Protein AF-0000000084749749 (afdb_homodimer)

Foldseek 3Di:
DPPCVVVVVVVVVVVVVVVVVVLVCCCVVVQCVQVPPPLAHPLNLQQLLLQLLVLLVCCVVPVPAQAAEDDACPSCDDPNNPVNLVSSLCVSQVVDDPVSRDDSVSSNVSSHSNHFQFAQAAKHKYWYSWFFSVCVSSVHWIWTKMFIDHRFATFKIKIWIQQQDPDPVCNVDDGIKMWIFGAPPAIWIDHPVDPDIDGAAADDDQFLQPFAEEEEPDCQQAPPVLVVQLCVVRNHDDYHHYGGALVSLVCRLRHVGFKYWRADPDPPDWAFCRRPSNSQRSLVRRQKHKAALVRHRQGRRRTGTSVVGGIMIIGHHNCRVVSSVSSCVSVVVD/DPPCVVVVVVVVVVVVVVVVVVLVCCCVVVQCVQVPPVQAHPLVLQQLLLQLVVLLVCCVVPVPAQAAEDDACVSCDDPNNPVNLVSSLCVSQVVDDPVSRDDSVSSNVSSHSNHFQFAQAAKHKYWYSWFFSVCVSSVHWIKTKMFIDHRFATFKIKIWIQQQDPDPVCNVDDGIKMWIFGAPPAIWIDHPVDPDIDGAAADDDQFLQPFAEEEEPDCVQAPPVLVVQLCVVRNHDDYHHYGGALVSLVCRLRHVGFKYWRADPDPPDWAFCRRPSNSQRSLVRRQKHKAALVRHRQGRRRTGTSVVGGIMIIGHHNCRVVSSVSSCVSVVVD

Organism: Rhizopus delemar (strain RA 99-880 / ATCC MYA-4621 / FGSC 9543 / NRRL 43880) (NCBI:txid246409)

Sequence (668 aa):
MSAYLQERATAIRAVLTASKVCQSVFQHLVANETLTKNDKSPVTVADFSAQAIINTYLHKDFPNDPIIGEEDSKDLQGESGKVLREKVVSLTNGVLSENEKLSEQQILDAIDRGNYAGGPKGRHWALDPIDGTKGFLRGGQYAVCLALIEDGVVQLGVIGCPNLPLNHNEPEGEKGSLFIAVRNQGAYQRSFSNDNETRIQFADISSTEQSTFCESVEAGHSSHGDAEEIAKLLGITRTPVRMDSQAKYCSISRGDADIYLRLPTSKTYVEKIWDHASGNVLVTEAGGKVTDIYGQPLDFSIGRTLEKNKGVIASKASIHDRVLQAVQKVLNIQMSAYLQERATAIRAVLTASKVCQSVFQHLVANETLTKNDKSPVTVADFSAQAIINTYLHKDFPNDPIIGEEDSKDLQGESGKVLREKVVSLTNGVLSENEKLSEQQILDAIDRGNYAGGPKGRHWALDPIDGTKGFLRGGQYAVCLALIEDGVVQLGVIGCPNLPLNHNEPEGEKGSLFIAVRNQGAYQRSFSNDNETRIQFADISSTEQSTFCESVEAGHSSHGDAEEIAKLLGITRTPVRMDSQAKYCSISRGDADIYLRLPTSKTYVEKIWDHASGNVLVTEAGGKVTDIYGQPLDFSIGRTLEKNKGVIASKASIHDRVLQAVQKVLNIQ

Radius of gyration: 26.71 Å; Cα contacts (8 Å, |Δi|>4): 1599; chains: 2; bounding box: 54×75×66 Å

Structure (mmCIF, N/CA/C/O backbone):
data_AF-0000000084749749-model_v1
#
loop_
_entity.id
_entity.type
_entity.pdbx_description
1 polymer "3(2),5'-bisphosphate nucleotidase"
#
loop_
_atom_site.group_PDB
_atom_site.id
_atom_site.type_symbol
_atom_site.label_atom_id
_atom_site.label_alt_id
_atom_site.label_comp_id
_atom_site.label_asym_id
_atom_site.label_entity_id
_atom_site.label_seq_id
_atom_site.pdbx_PDB_ins_code
_atom_site.Cartn_x
_atom_site.Cartn_y
_atom_site.Cartn_z
_atom_site.occupancy
_atom_site.B_iso_or_equiv
_atom_site.auth_seq_id
_atom_site.auth_comp_id
_atom_site.auth_asym_id
_atom_site.auth_atom_id
_atom_site.pdbx_PDB_model_num
ATOM 1 N N . MET A 1 1 ? -17.656 24.297 29.422 1 45.59 1 MET A N 1
ATOM 2 C CA . MET A 1 1 ? -18 23.906 28.062 1 45.59 1 MET A CA 1
ATOM 3 C C . MET A 1 1 ? -16.734 23.672 27.234 1 45.59 1 MET A C 1
ATOM 5 O O . MET A 1 1 ? -15.773 24.438 27.328 1 45.59 1 MET A O 1
ATOM 9 N N . SER A 1 2 ? -16.391 22.406 26.688 1 66.88 2 SER A N 1
ATOM 10 C CA . SER A 1 2 ? -15.078 22.047 26.156 1 66.88 2 SER A CA 1
ATOM 11 C C . SER A 1 2 ? -14.68 22.969 25.016 1 66.88 2 SER A C 1
ATOM 13 O O . SER A 1 2 ? -15.516 23.344 24.188 1 66.88 2 SER A O 1
ATOM 15 N N . ALA A 1 3 ? -13.586 23.797 25.188 1 85.25 3 ALA A N 1
ATOM 16 C CA . ALA A 1 3 ? -13.07 24.781 24.25 1 85.25 3 ALA A CA 1
ATOM 17 C C . ALA A 1 3 ? -12.93 24.188 22.859 1 85.25 3 ALA A C 1
ATOM 19 O O . ALA A 1 3 ? -12.617 23 22.703 1 85.25 3 ALA A O 1
ATOM 20 N N . TYR A 1 4 ? -13.406 24.891 21.781 1 92.75 4 TYR A N 1
ATOM 21 C CA . TYR A 1 4 ? -13.172 24.656 20.375 1 92.75 4 TYR A CA 1
ATOM 22 C C . TYR A 1 4 ? -14.008 23.484 19.859 1 92.75 4 TYR A C 1
ATOM 24 O O . TYR A 1 4 ? -13.555 22.703 19.016 1 92.75 4 TYR A O 1
ATOM 32 N N . LEU A 1 5 ? -15.25 23.281 20.391 1 89.38 5 LEU A N 1
ATOM 33 C CA . LEU A 1 5 ? -16.109 22.172 20.031 1 89.38 5 LEU A CA 1
ATOM 34 C C . LEU A 1 5 ? -16.531 22.266 18.562 1 89.38 5 LEU A C 1
ATOM 36 O O . LEU A 1 5 ? -16.5 21.281 17.828 1 89.38 5 LEU A O 1
ATOM 40 N N . GLN A 1 6 ? -17 23.469 18.172 1 91.69 6 GLN A N 1
ATOM 41 C CA . GLN A 1 6 ? -17.422 23.656 16.781 1 91.69 6 GLN A CA 1
ATOM 42 C C . GLN A 1 6 ? -16.25 23.531 15.82 1 91.69 6 GLN A C 1
ATOM 44 O O . GLN A 1 6 ? -16.375 22.922 14.758 1 91.69 6 GLN A O 1
ATOM 49 N N . GLU A 1 7 ? -15.125 24.156 16.219 1 95.5 7 GLU A N 1
ATOM 50 C CA . GLU A 1 7 ? -13.914 24.047 15.398 1 95.5 7 GLU A CA 1
ATOM 51 C C . GLU A 1 7 ? -13.5 22.594 15.211 1 95.5 7 GLU A C 1
ATOM 53 O O . GLU A 1 7 ? -13.164 22.188 14.094 1 95.5 7 GLU A O 1
ATOM 58 N N . ARG A 1 8 ? -13.578 21.875 16.297 1 94.38 8 ARG A N 1
ATOM 59 C CA . ARG A 1 8 ? -13.211 20.469 16.281 1 94.38 8 ARG A CA 1
ATOM 60 C C . ARG A 1 8 ? -14.117 19.672 15.344 1 94.38 8 ARG A C 1
ATOM 62 O O . ARG A 1 8 ? -13.633 18.891 14.523 1 94.38 8 ARG A O 1
ATOM 69 N N . ALA A 1 9 ? -15.359 19.844 15.398 1 90.88 9 ALA A N 1
ATOM 70 C CA . ALA A 1 9 ? -16.328 19.125 14.578 1 90.88 9 ALA A CA 1
ATOM 71 C C . ALA A 1 9 ? -16.125 19.453 13.094 1 90.88 9 ALA A C 1
ATOM 73 O O . ALA A 1 9 ? -16.141 18.547 12.25 1 90.88 9 ALA A O 1
ATOM 74 N N . THR A 1 10 ? -15.953 20.734 12.805 1 94.69 10 THR A N 1
ATOM 75 C CA . THR A 1 10 ? -15.75 21.156 11.43 1 94.69 10 THR A CA 1
ATOM 76 C C . THR A 1 10 ? -14.453 20.578 10.867 1 94.69 10 THR A C 1
ATOM 78 O O . THR A 1 10 ? -14.414 20.109 9.734 1 94.69 10 THR A O 1
ATOM 81 N N . ALA A 1 11 ? -13.383 20.625 11.656 1 97.5 11 ALA A N 1
ATOM 82 C CA . ALA A 1 11 ? -12.078 20.125 11.227 1 97.5 11 ALA A CA 1
ATOM 83 C C . ALA A 1 11 ? -12.141 18.625 10.938 1 97.5 11 ALA A C 1
ATOM 85 O O . ALA A 1 11 ? -11.586 18.156 9.945 1 97.5 11 ALA A O 1
ATOM 86 N N . ILE A 1 12 ? -12.828 17.891 11.781 1 94.81 12 ILE A N 1
ATOM 87 C CA . ILE A 1 12 ? -12.961 16.453 11.609 1 94.81 12 ILE A CA 1
ATOM 88 C C . ILE A 1 12 ? -13.703 16.156 10.305 1 94.81 12 ILE A C 1
ATOM 90 O O . ILE A 1 12 ? -13.25 15.359 9.484 1 94.81 12 ILE A O 1
ATOM 94 N N . ARG A 1 13 ? -14.867 16.859 10.125 1 87.88 13 ARG A N 1
ATOM 95 C CA . ARG A 1 13 ? -15.656 16.656 8.906 1 87.88 13 ARG A CA 1
ATOM 96 C C . ARG A 1 13 ? -14.844 17 7.668 1 87.88 13 ARG A C 1
ATOM 98 O O . ARG A 1 13 ? -14.875 16.266 6.676 1 87.88 13 ARG A O 1
ATOM 105 N N . ALA A 1 14 ? -14.117 18.094 7.738 1 95.31 14 ALA A N 1
ATOM 106 C CA . ALA A 1 14 ? -13.32 18.578 6.609 1 95.31 14 ALA A CA 1
ATOM 107 C C . ALA A 1 14 ? -12.211 17.578 6.27 1 95.31 14 ALA A C 1
ATOM 109 O O . ALA A 1 14 ? -12.039 17.203 5.109 1 95.31 14 ALA A O 1
ATOM 110 N N . VAL A 1 15 ? -11.445 17.094 7.234 1 96.75 15 VAL A N 1
ATOM 111 C CA . VAL A 1 15 ? -10.312 16.188 7.027 1 96.75 15 VAL A CA 1
ATOM 112 C C . VAL A 1 15 ? -10.812 14.836 6.543 1 96.75 15 VAL A C 1
ATOM 114 O O . VAL A 1 15 ? -10.203 14.219 5.66 1 96.75 15 VAL A O 1
ATOM 117 N N . LEU A 1 16 ? -11.945 14.352 7.055 1 90.81 16 LEU A N 1
ATOM 118 C CA . LEU A 1 16 ? -12.508 13.086 6.609 1 90.81 16 LEU A CA 1
ATOM 119 C C . LEU A 1 16 ? -12.922 13.156 5.145 1 90.81 16 LEU A C 1
ATOM 121 O O . LEU A 1 16 ? -12.617 12.258 4.359 1 90.81 16 LEU A O 1
ATOM 125 N N . THR A 1 17 ? -13.625 14.258 4.805 1 89.5 17 THR A N 1
ATOM 126 C CA . THR A 1 17 ? -14.086 14.414 3.432 1 89.5 17 THR A CA 1
ATOM 127 C C . THR A 1 17 ? -12.906 14.586 2.48 1 89.5 17 THR A C 1
ATOM 129 O O . THR A 1 17 ? -12.898 14.016 1.389 1 89.5 17 THR A O 1
ATOM 132 N N . ALA A 1 18 ? -11.906 15.367 2.912 1 93.44 18 ALA A N 1
ATOM 133 C CA . ALA A 1 18 ? -10.695 15.539 2.109 1 93.44 18 ALA A CA 1
ATOM 134 C C . ALA A 1 18 ? -9.945 14.227 1.952 1 93.44 18 ALA A C 1
ATOM 136 O O . ALA A 1 18 ? -9.391 13.945 0.886 1 93.44 18 ALA A O 1
ATOM 137 N N . SER A 1 19 ? -9.867 13.43 3.014 1 91.81 19 SER A N 1
ATOM 138 C CA . SER A 1 19 ? -9.219 12.117 2.934 1 91.81 19 SER A CA 1
ATOM 139 C C . SER A 1 19 ? -9.93 11.211 1.931 1 91.81 19 SER A C 1
ATOM 141 O O . SER A 1 19 ? -9.281 10.469 1.197 1 91.81 19 SER A O 1
ATOM 143 N N . LYS A 1 20 ? -11.25 11.289 1.9 1 81.75 20 LYS A N 1
ATOM 144 C CA . LYS A 1 20 ? -12.047 10.508 0.965 1 81.75 20 LYS A CA 1
ATOM 145 C C . LYS A 1 20 ? -11.711 10.859 -0.48 1 81.75 20 LYS A C 1
ATOM 147 O O . LYS A 1 20 ? -11.617 9.984 -1.338 1 81.75 20 LYS A O 1
ATOM 152 N N . VAL A 1 21 ? -11.586 12.156 -0.754 1 84.12 21 VAL A N 1
ATOM 153 C CA . VAL A 1 21 ? -11.289 12.539 -2.129 1 84.12 21 VAL A CA 1
ATOM 154 C C . VAL A 1 21 ? -9.883 12.07 -2.506 1 84.12 21 VAL A C 1
ATOM 156 O O . VAL A 1 21 ? -9.633 11.695 -3.654 1 84.12 21 VAL A O 1
ATOM 159 N N . CYS A 1 22 ? -8.898 12.125 -1.563 1 80.94 22 CYS A N 1
ATOM 160 C CA . CYS A 1 22 ? -7.559 11.625 -1.83 1 80.94 22 CYS A CA 1
ATOM 161 C C . CYS A 1 22 ? -7.594 10.141 -2.17 1 80.94 22 CYS A C 1
ATOM 163 O O . CYS A 1 22 ? -6.941 9.695 -3.119 1 80.94 22 CYS A O 1
ATOM 165 N N . GLN A 1 23 ? -8.367 9.398 -1.428 1 77.75 23 GLN A N 1
ATOM 166 C CA . GLN A 1 23 ? -8.523 7.977 -1.698 1 77.75 23 GLN A CA 1
ATOM 167 C C . GLN A 1 23 ? -9.156 7.746 -3.07 1 77.75 23 GLN A C 1
ATOM 169 O O . GLN A 1 23 ? -8.719 6.863 -3.816 1 77.75 23 GLN A O 1
ATOM 174 N N . SER A 1 24 ? -10.219 8.562 -3.377 1 72.94 24 SER A N 1
ATOM 175 C CA . SER A 1 24 ? -10.906 8.461 -4.664 1 72.94 24 SER A CA 1
ATOM 176 C C . SER A 1 24 ? -9.961 8.766 -5.82 1 72.94 24 SER A C 1
ATOM 178 O O . SER A 1 24 ? -9.969 8.07 -6.836 1 72.94 24 SER A O 1
ATOM 180 N N . VAL A 1 25 ? -9.18 9.875 -5.645 1 72.88 25 VAL A N 1
ATOM 181 C CA . VAL A 1 25 ? -8.219 10.25 -6.676 1 72.88 25 VAL A CA 1
ATOM 182 C C . VAL A 1 25 ? -7.223 9.117 -6.898 1 72.88 25 VAL A C 1
ATOM 184 O O . VAL A 1 25 ? -6.902 8.773 -8.039 1 72.88 25 VAL A O 1
ATOM 187 N N . PHE A 1 26 ? -6.727 8.57 -5.773 1 73 26 PHE A N 1
ATOM 188 C CA . PHE A 1 26 ? -5.785 7.469 -5.898 1 73 26 PHE A CA 1
ATOM 189 C C . PHE A 1 26 ? -6.41 6.309 -6.668 1 73 26 PHE A C 1
ATOM 191 O O . PHE A 1 26 ? -5.793 5.754 -7.578 1 73 26 PHE A O 1
ATOM 198 N N . GLN A 1 27 ? -7.617 5.988 -6.328 1 65 27 GLN A N 1
ATOM 199 C CA . GLN A 1 27 ? -8.32 4.871 -6.953 1 65 27 GLN A CA 1
ATOM 200 C C . GLN A 1 27 ? -8.57 5.137 -8.438 1 65 27 GLN A C 1
ATOM 202 O O . GLN A 1 27 ? -8.391 4.246 -9.266 1 65 27 GLN A O 1
ATOM 207 N N . HIS A 1 28 ? -9.047 6.348 -8.758 1 61.75 28 HIS A N 1
ATOM 208 C CA . HIS A 1 28 ? -9.492 6.652 -10.109 1 61.75 28 HIS A CA 1
ATOM 209 C C . HIS A 1 28 ? -8.312 6.996 -11.016 1 61.75 28 HIS A C 1
ATOM 211 O O . HIS A 1 28 ? -8.344 6.711 -12.219 1 61.75 28 HIS A O 1
ATOM 217 N N . LEU A 1 29 ? -7.453 7.711 -10.422 1 62.22 29 LEU A N 1
ATOM 218 C CA . LEU A 1 29 ? -6.426 8.273 -11.289 1 62.22 29 LEU A CA 1
ATOM 219 C C . LEU A 1 29 ? -5.113 7.508 -11.156 1 62.22 29 LEU A C 1
ATOM 221 O O . LEU A 1 29 ? -4.266 7.555 -12.047 1 62.22 29 LEU A O 1
ATOM 225 N N . VAL A 1 30 ? -5.004 6.98 -10.031 1 59.19 30 VAL A N 1
ATOM 226 C CA . VAL A 1 30 ? -3.791 6.184 -9.859 1 59.19 30 VAL A CA 1
ATOM 227 C C . VAL A 1 30 ? -4.09 4.719 -10.18 1 59.19 30 VAL A C 1
ATOM 229 O O . VAL A 1 30 ? -3.484 4.137 -11.086 1 59.19 30 VAL A O 1
ATOM 232 N N . ALA A 1 31 ? -5.262 4.25 -9.492 1 52.22 31 ALA A N 1
ATOM 233 C CA . ALA A 1 31 ? -5.574 2.826 -9.609 1 52.22 31 ALA A CA 1
ATOM 234 C C . ALA A 1 31 ? -6.363 2.543 -10.883 1 52.22 31 ALA A C 1
ATOM 236 O O . ALA A 1 31 ? -6.082 1.574 -11.594 1 52.22 31 ALA A O 1
ATOM 237 N N . ASN A 1 32 ? -7.734 3.174 -11.07 1 49.94 32 ASN A N 1
ATOM 238 C CA . ASN A 1 32 ? -8.656 2.891 -12.164 1 49.94 32 ASN A CA 1
ATOM 239 C C . ASN A 1 32 ? -8.086 3.318 -13.508 1 49.94 32 ASN A C 1
ATOM 241 O O . ASN A 1 32 ? -8.328 2.67 -14.531 1 49.94 32 ASN A O 1
ATOM 245 N N . GLU A 1 33 ? -7.887 4.691 -13.531 1 46.12 33 GLU A N 1
ATOM 246 C CA . GLU A 1 33 ? -7.41 5 -14.875 1 46.12 33 GLU A CA 1
ATOM 247 C C . GLU A 1 33 ? -6.566 3.859 -15.438 1 46.12 33 GLU A C 1
ATOM 249 O O . GLU A 1 33 ? -6.555 3.623 -16.641 1 46.12 33 GLU A O 1
ATOM 254 N N . THR A 1 34 ? -6.25 3.115 -14.484 1 41.84 34 THR A N 1
ATOM 255 C CA . THR A 1 34 ? -5.531 1.91 -14.883 1 41.84 34 THR A CA 1
ATOM 256 C C . THR A 1 34 ? -6.508 0.789 -15.227 1 41.84 34 THR A C 1
ATOM 258 O O . THR A 1 34 ? -6.262 0.008 -16.156 1 41.84 34 THR A O 1
ATOM 261 N N . LEU A 1 35 ? -7.785 0.667 -14.344 1 38.41 35 LEU A N 1
ATOM 262 C CA . LEU A 1 35 ? -8.688 -0.46 -14.531 1 38.41 35 LEU A CA 1
ATOM 263 C C . LEU A 1 35 ? -9.539 -0.269 -15.781 1 38.41 35 LEU A C 1
ATOM 265 O O . LEU A 1 35 ? -9.914 -1.243 -16.438 1 38.41 35 LEU A O 1
ATOM 269 N N . THR A 1 36 ? -10.445 0.821 -15.727 1 35.94 36 THR A N 1
ATOM 270 C CA . THR A 1 36 ? -11.523 0.906 -16.703 1 35.94 36 THR A CA 1
ATOM 271 C C . THR A 1 36 ? -10.977 0.838 -18.125 1 35.94 36 THR A C 1
ATOM 273 O O . THR A 1 36 ? -11.734 0.869 -19.094 1 35.94 36 THR A O 1
ATOM 276 N N . LYS A 1 37 ? -10.211 1.665 -18.375 1 35.19 37 LYS A N 1
ATOM 277 C CA . LYS A 1 37 ? -10.133 1.577 -19.828 1 35.19 37 LYS A CA 1
ATOM 278 C C . LYS A 1 37 ? -9.898 0.139 -20.281 1 35.19 37 LYS A C 1
ATOM 280 O O . LYS A 1 37 ? -9.016 -0.544 -19.75 1 35.19 37 LYS A O 1
ATOM 285 N N . ASN A 1 38 ? -10.969 -0.453 -20.641 1 39.91 38 ASN A N 1
ATOM 286 C CA . ASN A 1 38 ? -11.188 -1.792 -21.172 1 39.91 38 ASN A CA 1
ATOM 287 C C . ASN A 1 38 ? -9.875 -2.521 -21.422 1 39.91 38 ASN A C 1
ATOM 289 O O . ASN A 1 38 ? -9.758 -3.717 -21.156 1 39.91 38 ASN A O 1
ATOM 293 N N . ASP A 1 39 ? -9.102 -2.23 -22.484 1 42.59 39 ASP A N 1
ATOM 294 C CA . ASP A 1 39 ? -8.039 -2.846 -23.266 1 42.59 39 ASP A CA 1
ATOM 295 C C . ASP A 1 39 ? -6.691 -2.729 -22.562 1 42.59 39 ASP A C 1
ATOM 297 O O . ASP A 1 39 ? -5.723 -3.395 -22.922 1 42.59 39 ASP A O 1
ATOM 301 N N . LYS A 1 40 ? -6.469 -1.421 -21.781 1 53.78 40 LYS A N 1
ATOM 302 C CA . LYS A 1 40 ? -5.102 -0.96 -21.562 1 53.78 40 LYS A CA 1
ATOM 303 C C . LYS A 1 40 ? -4.816 -0.741 -20.078 1 53.78 40 LYS A C 1
ATOM 305 O O . LYS A 1 40 ? -4.223 0.271 -19.703 1 53.78 40 LYS A O 1
ATOM 310 N N . SER A 1 41 ? -5.477 -1.71 -19.188 1 69.25 41 SER A N 1
ATOM 311 C CA . SER A 1 41 ? -5.219 -1.424 -17.766 1 69.25 41 SER A CA 1
ATOM 312 C C . SER A 1 41 ? -3.771 -1.726 -17.406 1 69.25 41 SER A C 1
ATOM 314 O O . SER A 1 41 ? -3.08 -2.449 -18.125 1 69.25 41 SER A O 1
ATOM 316 N N . PRO A 1 42 ? -3.293 -0.985 -16.422 1 77.25 42 PRO A N 1
ATOM 317 C CA . PRO A 1 42 ? -1.941 -1.279 -15.938 1 77.25 42 PRO A CA 1
ATOM 318 C C . PRO A 1 42 ? -1.737 -2.758 -15.617 1 77.25 42 PRO A C 1
ATOM 320 O O . PRO A 1 42 ? -0.673 -3.314 -15.898 1 77.25 42 PRO A O 1
ATOM 323 N N . VAL A 1 43 ? -2.818 -3.342 -15.125 1 81.94 43 VAL A N 1
ATOM 324 C CA . VAL A 1 43 ? -2.684 -4.754 -14.773 1 81.94 43 VAL A CA 1
ATOM 325 C C . VAL A 1 43 ? -2.568 -5.59 -16.047 1 81.94 43 VAL A C 1
ATOM 327 O O . VAL A 1 43 ? -1.854 -6.594 -16.078 1 81.94 43 VAL A O 1
ATOM 330 N N . THR A 1 44 ? -3.256 -5.191 -17.109 1 84.38 44 THR A N 1
ATOM 331 C CA . THR A 1 44 ? -3.16 -5.879 -18.391 1 84.38 44 THR A CA 1
ATOM 332 C C . THR A 1 44 ? -1.74 -5.793 -18.938 1 84.38 44 THR A C 1
ATOM 334 O O . THR A 1 44 ? -1.177 -6.801 -19.375 1 84.38 44 THR A O 1
ATOM 337 N N . VAL A 1 45 ? -1.212 -4.637 -18.875 1 85.88 45 VAL A N 1
ATOM 338 C CA . VAL A 1 45 ? 0.159 -4.434 -19.344 1 85.88 45 VAL A CA 1
ATOM 339 C C . VAL A 1 45 ? 1.113 -5.289 -18.516 1 85.88 45 VAL A C 1
ATOM 341 O O . VAL A 1 45 ? 2.01 -5.938 -19.062 1 85.88 45 VAL A O 1
ATOM 344 N N . ALA A 1 46 ? 0.914 -5.273 -17.219 1 88.44 46 ALA A N 1
ATOM 345 C CA . ALA A 1 46 ? 1.766 -6.035 -16.312 1 88.44 46 ALA A CA 1
ATOM 346 C C . ALA A 1 46 ? 1.659 -7.531 -16.594 1 88.44 46 ALA A C 1
ATOM 348 O O . ALA A 1 46 ? 2.668 -8.242 -16.594 1 88.44 46 ALA A O 1
ATOM 349 N N . ASP A 1 47 ? 0.448 -8 -16.844 1 92.44 47 ASP A N 1
ATOM 350 C CA . ASP A 1 47 ? 0.209 -9.414 -17.125 1 92.44 47 ASP A CA 1
ATOM 351 C C . ASP A 1 47 ? 0.964 -9.852 -18.391 1 92.44 47 ASP A C 1
ATOM 353 O O . ASP A 1 47 ? 1.665 -10.867 -18.375 1 92.44 47 ASP A O 1
ATOM 357 N N . PHE A 1 48 ? 0.802 -9.109 -19.406 1 92.69 48 PHE A N 1
ATOM 358 C CA . PHE A 1 48 ? 1.45 -9.438 -20.672 1 92.69 48 PHE A CA 1
ATOM 359 C C . PHE A 1 48 ? 2.967 -9.383 -20.531 1 92.69 48 PHE A C 1
ATOM 361 O O . PHE A 1 48 ? 3.672 -10.289 -20.969 1 92.69 48 PHE A O 1
ATOM 368 N N . SER A 1 49 ? 3.463 -8.344 -19.938 1 91.69 49 SER A N 1
ATOM 369 C CA . SER A 1 49 ? 4.902 -8.148 -19.797 1 91.69 49 SER A CA 1
ATOM 370 C C . SER A 1 49 ? 5.531 -9.25 -18.953 1 91.69 49 SER A C 1
ATOM 372 O O . SER A 1 49 ? 6.566 -9.812 -19.312 1 91.69 49 SER A O 1
ATOM 374 N N . ALA A 1 50 ? 4.891 -9.547 -17.828 1 93.56 50 ALA A N 1
ATOM 375 C CA . ALA A 1 50 ? 5.391 -10.586 -16.938 1 93.56 50 ALA A CA 1
ATOM 376 C C . ALA A 1 50 ? 5.406 -11.945 -17.625 1 93.56 50 ALA A C 1
ATOM 378 O O . ALA A 1 50 ? 6.387 -12.688 -17.531 1 93.56 50 ALA A O 1
ATOM 379 N N . GLN A 1 51 ? 4.316 -12.266 -18.328 1 95.44 51 GLN A N 1
ATOM 380 C CA . GLN A 1 51 ? 4.262 -13.539 -19.031 1 95.44 51 GLN A CA 1
ATOM 381 C C . GLN A 1 51 ? 5.316 -13.609 -20.125 1 95.44 51 GLN A C 1
ATOM 383 O O . GLN A 1 51 ? 5.957 -14.641 -20.312 1 95.44 51 GLN A O 1
ATOM 388 N N . ALA A 1 52 ? 5.508 -12.547 -20.859 1 95.12 52 ALA A N 1
ATOM 389 C CA . ALA A 1 52 ? 6.527 -12.516 -21.906 1 95.12 52 ALA A CA 1
ATOM 390 C C . ALA A 1 52 ? 7.914 -12.797 -21.328 1 95.12 52 ALA A C 1
ATOM 392 O O . ALA A 1 52 ? 8.68 -13.578 -21.891 1 95.12 52 ALA A O 1
ATOM 393 N N . ILE A 1 53 ? 8.188 -12.211 -20.234 1 93.69 53 ILE A N 1
ATOM 394 C CA . ILE A 1 53 ? 9.492 -12.328 -19.594 1 93.69 53 ILE A CA 1
ATOM 395 C C . ILE A 1 53 ? 9.703 -13.766 -19.125 1 93.69 53 ILE A C 1
ATOM 397 O O . ILE A 1 53 ? 10.703 -14.398 -19.469 1 93.69 53 ILE A O 1
ATOM 401 N N . ILE A 1 54 ? 8.766 -14.297 -18.406 1 96.38 54 ILE A N 1
ATOM 402 C CA . ILE A 1 54 ? 8.914 -15.633 -17.844 1 96.38 54 ILE A CA 1
ATOM 403 C C . ILE A 1 54 ? 9.023 -16.656 -18.969 1 96.38 54 ILE A C 1
ATOM 405 O O . ILE A 1 54 ? 9.922 -17.5 -18.969 1 96.38 54 ILE A O 1
ATOM 409 N N . ASN A 1 55 ? 8.156 -16.5 -19.953 1 97.38 55 ASN A N 1
ATOM 410 C CA . ASN A 1 55 ? 8.156 -17.453 -21.047 1 97.38 55 ASN A CA 1
ATOM 411 C C . ASN A 1 55 ? 9.453 -17.391 -21.859 1 97.38 55 ASN A C 1
ATOM 413 O O . ASN A 1 55 ? 9.906 -18.391 -22.406 1 97.38 55 ASN A O 1
ATOM 417 N N . THR A 1 56 ? 10.016 -16.219 -21.953 1 94.81 56 THR A N 1
ATOM 418 C CA . THR A 1 56 ? 11.289 -16.078 -22.641 1 94.81 56 THR A CA 1
ATOM 419 C C . THR A 1 56 ? 12.398 -16.828 -21.922 1 94.81 56 THR A C 1
ATOM 421 O O . THR A 1 56 ? 13.148 -17.578 -22.547 1 94.81 56 THR A O 1
ATOM 424 N N . TYR A 1 57 ? 12.484 -16.703 -20.594 1 93.25 57 TYR A N 1
ATOM 425 C CA . TYR A 1 57 ? 13.5 -17.422 -19.812 1 93.25 57 TYR A CA 1
ATOM 426 C C . TYR A 1 57 ? 13.281 -18.922 -19.891 1 93.25 57 TYR A C 1
ATOM 428 O O . TYR A 1 57 ? 14.234 -19.688 -20.062 1 93.25 57 TYR A O 1
ATOM 436 N N . LEU A 1 58 ? 12.031 -19.375 -19.75 1 96.56 58 LEU A N 1
ATOM 437 C CA . LEU A 1 58 ? 11.734 -20.812 -19.781 1 96.56 58 LEU A CA 1
ATOM 438 C C . LEU A 1 58 ? 12.07 -21.406 -21.141 1 96.56 58 LEU A C 1
ATOM 440 O O . LEU A 1 58 ? 12.656 -22.5 -21.203 1 96.56 58 LEU A O 1
ATOM 444 N N . HIS A 1 59 ? 11.695 -20.703 -22.203 1 96.38 59 HIS A N 1
ATOM 445 C CA . HIS A 1 59 ? 11.953 -21.219 -23.547 1 96.38 59 HIS A CA 1
ATOM 446 C C . HIS A 1 59 ? 13.453 -21.281 -23.828 1 96.38 59 HIS A C 1
ATOM 448 O O . HIS A 1 59 ? 13.922 -22.219 -24.484 1 96.38 59 HIS A O 1
ATOM 454 N N . LYS A 1 60 ? 14.156 -20.312 -23.391 1 93 60 LYS A N 1
ATOM 455 C CA . LYS A 1 60 ? 15.602 -20.297 -23.594 1 93 60 LYS A CA 1
ATOM 456 C C . LYS A 1 60 ? 16.266 -21.484 -22.906 1 93 60 LYS A C 1
ATOM 458 O O . LYS A 1 60 ? 17.109 -22.172 -23.5 1 93 60 LYS A O 1
ATOM 463 N N . ASP A 1 61 ? 15.93 -21.812 -21.688 1 93.69 61 ASP A N 1
ATOM 464 C CA . ASP A 1 61 ? 16.609 -22.812 -20.891 1 93.69 61 ASP A CA 1
ATOM 465 C C . ASP A 1 61 ? 15.992 -24.188 -21.094 1 93.69 61 ASP A C 1
ATOM 467 O O . ASP A 1 61 ? 16.656 -25.219 -20.938 1 93.69 61 ASP A O 1
ATOM 471 N N . PHE A 1 62 ? 14.703 -24.234 -21.406 1 96.44 62 PHE A N 1
ATOM 472 C CA . PHE A 1 62 ? 13.961 -25.484 -21.594 1 96.44 62 PHE A CA 1
ATOM 473 C C . PHE A 1 62 ? 13.07 -25.391 -22.828 1 96.44 62 PHE A C 1
ATOM 475 O O . PHE A 1 62 ? 11.844 -25.469 -22.719 1 96.44 62 PHE A O 1
ATOM 482 N N . PRO A 1 63 ? 13.602 -25.438 -24 1 96.06 63 PRO A N 1
ATOM 483 C CA . PRO A 1 63 ? 12.852 -25.188 -25.234 1 96.06 63 PRO A CA 1
ATOM 484 C C . PRO A 1 63 ? 11.773 -26.234 -25.5 1 96.06 63 PRO A C 1
ATOM 486 O O . PRO A 1 63 ? 10.812 -25.969 -26.234 1 96.06 63 PRO A O 1
ATOM 489 N N . ASN A 1 64 ? 11.875 -27.359 -24.891 1 95.94 64 ASN A N 1
ATOM 490 C CA . ASN A 1 64 ? 10.93 -28.422 -25.172 1 95.94 64 ASN A CA 1
ATOM 491 C C . ASN A 1 64 ? 9.828 -28.5 -24.125 1 95.94 64 ASN A C 1
ATOM 493 O O . ASN A 1 64 ? 8.906 -29.312 -24.234 1 95.94 64 ASN A O 1
ATOM 497 N N . ASP A 1 65 ? 9.867 -27.719 -23.078 1 97.12 65 ASP A N 1
ATOM 498 C CA . ASP A 1 65 ? 8.828 -27.688 -22.047 1 97.12 65 ASP A CA 1
ATOM 499 C C . ASP A 1 65 ? 7.66 -26.797 -22.484 1 97.12 65 ASP A C 1
ATOM 501 O O . ASP A 1 65 ? 7.836 -25.594 -22.688 1 97.12 65 ASP A O 1
ATOM 505 N N . PRO A 1 66 ? 6.508 -27.391 -22.609 1 97.75 66 PRO A N 1
ATOM 506 C CA . PRO A 1 66 ? 5.355 -26.516 -22.859 1 97.75 66 PRO A CA 1
ATOM 507 C C . PRO A 1 66 ? 4.988 -25.656 -21.656 1 97.75 66 PRO A C 1
ATOM 509 O O . PRO A 1 66 ? 5.414 -25.938 -20.531 1 97.75 66 PRO A O 1
ATOM 512 N N . ILE A 1 67 ? 4.281 -24.594 -21.938 1 97.69 67 ILE A N 1
ATOM 513 C CA . ILE A 1 67 ? 3.926 -23.641 -20.875 1 97.69 67 ILE A CA 1
ATOM 514 C C . ILE A 1 67 ? 2.42 -23.391 -20.906 1 97.69 67 ILE A C 1
ATOM 516 O O . ILE A 1 67 ? 1.834 -23.188 -21.969 1 97.69 67 ILE A O 1
ATOM 520 N N . ILE A 1 68 ? 1.808 -23.516 -19.766 1 96.94 68 ILE A N 1
ATOM 521 C CA . ILE A 1 68 ? 0.436 -23.062 -19.547 1 96.94 68 ILE A CA 1
ATOM 522 C C . ILE A 1 68 ? 0.439 -21.688 -18.891 1 96.94 68 ILE A C 1
ATOM 524 O O . ILE A 1 68 ? 0.861 -21.547 -17.734 1 96.94 68 ILE A O 1
ATOM 528 N N . GLY A 1 69 ? 0.017 -20.672 -19.625 1 94.56 69 GLY A N 1
ATOM 529 C CA . GLY A 1 69 ? -0.131 -19.328 -19.109 1 94.56 69 GLY A CA 1
ATOM 530 C C . GLY A 1 69 ? -1.542 -18.781 -19.25 1 94.56 69 GLY A C 1
ATOM 531 O O . GLY A 1 69 ? -2.365 -19.359 -19.953 1 94.56 69 GLY A O 1
ATOM 532 N N . GLU A 1 70 ? -1.78 -17.641 -18.578 1 90.62 70 GLU A N 1
ATOM 533 C CA . GLU A 1 70 ? -3.121 -17.078 -18.5 1 90.62 70 GLU A CA 1
ATOM 534 C C . GLU A 1 70 ? -3.428 -16.25 -19.75 1 90.62 70 GLU A C 1
ATOM 536 O O . GLU A 1 70 ? -4.562 -16.234 -20.234 1 90.62 70 GLU A O 1
ATOM 541 N N . GLU A 1 71 ? -2.408 -15.617 -20.312 1 88.31 71 GLU A N 1
ATOM 542 C CA . GLU A 1 71 ? -2.631 -14.586 -21.328 1 88.31 71 GLU A CA 1
ATOM 543 C C . GLU A 1 71 ? -2.354 -15.125 -22.719 1 88.31 71 GLU A C 1
ATOM 545 O O . GLU A 1 71 ? -1.541 -16.031 -22.891 1 88.31 71 GLU A O 1
ATOM 550 N N . ASP A 1 72 ? -3.064 -14.617 -23.703 1 90.44 72 ASP A N 1
ATOM 551 C CA . ASP A 1 72 ? -2.709 -14.734 -25.109 1 90.44 72 ASP A CA 1
ATOM 552 C C . ASP A 1 72 ? -2.598 -13.359 -25.766 1 90.44 72 ASP A C 1
ATOM 554 O O . ASP A 1 72 ? -3.102 -12.367 -25.234 1 90.44 72 ASP A O 1
ATOM 558 N N . SER A 1 73 ? -1.906 -13.281 -26.875 1 90.5 73 SER A N 1
ATOM 559 C CA . SER A 1 73 ? -1.531 -11.977 -27.406 1 90.5 73 SER A CA 1
ATOM 560 C C . SER A 1 73 ? -2.604 -11.422 -28.328 1 90.5 73 SER A C 1
ATOM 562 O O . SER A 1 73 ? -2.354 -10.477 -29.078 1 90.5 73 SER A O 1
ATOM 564 N N . LYS A 1 74 ? -3.74 -12.008 -28.422 1 89.69 74 LYS A N 1
ATOM 565 C CA . LYS A 1 74 ? -4.781 -11.594 -29.359 1 89.69 74 LYS A CA 1
ATOM 566 C C . LYS A 1 74 ? -5.078 -10.102 -29.219 1 89.69 74 LYS A C 1
ATOM 568 O O . LYS A 1 74 ? -5.18 -9.391 -30.219 1 89.69 74 LYS A O 1
ATOM 573 N N . ASP A 1 75 ? -5.199 -9.633 -28.047 1 85.38 75 ASP A N 1
ATOM 574 C CA . ASP A 1 75 ? -5.566 -8.25 -27.75 1 85.38 75 ASP A CA 1
ATOM 575 C C . ASP A 1 75 ? -4.438 -7.289 -28.125 1 85.38 75 ASP A C 1
ATOM 577 O O . ASP A 1 75 ? -4.645 -6.078 -28.203 1 85.38 75 ASP A O 1
ATOM 581 N N . LEU A 1 76 ? -3.297 -7.785 -28.359 1 90.69 76 LEU A N 1
ATOM 582 C CA . LEU A 1 76 ? -2.137 -6.965 -28.688 1 90.69 76 LEU A CA 1
ATOM 583 C C . LEU A 1 76 ? -1.953 -6.875 -30.203 1 90.69 76 LEU A C 1
ATOM 585 O O . LEU A 1 76 ? -1.118 -6.105 -30.672 1 90.69 76 LEU A O 1
ATOM 589 N N . GLN A 1 77 ? -2.707 -7.586 -30.891 1 91.06 77 GLN A N 1
ATOM 590 C CA . GLN A 1 77 ? -2.512 -7.691 -32.312 1 91.06 77 GLN A CA 1
ATOM 591 C C . GLN A 1 77 ? -3.289 -6.605 -33.062 1 91.06 77 GLN A C 1
ATOM 593 O O . GLN A 1 77 ? -4.258 -6.055 -32.531 1 91.06 77 GLN A O 1
ATOM 598 N N . GLY A 1 78 ? -2.812 -6.258 -34.344 1 89.25 78 GLY A N 1
ATOM 599 C CA . GLY A 1 78 ? -3.51 -5.309 -35.219 1 89.25 78 GLY A CA 1
ATOM 600 C C . GLY A 1 78 ? -3.381 -3.873 -34.719 1 89.25 78 GLY A C 1
ATOM 601 O O . GLY A 1 78 ? -2.602 -3.584 -33.812 1 89.25 78 GLY A O 1
ATOM 602 N N . GLU A 1 79 ? -4.152 -2.967 -35.344 1 86.94 79 GLU A N 1
ATOM 603 C CA . GLU A 1 79 ? -4.109 -1.538 -35.031 1 86.94 79 GLU A CA 1
ATOM 604 C C . GLU A 1 79 ? -4.773 -1.234 -33.719 1 86.94 79 GLU A C 1
ATOM 606 O O . GLU A 1 79 ? -4.348 -0.329 -33 1 86.94 79 GLU A O 1
ATOM 611 N N . SER A 1 80 ? -5.73 -2.037 -33.469 1 82 80 SER A N 1
ATOM 612 C CA . SER A 1 80 ? -6.477 -1.808 -32.219 1 82 80 SER A CA 1
ATOM 613 C C . SER A 1 80 ? -5.621 -2.104 -31 1 82 80 SER A C 1
ATOM 615 O O . SER A 1 80 ? -5.844 -1.537 -29.938 1 82 80 SER A O 1
ATOM 617 N N . GLY A 1 81 ? -4.672 -3.01 -31.188 1 85.88 81 GLY A N 1
ATOM 618 C CA . GLY A 1 81 ? -3.818 -3.389 -30.078 1 85.88 81 GLY A CA 1
ATOM 619 C C . GLY A 1 81 ? -2.518 -2.609 -30.031 1 85.88 81 GLY A C 1
ATOM 620 O O . GLY A 1 81 ? -1.688 -2.832 -29.141 1 85.88 81 GLY A O 1
ATOM 621 N N . LYS A 1 82 ? -2.363 -1.667 -30.875 1 85.75 82 LYS A N 1
ATOM 622 C CA . LYS A 1 82 ? -1.069 -1.023 -31.094 1 85.75 82 LYS A CA 1
ATOM 623 C C . LYS A 1 82 ? -0.62 -0.282 -29.828 1 85.75 82 LYS A C 1
ATOM 625 O O . LYS A 1 82 ? 0.519 -0.437 -29.391 1 85.75 82 LYS A O 1
ATOM 630 N N . VAL A 1 83 ? -1.411 0.515 -29.281 1 79.75 83 VAL A N 1
ATOM 631 C CA . VAL A 1 83 ? -1.059 1.329 -28.125 1 79.75 83 VAL A CA 1
ATOM 632 C C . VAL A 1 83 ? -0.686 0.426 -26.953 1 79.75 83 VAL A C 1
ATOM 634 O O . VAL A 1 83 ? 0.332 0.646 -26.281 1 79.75 83 VAL A O 1
ATOM 637 N N . LEU A 1 84 ? -1.529 -0.528 -26.719 1 84.31 84 LEU A N 1
ATOM 638 C CA . LEU A 1 84 ? -1.265 -1.483 -25.641 1 84.31 84 LEU A CA 1
ATOM 639 C C . LEU A 1 84 ? 0.026 -2.252 -25.906 1 84.31 84 LEU A C 1
ATOM 641 O O . LEU A 1 84 ? 0.833 -2.449 -25 1 84.31 84 LEU A O 1
ATOM 645 N N . ARG A 1 85 ? 0.213 -2.689 -27.109 1 90.81 85 ARG A N 1
ATOM 646 C CA . ARG A 1 85 ? 1.401 -3.432 -27.516 1 90.81 85 ARG A CA 1
ATOM 647 C C . ARG A 1 85 ? 2.664 -2.607 -27.297 1 90.81 85 ARG A C 1
ATOM 649 O O . ARG A 1 85 ? 3.672 -3.121 -26.812 1 90.81 85 ARG A O 1
ATOM 656 N N . GLU A 1 86 ? 2.633 -1.334 -27.594 1 85.94 86 GLU A N 1
ATOM 657 C CA . GLU A 1 86 ? 3.789 -0.458 -27.422 1 85.94 86 GLU A CA 1
ATOM 658 C C . GLU A 1 86 ? 4.156 -0.314 -25.938 1 85.94 86 GLU A C 1
ATOM 660 O O . GLU A 1 86 ? 5.336 -0.294 -25.594 1 85.94 86 GLU A O 1
ATOM 665 N N . LYS A 1 87 ? 3.168 -0.216 -25.141 1 82.75 87 LYS A N 1
ATOM 666 C CA . LYS A 1 87 ? 3.414 -0.134 -23.703 1 82.75 87 LYS A CA 1
ATOM 667 C C . LYS A 1 87 ? 4.047 -1.42 -23.188 1 82.75 87 LYS A C 1
ATOM 669 O O . LYS A 1 87 ? 4.988 -1.377 -22.391 1 82.75 87 LYS A O 1
ATOM 674 N N . VAL A 1 88 ? 3.5 -2.529 -23.641 1 89.88 88 VAL A N 1
ATOM 675 C CA . VAL A 1 88 ? 4.012 -3.832 -23.219 1 89.88 88 VAL A CA 1
ATOM 676 C C . VAL A 1 88 ? 5.469 -3.977 -23.641 1 89.88 88 VAL A C 1
ATOM 678 O O . VAL A 1 88 ? 6.316 -4.402 -22.859 1 89.88 88 VAL A O 1
ATOM 681 N N . VAL A 1 89 ? 5.73 -3.578 -24.859 1 90.62 89 VAL A N 1
ATOM 682 C CA . VAL A 1 89 ? 7.09 -3.686 -25.391 1 90.62 89 VAL A CA 1
ATOM 683 C C . VAL A 1 89 ? 8.031 -2.795 -24.578 1 90.62 89 VAL A C 1
ATOM 685 O O . VAL A 1 89 ? 9.109 -3.23 -24.172 1 90.62 89 VAL A O 1
ATOM 688 N N . SER A 1 90 ? 7.613 -1.58 -24.328 1 85.94 90 SER A N 1
ATOM 689 C CA . SER A 1 90 ? 8.445 -0.618 -23.609 1 85.94 90 SER A CA 1
ATOM 690 C C . SER A 1 90 ? 8.719 -1.076 -22.172 1 85.94 90 SER A C 1
ATOM 692 O O . SER A 1 90 ? 9.867 -1.07 -21.719 1 85.94 90 SER A O 1
ATOM 694 N N . LEU A 1 91 ? 7.75 -1.539 -21.484 1 81.38 91 LEU A N 1
ATOM 695 C CA . LEU A 1 91 ? 7.887 -1.874 -20.062 1 81.38 91 LEU A CA 1
ATOM 696 C C . LEU A 1 91 ? 8.578 -3.221 -19.891 1 81.38 91 LEU A C 1
ATOM 698 O O . LEU A 1 91 ? 9.336 -3.414 -18.938 1 81.38 91 LEU A O 1
ATOM 702 N N . THR A 1 92 ? 8.289 -4.16 -20.812 1 89.88 92 THR A N 1
ATOM 703 C CA . THR A 1 92 ? 9.023 -5.422 -20.812 1 89.88 92 THR A CA 1
ATOM 704 C C . THR A 1 92 ? 10.523 -5.18 -20.969 1 89.88 92 THR A C 1
ATOM 706 O O . THR A 1 92 ? 11.32 -5.645 -20.156 1 89.88 92 THR A O 1
ATOM 709 N N . ASN A 1 93 ? 10.844 -4.41 -21.922 1 88.19 93 ASN A N 1
ATOM 710 C CA . ASN A 1 93 ? 12.25 -4.176 -22.234 1 88.19 93 ASN A CA 1
ATOM 711 C C . ASN A 1 93 ? 12.891 -3.223 -21.219 1 88.19 93 ASN A C 1
ATOM 713 O O . ASN A 1 93 ? 14.117 -3.186 -21.094 1 88.19 93 ASN A O 1
ATOM 717 N N . GLY A 1 94 ? 12.055 -2.465 -20.547 1 81.31 94 GLY A N 1
ATOM 718 C CA . GLY A 1 94 ? 12.547 -1.524 -19.547 1 81.31 94 GLY A CA 1
ATOM 719 C C . GLY A 1 94 ? 13.258 -2.201 -18.391 1 81.31 94 GLY A C 1
ATOM 720 O O . GLY A 1 94 ? 14.078 -1.581 -17.703 1 81.31 94 GLY A O 1
ATOM 721 N N . VAL A 1 95 ? 12.953 -3.508 -18.094 1 83.31 95 VAL A N 1
ATOM 722 C CA . VAL A 1 95 ? 13.531 -4.168 -16.938 1 83.31 95 VAL A CA 1
ATOM 723 C C . VAL A 1 95 ? 14.562 -5.195 -17.391 1 83.31 95 VAL A C 1
ATOM 725 O O . VAL A 1 95 ? 15.195 -5.859 -16.562 1 83.31 95 VAL A O 1
ATOM 728 N N . LEU A 1 96 ? 14.703 -5.414 -18.703 1 84.56 96 LEU A N 1
ATOM 729 C CA . LEU A 1 96 ? 15.656 -6.371 -19.25 1 84.56 96 LEU A CA 1
ATOM 730 C C . LEU A 1 96 ? 16.984 -5.695 -19.562 1 84.56 96 LEU A C 1
ATOM 732 O O . LEU A 1 96 ? 17.016 -4.52 -19.938 1 84.56 96 LEU A O 1
ATOM 736 N N . SER A 1 97 ? 18.047 -6.43 -19.391 1 83.12 97 SER A N 1
ATOM 737 C CA . SER A 1 97 ? 19.344 -5.922 -19.797 1 83.12 97 SER A CA 1
ATOM 738 C C . SER A 1 97 ? 19.422 -5.73 -21.312 1 83.12 97 SER A C 1
ATOM 740 O O . SER A 1 97 ? 18.609 -6.312 -22.047 1 83.12 97 SER A O 1
ATOM 742 N N . GLU A 1 98 ? 20.344 -4.961 -21.812 1 83.06 98 GLU A N 1
ATOM 743 C CA . GLU A 1 98 ? 20.453 -4.59 -23.219 1 83.06 98 GLU A CA 1
ATOM 744 C C . GLU A 1 98 ? 20.531 -5.828 -24.109 1 83.06 98 GLU A C 1
ATOM 746 O O . GLU A 1 98 ? 19.922 -5.867 -25.172 1 83.06 98 GLU A O 1
ATOM 751 N N . ASN A 1 99 ? 21.266 -6.816 -23.688 1 88.31 99 ASN A N 1
ATOM 752 C CA . ASN A 1 99 ? 21.453 -8.008 -24.5 1 88.31 99 ASN A CA 1
ATOM 753 C C . ASN A 1 99 ? 20.266 -8.953 -24.406 1 88.31 99 ASN A C 1
ATOM 755 O O . ASN A 1 99 ? 20.203 -9.953 -25.125 1 88.31 99 ASN A O 1
ATOM 759 N N . GLU A 1 100 ? 19.297 -8.602 -23.531 1 89.19 100 GLU A N 1
ATOM 760 C CA . GLU A 1 100 ? 18.141 -9.477 -23.328 1 89.19 100 GLU A CA 1
ATOM 761 C C . GLU A 1 100 ? 16.875 -8.844 -23.906 1 89.19 100 GLU A C 1
ATOM 763 O O . GLU A 1 100 ? 15.797 -9.453 -23.875 1 89.19 100 GLU A O 1
ATOM 768 N N . LYS A 1 101 ? 16.969 -7.664 -24.469 1 90 101 LYS A N 1
ATOM 769 C CA . LYS A 1 101 ? 15.797 -6.961 -24.984 1 90 101 LYS A CA 1
ATOM 770 C C . LYS A 1 101 ? 15.141 -7.738 -26.125 1 90 101 LYS A C 1
ATOM 772 O O . LYS A 1 101 ? 15.82 -8.43 -26.875 1 90 101 LYS A O 1
ATOM 777 N N . LEU A 1 102 ? 13.906 -7.633 -26.266 1 94.19 102 LEU A N 1
ATOM 778 C CA . LEU A 1 102 ? 13.102 -8.406 -27.188 1 94.19 102 LEU A CA 1
ATOM 779 C C . LEU A 1 102 ? 12.438 -7.496 -28.219 1 94.19 102 LEU A C 1
ATOM 781 O O . LEU A 1 102 ? 12.039 -6.375 -27.906 1 94.19 102 LEU A O 1
ATOM 785 N N . SER A 1 103 ? 12.352 -7.992 -29.453 1 95.31 103 SER A N 1
ATOM 786 C CA . SER A 1 103 ? 11.539 -7.312 -30.469 1 95.31 103 SER A CA 1
ATOM 787 C C . SER A 1 103 ? 10.055 -7.465 -30.172 1 95.31 103 SER A C 1
ATOM 789 O O . SER A 1 103 ? 9.656 -8.297 -29.359 1 95.31 103 SER A O 1
ATOM 791 N N . GLU A 1 104 ? 9.281 -6.633 -30.828 1 94.31 104 GLU A N 1
ATOM 792 C CA . GLU A 1 104 ? 7.832 -6.715 -30.703 1 94.31 104 GLU A CA 1
ATOM 793 C C . GLU A 1 104 ? 7.324 -8.117 -31 1 94.31 104 GLU A C 1
ATOM 795 O O . GLU A 1 104 ? 6.543 -8.688 -30.234 1 94.31 104 GLU A O 1
ATOM 800 N N . GLN A 1 105 ? 7.789 -8.711 -32.062 1 95.88 105 GLN A N 1
ATOM 801 C CA . GLN A 1 105 ? 7.348 -10.039 -32.5 1 95.88 105 GLN A CA 1
ATOM 802 C C . GLN A 1 105 ? 7.785 -11.102 -31.484 1 95.88 105 GLN A C 1
ATOM 804 O O . GLN A 1 105 ? 7.043 -12.047 -31.203 1 95.88 105 GLN A O 1
ATOM 809 N N . GLN A 1 106 ? 8.977 -10.977 -30.938 1 96.38 106 GLN A N 1
ATOM 810 C CA . GLN A 1 106 ? 9.461 -11.914 -29.938 1 96.38 106 GLN A CA 1
ATOM 811 C C . GLN A 1 106 ? 8.586 -11.891 -28.688 1 96.38 106 GLN A C 1
ATOM 813 O O . GLN A 1 106 ? 8.344 -12.93 -28.062 1 96.38 106 GLN A O 1
ATOM 818 N N . ILE A 1 107 ? 8.156 -10.68 -28.312 1 95.88 107 ILE A N 1
ATOM 819 C CA . ILE A 1 107 ? 7.297 -10.523 -27.141 1 95.88 107 ILE A CA 1
ATOM 820 C C . ILE A 1 107 ? 5.949 -11.195 -27.406 1 95.88 107 ILE A C 1
ATOM 822 O O . ILE A 1 107 ? 5.445 -11.938 -26.562 1 95.88 107 ILE A O 1
ATOM 826 N N . LEU A 1 108 ? 5.375 -10.992 -28.578 1 96.12 108 LEU A N 1
ATOM 827 C CA . LEU A 1 108 ? 4.098 -11.602 -28.922 1 96.12 108 LEU A CA 1
ATOM 828 C C . LEU A 1 108 ? 4.207 -13.125 -28.953 1 96.12 108 LEU A C 1
ATOM 830 O O . LEU A 1 108 ? 3.334 -13.82 -28.438 1 96.12 108 LEU A O 1
ATOM 834 N N . ASP A 1 109 ? 5.281 -13.617 -29.5 1 97 109 ASP A N 1
ATOM 835 C CA . ASP A 1 109 ? 5.52 -15.055 -29.547 1 97 109 ASP A CA 1
ATOM 836 C C . ASP A 1 109 ? 5.664 -15.641 -28.156 1 97 109 ASP A C 1
ATOM 838 O O . ASP A 1 109 ? 5.164 -16.734 -27.875 1 97 109 ASP A O 1
ATOM 842 N N . ALA A 1 110 ? 6.41 -14.922 -27.344 1 96.81 110 ALA A N 1
ATOM 843 C CA . ALA A 1 110 ? 6.629 -15.375 -25.984 1 96.81 110 ALA A CA 1
ATOM 844 C C . ALA A 1 110 ? 5.305 -15.5 -25.219 1 96.81 110 ALA A C 1
ATOM 846 O O . ALA A 1 110 ? 5.066 -16.484 -24.531 1 96.81 110 ALA A O 1
ATOM 847 N N . ILE A 1 111 ? 4.496 -14.461 -25.344 1 95.69 111 ILE A N 1
ATOM 848 C CA . ILE A 1 111 ? 3.201 -14.469 -24.672 1 95.69 111 ILE A CA 1
ATOM 849 C C . ILE A 1 111 ? 2.389 -15.68 -25.125 1 95.69 111 ILE A C 1
ATOM 851 O O . ILE A 1 111 ? 1.813 -16.391 -24.312 1 95.69 111 ILE A O 1
ATOM 855 N N . ASP A 1 112 ? 2.408 -16.047 -26.359 1 96.62 112 ASP A N 1
ATOM 856 C CA . ASP A 1 112 ? 1.574 -17.094 -26.953 1 96.62 112 ASP A CA 1
ATOM 857 C C . ASP A 1 112 ? 2.152 -18.469 -26.672 1 96.62 112 ASP A C 1
ATOM 859 O O . ASP A 1 112 ? 1.506 -19.484 -26.938 1 96.62 112 ASP A O 1
ATOM 863 N N . ARG A 1 113 ? 3.342 -18.562 -26.141 1 96.44 113 ARG A N 1
ATOM 864 C CA . ARG A 1 113 ? 3.904 -19.844 -25.734 1 96.44 113 ARG A CA 1
ATOM 865 C C . ARG A 1 113 ? 3.146 -20.422 -24.547 1 96.44 113 ARG A C 1
ATOM 867 O O . ARG A 1 113 ? 3.283 -21.609 -24.234 1 96.44 113 ARG A O 1
ATOM 874 N N . GLY A 1 114 ? 2.312 -19.641 -23.938 1 96.19 114 GLY A N 1
ATOM 875 C CA . GLY A 1 114 ? 1.572 -20.062 -22.766 1 96.19 114 GLY A CA 1
ATOM 876 C C . GLY A 1 114 ? 0.273 -20.766 -23.094 1 96.19 114 GLY A C 1
ATOM 877 O O . GLY A 1 114 ? -0.586 -20.938 -22.219 1 96.19 114 GLY A O 1
ATOM 878 N N . ASN A 1 115 ? 0.091 -21.344 -24.312 1 94.5 115 ASN A N 1
ATOM 879 C CA . ASN A 1 115 ? -1.214 -21.828 -24.75 1 94.5 115 ASN A CA 1
ATOM 880 C C . ASN A 1 115 ? -1.311 -23.344 -24.656 1 94.5 115 ASN A C 1
ATOM 882 O O . ASN A 1 115 ? -2.23 -23.953 -25.219 1 94.5 115 ASN A O 1
ATOM 886 N N . TYR A 1 116 ? -0.389 -23.969 -23.938 1 95.69 116 TYR A N 1
ATOM 887 C CA . TYR A 1 116 ? -0.417 -25.422 -23.797 1 95.69 116 TYR A CA 1
ATOM 888 C C . TYR A 1 116 ? -1.687 -25.875 -23.094 1 95.69 116 TYR A C 1
ATOM 890 O O . TYR A 1 116 ? -2.133 -25.234 -22.141 1 95.69 116 TYR A O 1
ATOM 898 N N . ALA A 1 117 ? -2.264 -26.969 -23.547 1 95 117 ALA A N 1
ATOM 899 C CA . ALA A 1 117 ? -3.537 -27.469 -23.031 1 95 117 ALA A CA 1
ATOM 900 C C . ALA A 1 117 ? -3.346 -28.188 -21.703 1 95 117 ALA A C 1
ATOM 902 O O . ALA A 1 117 ? -4.281 -28.297 -20.906 1 95 117 ALA A O 1
ATOM 903 N N . GLY A 1 118 ? -2.143 -28.625 -21.469 1 94.31 118 GLY A N 1
ATOM 904 C CA . GLY A 1 118 ? -1.896 -29.438 -20.281 1 94.31 118 GLY A CA 1
ATOM 905 C C . GLY A 1 118 ? -2.279 -30.891 -20.469 1 94.31 118 GLY A C 1
ATOM 906 O O . GLY A 1 118 ? -2.6 -31.328 -21.578 1 94.31 118 GLY A O 1
ATOM 907 N N . GLY A 1 119 ? -2.127 -31.734 -19.297 1 93.06 119 GLY A N 1
ATOM 908 C CA . GLY A 1 119 ? -2.428 -33.156 -19.344 1 93.06 119 GLY A CA 1
ATOM 909 C C . GLY A 1 119 ? -1.672 -33.969 -18.312 1 93.06 119 GLY A C 1
ATOM 910 O O . GLY A 1 119 ? -0.917 -33.406 -17.516 1 93.06 119 GLY A O 1
ATOM 911 N N . PRO A 1 120 ? -1.954 -35.25 -18.297 1 93.94 120 PRO A N 1
ATOM 912 C CA . PRO A 1 120 ? -1.473 -36.094 -17.203 1 93.94 120 PRO A CA 1
ATOM 913 C C . PRO A 1 120 ? -0.041 -36.594 -17.438 1 93.94 120 PRO A C 1
ATOM 915 O O . PRO A 1 120 ? 0.587 -37.094 -16.516 1 93.94 120 PRO A O 1
ATOM 918 N N . LYS A 1 121 ? 0.435 -36.438 -18.625 1 95.19 121 LYS A N 1
ATOM 919 C CA . LYS A 1 121 ? 1.757 -36.969 -18.922 1 95.19 121 LYS A CA 1
ATOM 920 C C . LYS A 1 121 ? 2.715 -35.875 -19.359 1 95.19 121 LYS A C 1
ATOM 922 O O . LYS A 1 121 ? 2.311 -34.938 -20.047 1 95.19 121 LYS A O 1
ATOM 927 N N . GLY A 1 122 ? 4.027 -36.031 -18.922 1 95.19 122 GLY A N 1
ATOM 928 C CA . GLY A 1 122 ? 5.066 -35.125 -19.375 1 95.19 122 GLY A CA 1
ATOM 929 C C . GLY A 1 122 ? 5.332 -34 -18.422 1 95.19 122 GLY A C 1
ATOM 930 O O . GLY A 1 122 ? 4.82 -33.969 -17.297 1 95.19 122 GLY A O 1
ATOM 931 N N . ARG A 1 123 ? 6.203 -33.125 -18.953 1 95.94 123 ARG A N 1
ATOM 932 C CA . ARG A 1 123 ? 6.672 -31.969 -18.172 1 95.94 123 ARG A CA 1
ATOM 933 C C . ARG A 1 123 ? 6.156 -30.656 -18.766 1 95.94 123 ARG A C 1
ATOM 935 O O . ARG A 1 123 ? 6.133 -30.484 -19.984 1 95.94 123 ARG A O 1
ATOM 942 N N . HIS A 1 124 ? 5.578 -29.812 -17.906 1 98.06 124 HIS A N 1
ATOM 943 C CA . HIS A 1 124 ? 5.195 -28.484 -18.375 1 98.06 124 HIS A CA 1
ATOM 944 C C . HIS A 1 124 ? 5.227 -27.469 -17.234 1 98.06 124 HIS A C 1
ATOM 946 O O . HIS A 1 124 ? 5.234 -27.844 -16.062 1 98.06 124 HIS A O 1
ATOM 952 N N . TRP A 1 125 ? 5.285 -26.203 -17.578 1 98.38 125 TRP A N 1
ATOM 953 C CA . TRP A 1 125 ? 5.242 -25.094 -16.625 1 98.38 125 TRP A CA 1
ATOM 954 C C . TRP A 1 125 ? 3.852 -24.469 -16.578 1 98.38 125 TRP A C 1
ATOM 956 O O . TRP A 1 125 ? 3.145 -24.438 -17.594 1 98.38 125 TRP A O 1
ATOM 966 N N . ALA A 1 126 ? 3.402 -24.078 -15.406 1 98.06 126 ALA A N 1
ATOM 967 C CA . ALA A 1 126 ? 2.174 -23.312 -15.195 1 98.06 126 ALA A CA 1
ATOM 968 C C . ALA A 1 126 ? 2.475 -21.953 -14.594 1 98.06 126 ALA A C 1
ATOM 970 O O . ALA A 1 126 ? 3.137 -21.859 -13.562 1 98.06 126 ALA A O 1
ATOM 971 N N . LEU A 1 127 ? 1.956 -20.906 -15.25 1 97.25 127 LEU A N 1
ATOM 972 C CA . LEU A 1 127 ? 2.336 -19.547 -14.891 1 97.25 127 LEU A CA 1
ATOM 973 C C . LEU A 1 127 ? 1.101 -18.672 -14.688 1 97.25 127 LEU A C 1
ATOM 975 O O . LEU A 1 127 ? 0.186 -18.688 -15.516 1 97.25 127 LEU A O 1
ATOM 979 N N . ASP A 1 128 ? 1.007 -18.016 -13.547 1 97 128 ASP A N 1
ATOM 980 C CA . ASP A 1 128 ? 0.13 -16.875 -13.312 1 97 128 ASP A CA 1
ATOM 981 C C . ASP A 1 128 ? 0.932 -15.57 -13.219 1 97 128 ASP A C 1
ATOM 983 O O . ASP A 1 128 ? 1.557 -15.297 -12.195 1 97 128 ASP A O 1
ATOM 987 N N . PRO A 1 129 ? 0.929 -14.805 -14.273 1 94.62 129 PRO A N 1
ATOM 988 C CA . PRO A 1 129 ? 1.784 -13.617 -14.289 1 94.62 129 PRO A CA 1
ATOM 989 C C . PRO A 1 129 ? 1.439 -12.633 -13.172 1 94.62 129 PRO A C 1
ATOM 991 O O . PRO A 1 129 ? 2.338 -12.07 -12.539 1 94.62 129 PRO A O 1
ATOM 994 N N . ILE A 1 130 ? 0.156 -12.375 -12.969 1 92.62 130 ILE A N 1
ATOM 995 C CA . ILE A 1 130 ? -0.317 -11.57 -11.852 1 92.62 130 ILE A CA 1
ATOM 996 C C . ILE A 1 130 ? -1.495 -12.266 -11.172 1 92.62 130 ILE A C 1
ATOM 998 O O . ILE A 1 130 ? -2.629 -12.188 -11.656 1 92.62 130 ILE A O 1
ATOM 1002 N N . ASP A 1 131 ? -1.22 -12.875 -10.117 1 94.06 131 ASP A N 1
ATOM 1003 C CA . ASP A 1 131 ? -2.303 -13.344 -9.266 1 94.06 131 ASP A CA 1
ATOM 1004 C C . ASP A 1 131 ? -2.725 -12.266 -8.266 1 94.06 131 ASP A C 1
ATOM 1006 O O . ASP A 1 131 ? -1.892 -11.742 -7.527 1 94.06 131 ASP A O 1
ATOM 1010 N N . GLY A 1 132 ? -4.02 -11.984 -8.273 1 90.06 132 GLY A N 1
ATOM 1011 C CA . GLY A 1 132 ? -4.488 -10.898 -7.422 1 90.06 132 GLY A CA 1
ATOM 1012 C C . GLY A 1 132 ? -4.508 -9.555 -8.117 1 90.06 132 GLY A C 1
ATOM 1013 O O . GLY A 1 132 ? -3.898 -8.594 -7.645 1 90.06 132 GLY A O 1
ATOM 1014 N N . THR A 1 133 ? -5.246 -9.461 -9.211 1 85.19 133 THR A N 1
ATOM 1015 C CA . THR A 1 133 ? -5.32 -8.281 -10.062 1 85.19 133 THR A CA 1
ATOM 1016 C C . THR A 1 133 ? -5.844 -7.082 -9.273 1 85.19 133 THR A C 1
ATOM 1018 O O . THR A 1 133 ? -5.328 -5.969 -9.414 1 85.19 133 THR A O 1
ATOM 1021 N N . LYS A 1 134 ? -6.828 -7.312 -8.523 1 76.94 134 LYS A N 1
ATOM 1022 C CA . LYS A 1 134 ? -7.395 -6.223 -7.73 1 76.94 134 LYS A CA 1
ATOM 1023 C C . LYS A 1 134 ? -6.395 -5.711 -6.699 1 76.94 134 LYS A C 1
ATOM 1025 O O . LYS A 1 134 ? -6.285 -4.504 -6.477 1 76.94 134 LYS A O 1
ATOM 1030 N N . GLY A 1 135 ? -5.742 -6.711 -6.059 1 82 135 GLY A N 1
ATOM 1031 C CA . GLY A 1 135 ? -4.68 -6.324 -5.145 1 82 135 GLY A CA 1
ATOM 1032 C C . GLY A 1 135 ? -3.602 -5.488 -5.809 1 82 135 GLY A C 1
ATOM 1033 O O . GLY A 1 135 ? -3.143 -4.496 -5.242 1 82 135 GLY A O 1
ATOM 1034 N N . PHE A 1 136 ? -3.203 -5.797 -6.996 1 83.5 136 PHE A N 1
ATOM 1035 C CA . PHE A 1 136 ? -2.213 -5.055 -7.766 1 83.5 136 PHE A CA 1
ATOM 1036 C C . PHE A 1 136 ? -2.668 -3.617 -7.996 1 83.5 136 PHE A C 1
ATOM 1038 O O . PHE A 1 136 ? -1.924 -2.674 -7.723 1 83.5 136 PHE A O 1
ATOM 1045 N N . LEU A 1 137 ? -3.836 -3.459 -8.43 1 72.69 137 LEU A N 1
ATOM 1046 C CA . LEU A 1 137 ? -4.363 -2.158 -8.828 1 72.69 137 LEU A CA 1
ATOM 1047 C C . LEU A 1 137 ? -4.48 -1.229 -7.625 1 72.69 137 LEU A C 1
ATOM 1049 O O . LEU A 1 137 ? -4.32 -0.012 -7.758 1 72.69 137 LEU A O 1
ATOM 1053 N N . ARG A 1 138 ? -4.684 -1.818 -6.527 1 71 138 ARG A N 1
ATOM 1054 C CA . ARG A 1 138 ? -4.875 -0.968 -5.355 1 71 138 ARG A CA 1
ATOM 1055 C C . ARG A 1 138 ? -3.574 -0.808 -4.574 1 71 138 ARG A C 1
ATOM 1057 O O . ARG A 1 138 ? -3.555 -0.191 -3.51 1 71 138 ARG A O 1
ATOM 1064 N N . GLY A 1 139 ? -2.535 -1.436 -5.137 1 74.69 139 GLY A N 1
ATOM 1065 C CA . GLY A 1 139 ? -1.258 -1.354 -4.445 1 74.69 139 GLY A CA 1
ATOM 1066 C C . GLY A 1 139 ? -1.155 -2.309 -3.27 1 74.69 139 GLY A C 1
ATOM 1067 O O . GLY A 1 139 ? -0.316 -2.125 -2.385 1 74.69 139 GLY A O 1
ATOM 1068 N N . GLY A 1 140 ? -2.029 -3.25 -3.273 1 81.12 140 GLY A N 1
ATOM 1069 C CA . GLY A 1 140 ? -2.018 -4.293 -2.258 1 81.12 140 GLY A CA 1
ATOM 1070 C C . GLY A 1 140 ? -1.172 -5.492 -2.643 1 81.12 140 GLY A C 1
ATOM 1071 O O . GLY A 1 140 ? -0.156 -5.348 -3.328 1 81.12 140 GLY A O 1
ATOM 1072 N N . GLN A 1 141 ? -1.626 -6.617 -2.115 1 88.62 141 GLN A N 1
ATOM 1073 C CA . GLN A 1 141 ? -0.84 -7.824 -2.35 1 88.62 141 GLN A CA 1
ATOM 1074 C C . GLN A 1 141 ? -1.194 -8.461 -3.693 1 88.62 141 GLN A C 1
ATOM 1076 O O . GLN A 1 141 ? -2.367 -8.508 -4.07 1 88.62 141 GLN A O 1
ATOM 1081 N N . TYR A 1 142 ? -0.233 -8.812 -4.391 1 92.5 142 TYR A N 1
ATOM 1082 C CA . TYR A 1 142 ? -0.308 -9.641 -5.594 1 92.5 142 TYR A CA 1
ATOM 1083 C C . TYR A 1 142 ? 0.916 -10.539 -5.711 1 92.5 142 TYR A C 1
ATOM 1085 O O . TYR A 1 142 ? 1.861 -10.422 -4.93 1 92.5 142 TYR A O 1
ATOM 1093 N N . ALA A 1 143 ? 0.853 -11.523 -6.664 1 96.19 143 ALA A N 1
ATOM 1094 C CA . ALA A 1 143 ? 1.954 -12.477 -6.758 1 96.19 143 ALA A CA 1
ATOM 1095 C C . ALA A 1 143 ? 2.205 -12.891 -8.211 1 96.19 143 ALA A C 1
ATOM 1097 O O . ALA A 1 143 ? 1.283 -12.891 -9.023 1 96.19 143 ALA A O 1
ATOM 1098 N N . VAL A 1 144 ? 3.453 -13.094 -8.531 1 95.69 144 VAL A N 1
ATOM 1099 C CA . VAL A 1 144 ? 3.873 -13.797 -9.734 1 95.69 144 VAL A CA 1
ATOM 1100 C C . VAL A 1 144 ? 4.141 -15.266 -9.398 1 95.69 144 VAL A C 1
ATOM 1102 O O . VAL A 1 144 ? 5.004 -15.578 -8.57 1 95.69 144 VAL A O 1
ATOM 1105 N N . CYS A 1 145 ? 3.418 -16.172 -10.047 1 97.88 145 CYS A N 1
ATOM 1106 C CA . CYS A 1 145 ? 3.451 -17.562 -9.633 1 97.88 145 CYS A CA 1
ATOM 1107 C C . CYS A 1 145 ? 3.891 -18.469 -10.781 1 97.88 145 CYS A C 1
ATOM 1109 O O . CYS A 1 145 ? 3.34 -18.391 -11.883 1 97.88 145 CYS A O 1
ATOM 1111 N N . LEU A 1 146 ? 4.887 -19.297 -10.516 1 98.25 146 LEU A N 1
ATOM 1112 C CA . LEU A 1 146 ? 5.434 -20.219 -11.5 1 98.25 146 LEU A CA 1
ATOM 1113 C C . LEU A 1 146 ? 5.641 -21.609 -10.898 1 98.25 146 LEU A C 1
ATOM 1115 O O . LEU A 1 146 ? 6.199 -21.734 -9.805 1 98.25 146 LEU A O 1
ATOM 1119 N N . ALA A 1 147 ? 5.16 -22.641 -11.602 1 98.62 147 ALA A N 1
ATOM 1120 C CA . ALA A 1 147 ? 5.312 -24.016 -11.109 1 98.62 147 ALA A CA 1
ATOM 1121 C C . ALA A 1 147 ? 5.734 -24.953 -12.242 1 98.62 147 ALA A C 1
ATOM 1123 O O . ALA A 1 147 ? 5.355 -24.75 -13.398 1 98.62 147 ALA A O 1
ATOM 1124 N N . LEU A 1 148 ? 6.539 -25.922 -11.883 1 98.44 148 LEU A N 1
ATOM 1125 C CA . LEU A 1 148 ? 6.852 -27.031 -12.766 1 98.44 148 LEU A CA 1
ATOM 1126 C C . LEU A 1 148 ? 6.043 -28.266 -12.383 1 98.44 148 LEU A C 1
ATOM 1128 O O . LEU A 1 148 ? 6.062 -28.703 -11.227 1 98.44 148 LEU A O 1
ATOM 1132 N N . ILE A 1 149 ? 5.336 -28.812 -13.398 1 98.12 149 ILE A N 1
ATOM 1133 C CA . ILE A 1 149 ? 4.512 -30 -13.195 1 98.12 149 ILE A CA 1
ATOM 1134 C C . ILE A 1 149 ? 5.031 -31.156 -14.062 1 98.12 149 ILE A C 1
ATOM 1136 O O . ILE A 1 149 ? 5.297 -30.969 -15.25 1 98.12 149 ILE A O 1
ATOM 1140 N N . GLU A 1 150 ? 5.262 -32.25 -13.445 1 97.69 150 GLU A N 1
ATOM 1141 C CA . GLU A 1 150 ? 5.664 -33.469 -14.148 1 97.69 150 GLU A CA 1
ATOM 1142 C C . GLU A 1 150 ? 4.703 -34.625 -13.852 1 97.69 150 GLU A C 1
ATOM 1144 O O . GLU A 1 150 ? 4.562 -35.031 -12.703 1 97.69 150 GLU A O 1
ATOM 1149 N N . ASP A 1 151 ? 4.078 -35.094 -14.93 1 97.31 151 ASP A N 1
ATOM 1150 C CA . ASP A 1 151 ? 3.139 -36.219 -14.836 1 97.31 151 ASP A CA 1
ATOM 1151 C C . ASP A 1 151 ? 2.068 -35.938 -13.781 1 97.31 151 ASP A C 1
ATOM 1153 O O . ASP A 1 151 ? 1.777 -36.812 -12.945 1 97.31 151 ASP A O 1
ATOM 1157 N N . GLY A 1 152 ? 1.614 -34.688 -13.789 1 96.62 152 GLY A N 1
ATOM 1158 C CA . GLY A 1 152 ? 0.493 -34.312 -12.945 1 96.62 152 GLY A CA 1
ATOM 1159 C C . GLY A 1 152 ? 0.9 -33.969 -11.523 1 96.62 152 GLY A C 1
ATOM 1160 O O . GLY A 1 152 ? 0.051 -33.688 -10.688 1 96.62 152 GLY A O 1
ATOM 1161 N N . VAL A 1 153 ? 2.17 -34 -11.25 1 97.06 153 VAL A N 1
ATOM 1162 C CA . VAL A 1 153 ? 2.664 -33.719 -9.906 1 97.06 153 VAL A CA 1
ATOM 1163 C C . VAL A 1 153 ? 3.502 -32.438 -9.922 1 97.06 153 VAL A C 1
ATOM 1165 O O . VAL A 1 153 ? 4.434 -32.312 -10.719 1 97.06 153 VAL A O 1
ATOM 1168 N N . VAL A 1 154 ? 3.162 -31.531 -9.039 1 98.12 154 VAL A N 1
ATOM 1169 C CA . VAL A 1 154 ? 3.928 -30.297 -8.961 1 98.12 154 VAL A CA 1
ATOM 1170 C C . VAL A 1 154 ? 5.281 -30.562 -8.312 1 98.12 154 VAL A C 1
ATOM 1172 O O . VAL A 1 154 ? 5.348 -30.984 -7.152 1 98.12 154 VAL A O 1
ATOM 1175 N N . GLN A 1 155 ? 6.352 -30.219 -9 1 98 155 GLN A N 1
ATOM 1176 C CA . GLN A 1 155 ? 7.699 -30.547 -8.539 1 98 155 GLN A CA 1
ATOM 1177 C C . GLN A 1 155 ? 8.398 -29.312 -7.969 1 98 155 GLN A C 1
ATOM 1179 O O . GLN A 1 155 ? 9.242 -29.422 -7.082 1 98 155 GLN A O 1
ATOM 1184 N N . LEU A 1 156 ? 8.07 -28.203 -8.531 1 98.19 156 LEU A N 1
ATOM 1185 C CA . LEU A 1 156 ? 8.719 -26.953 -8.188 1 98.19 156 LEU A CA 1
ATOM 1186 C C . LEU A 1 156 ? 7.719 -25.797 -8.219 1 98.19 156 LEU A C 1
ATOM 1188 O O . LEU A 1 156 ? 6.887 -25.719 -9.125 1 98.19 156 LEU A O 1
ATOM 1192 N N . GLY A 1 157 ? 7.75 -24.984 -7.199 1 98.44 157 GLY A N 1
ATOM 1193 C CA . GLY A 1 157 ? 6.98 -23.766 -7.156 1 98.44 157 GLY A CA 1
ATOM 1194 C C . GLY A 1 157 ? 7.793 -22.562 -6.711 1 98.44 157 GLY A C 1
ATOM 1195 O O . GLY A 1 157 ? 8.578 -22.656 -5.766 1 98.44 157 GLY A O 1
ATOM 1196 N N . VAL A 1 158 ? 7.703 -21.469 -7.492 1 98.38 158 VAL A N 1
ATOM 1197 C CA . VAL A 1 158 ? 8.305 -20.188 -7.145 1 98.38 158 VAL A CA 1
ATOM 1198 C C . VAL A 1 158 ? 7.23 -19.094 -7.164 1 98.38 158 VAL A C 1
ATOM 1200 O O . VAL A 1 158 ? 6.477 -18.969 -8.133 1 98.38 158 VAL A O 1
ATOM 1203 N N . ILE A 1 159 ? 7.102 -18.375 -6.062 1 98.12 159 ILE A N 1
ATOM 1204 C CA . ILE A 1 159 ? 6.125 -17.297 -5.941 1 98.12 159 ILE A CA 1
ATOM 1205 C C . ILE A 1 159 ? 6.836 -16 -5.57 1 98.12 159 ILE A C 1
ATOM 1207 O O . ILE A 1 159 ? 7.539 -15.945 -4.559 1 98.12 159 ILE A O 1
ATOM 1211 N N . GLY A 1 160 ? 6.723 -15 -6.438 1 97.38 160 GLY A N 1
ATOM 1212 C CA . GLY A 1 160 ? 7.184 -13.656 -6.105 1 97.38 160 GLY A CA 1
ATOM 1213 C C . GLY A 1 160 ? 6.074 -12.75 -5.605 1 97.38 160 GLY A C 1
ATOM 1214 O O . GLY A 1 160 ? 5.051 -12.586 -6.27 1 97.38 160 GLY A O 1
ATOM 1215 N N . CYS A 1 161 ? 6.305 -12.203 -4.441 1 96.06 161 CYS A N 1
ATOM 1216 C CA . CYS A 1 161 ? 5.352 -11.273 -3.838 1 96.06 161 CYS A CA 1
ATOM 1217 C C . CYS A 1 161 ? 5.977 -9.898 -3.66 1 96.06 161 CYS A C 1
ATOM 1219 O O . CYS A 1 161 ? 6.535 -9.594 -2.605 1 96.06 161 CYS A O 1
ATOM 1221 N N . PRO A 1 162 ? 5.777 -8.992 -4.605 1 90.56 162 PRO A N 1
ATOM 1222 C CA . PRO A 1 162 ? 6.477 -7.703 -4.605 1 90.56 162 PRO A CA 1
ATOM 1223 C C . PRO A 1 162 ? 6.137 -6.848 -3.387 1 90.56 162 PRO A C 1
ATOM 1225 O O . PRO A 1 162 ? 6.988 -6.102 -2.896 1 90.56 162 PRO A O 1
ATOM 1228 N N . ASN A 1 163 ? 4.914 -6.957 -2.904 1 87.56 163 ASN A N 1
ATOM 1229 C CA . ASN A 1 163 ? 4.477 -6.027 -1.868 1 87.56 163 ASN A CA 1
ATOM 1230 C C . ASN A 1 163 ? 4.426 -6.695 -0.498 1 87.56 163 ASN A C 1
ATOM 1232 O O . ASN A 1 163 ? 4.105 -6.051 0.501 1 87.56 163 ASN A O 1
ATOM 1236 N N . LEU A 1 164 ? 4.754 -7.945 -0.41 1 91.5 164 LEU A N 1
ATOM 1237 C CA . LEU A 1 164 ? 4.711 -8.672 0.857 1 91.5 164 LEU A CA 1
ATOM 1238 C C . LEU A 1 164 ? 5.961 -8.391 1.685 1 91.5 164 LEU A C 1
ATOM 1240 O O . LEU A 1 164 ? 7.082 -8.586 1.207 1 91.5 164 LEU A O 1
ATOM 1244 N N . PRO A 1 165 ? 5.785 -7.934 2.916 1 87.5 165 PRO A N 1
ATOM 1245 C CA . PRO A 1 165 ? 6.949 -7.715 3.777 1 87.5 165 PRO A CA 1
ATOM 1246 C C . PRO A 1 165 ? 7.734 -9 4.043 1 87.5 165 PRO A C 1
ATOM 1248 O O . PRO A 1 165 ? 7.141 -10.07 4.18 1 87.5 165 PRO A O 1
ATOM 1251 N N . LEU A 1 166 ? 9.031 -8.875 4.191 1 89.31 166 LEU A N 1
ATOM 1252 C CA . LEU A 1 166 ? 9.891 -10.016 4.473 1 89.31 166 LEU A CA 1
ATOM 1253 C C . LEU A 1 166 ? 9.578 -10.609 5.844 1 89.31 166 LEU A C 1
ATOM 1255 O O . LEU A 1 166 ? 9.664 -11.82 6.035 1 89.31 166 LEU A O 1
ATOM 1259 N N . ASN A 1 167 ? 9.305 -9.641 6.711 1 87.25 167 ASN A N 1
ATOM 1260 C CA . ASN A 1 167 ? 8.93 -10 8.078 1 87.25 167 ASN A CA 1
ATOM 1261 C C . ASN A 1 167 ? 7.523 -9.531 8.414 1 87.25 167 ASN A C 1
ATOM 1263 O O . ASN A 1 167 ? 7.266 -8.32 8.477 1 87.25 167 ASN A O 1
ATOM 1267 N N . HIS A 1 168 ? 6.676 -10.539 8.672 1 81.94 168 HIS A N 1
ATOM 1268 C CA . HIS A 1 168 ? 5.277 -10.203 8.898 1 81.94 168 HIS A CA 1
ATOM 1269 C C . HIS A 1 168 ? 5.105 -9.383 10.172 1 81.94 168 HIS A C 1
ATOM 1271 O O . HIS A 1 168 ? 4.113 -8.664 10.328 1 81.94 168 HIS A O 1
ATOM 1277 N N . ASN A 1 169 ? 6.074 -9.477 11.039 1 76.62 169 ASN A N 1
ATOM 1278 C CA . ASN A 1 169 ? 6.043 -8.688 12.266 1 76.62 169 ASN A CA 1
ATOM 1279 C C . ASN A 1 169 ? 6.473 -7.246 12.016 1 76.62 169 ASN A C 1
ATOM 1281 O O . ASN A 1 169 ? 6.359 -6.398 12.906 1 76.62 169 ASN A O 1
ATOM 1285 N N . GLU A 1 170 ? 7.008 -7.016 10.75 1 72.81 170 GLU A N 1
ATOM 1286 C CA . GLU A 1 170 ? 7.406 -5.68 10.32 1 72.81 170 GLU A CA 1
ATOM 1287 C C . GLU A 1 170 ? 6.668 -5.266 9.055 1 72.81 170 GLU A C 1
ATOM 1289 O O . GLU A 1 170 ? 7.277 -5.125 7.992 1 72.81 170 GLU A O 1
ATOM 1294 N N . PRO A 1 171 ? 5.418 -5.012 9.102 1 70.31 171 PRO A N 1
ATOM 1295 C CA . PRO A 1 171 ? 4.582 -4.77 7.922 1 70.31 171 PRO A CA 1
ATOM 1296 C C . PRO A 1 171 ? 5.055 -3.57 7.102 1 70.31 171 PRO A C 1
ATOM 1298 O O . PRO A 1 171 ? 4.781 -3.49 5.902 1 70.31 171 PRO A O 1
ATOM 1301 N N . GLU A 1 172 ? 5.754 -2.654 7.73 1 60.31 172 GLU A N 1
ATOM 1302 C CA . GLU A 1 172 ? 6.254 -1.493 7 1 60.31 172 GLU A CA 1
ATOM 1303 C C . GLU A 1 172 ? 7.73 -1.657 6.645 1 60.31 172 GLU A C 1
ATOM 1305 O O . GLU A 1 172 ? 8.367 -0.713 6.18 1 60.31 172 GLU A O 1
ATOM 1310 N N . GLY A 1 173 ? 8.18 -2.848 6.906 1 67 173 GLY A N 1
ATOM 1311 C CA . GLY A 1 173 ? 9.57 -3.131 6.605 1 67 173 GLY A CA 1
ATOM 1312 C C . GLY A 1 173 ? 9.828 -3.379 5.133 1 67 173 GLY A C 1
ATOM 1313 O O . GLY A 1 173 ? 9.055 -2.945 4.281 1 67 173 GLY A O 1
ATOM 1314 N N . GLU A 1 174 ? 10.961 -4.043 4.906 1 74.88 174 GLU A N 1
ATOM 1315 C CA . GLU A 1 174 ? 11.352 -4.363 3.535 1 74.88 174 GLU A CA 1
ATOM 1316 C C . GLU A 1 174 ? 10.305 -5.23 2.848 1 74.88 174 GLU A C 1
ATOM 1318 O O . GLU A 1 174 ? 9.836 -6.219 3.418 1 74.88 174 GLU A O 1
ATOM 1323 N N . LYS A 1 175 ? 9.898 -4.742 1.687 1 82.94 175 LYS A N 1
ATOM 1324 C CA . LYS A 1 175 ? 8.961 -5.508 0.875 1 82.94 175 LYS A CA 1
ATOM 1325 C C . LYS A 1 175 ? 9.68 -6.246 -0.251 1 82.94 175 LYS A C 1
ATOM 1327 O O . LYS A 1 175 ? 10.844 -5.973 -0.532 1 82.94 175 LYS A O 1
ATOM 1332 N N . GLY A 1 176 ? 8.922 -7.188 -0.951 1 90.81 176 GLY A N 1
ATOM 1333 C CA . GLY A 1 176 ? 9.5 -8.031 -1.987 1 90.81 176 GLY A CA 1
ATOM 1334 C C . GLY A 1 176 ? 10.016 -9.359 -1.462 1 90.81 176 GLY A C 1
ATOM 1335 O O . GLY A 1 176 ? 11.211 -9.516 -1.228 1 90.81 176 GLY A O 1
ATOM 1336 N N . SER A 1 177 ? 9.141 -10.312 -1.354 1 94.44 177 SER A N 1
ATOM 1337 C CA . SER A 1 177 ? 9.469 -11.641 -0.835 1 94.44 177 SER A CA 1
ATOM 1338 C C . SER A 1 177 ? 9.336 -12.703 -1.92 1 94.44 177 SER A C 1
ATOM 1340 O O . SER A 1 177 ? 8.398 -12.672 -2.719 1 94.44 177 SER A O 1
ATOM 1342 N N . LEU A 1 178 ? 10.352 -13.523 -1.999 1 96.31 178 LEU A N 1
ATOM 1343 C CA . LEU A 1 178 ? 10.344 -14.664 -2.912 1 96.31 178 LEU A CA 1
ATOM 1344 C C . LEU A 1 178 ? 10.25 -15.977 -2.145 1 96.31 178 LEU A C 1
ATOM 1346 O O . LEU A 1 178 ? 10.961 -16.172 -1.156 1 96.31 178 LEU A O 1
ATOM 1350 N N . PHE A 1 179 ? 9.391 -16.844 -2.594 1 98.31 179 PHE A N 1
ATOM 1351 C CA . PHE A 1 179 ? 9.203 -18.156 -1.981 1 98.31 179 PHE A CA 1
ATOM 1352 C C . PHE A 1 179 ? 9.523 -19.266 -2.977 1 98.31 179 PHE A C 1
ATOM 1354 O O . PHE A 1 179 ? 9.156 -19.172 -4.152 1 98.31 179 PHE A O 1
ATOM 1361 N N . ILE A 1 180 ? 10.234 -20.281 -2.455 1 98 180 ILE A N 1
ATOM 1362 C CA . ILE A 1 180 ? 10.711 -21.359 -3.309 1 98 180 ILE A CA 1
ATOM 1363 C C . ILE A 1 180 ? 10.469 -22.703 -2.623 1 98 180 ILE A C 1
ATOM 1365 O O . ILE A 1 180 ? 10.781 -22.875 -1.439 1 98 180 ILE A O 1
ATOM 1369 N N . ALA A 1 181 ? 9.93 -23.625 -3.398 1 98.31 181 ALA A N 1
ATOM 1370 C CA . ALA A 1 181 ? 9.789 -24.984 -2.891 1 98.31 181 ALA A CA 1
ATOM 1371 C C . ALA A 1 181 ? 10 -26.016 -4 1 98.31 181 ALA A C 1
ATOM 1373 O O . ALA A 1 181 ? 9.414 -25.891 -5.082 1 98.31 181 ALA A O 1
ATOM 1374 N N . VAL A 1 182 ? 10.852 -26.922 -3.727 1 97.69 182 VAL A N 1
ATOM 1375 C CA . VAL A 1 182 ? 11.016 -28.125 -4.531 1 97.69 182 VAL A CA 1
ATOM 1376 C C . VAL A 1 182 ? 10.539 -29.344 -3.746 1 97.69 182 VAL A C 1
ATOM 1378 O O . VAL A 1 182 ? 10.82 -29.469 -2.553 1 97.69 182 VAL A O 1
ATOM 1381 N N . ARG A 1 183 ? 9.797 -30.156 -4.461 1 97.19 183 ARG A N 1
ATOM 1382 C CA . ARG A 1 183 ? 9.234 -31.328 -3.791 1 97.19 183 ARG A CA 1
ATOM 1383 C C . ARG A 1 183 ? 10.312 -32.094 -3.045 1 97.19 183 ARG A C 1
ATOM 1385 O O . ARG A 1 183 ? 11.359 -32.406 -3.611 1 97.19 183 ARG A O 1
ATOM 1392 N N . ASN A 1 184 ? 10.086 -32.312 -1.759 1 96.44 184 ASN A N 1
ATOM 1393 C CA . ASN A 1 184 ? 10.914 -33.094 -0.849 1 96.44 184 ASN A CA 1
ATOM 1394 C C . ASN A 1 184 ? 12.195 -32.375 -0.486 1 96.44 184 ASN A C 1
ATOM 1396 O O . ASN A 1 184 ? 13.172 -33 -0.05 1 96.44 184 ASN A O 1
ATOM 1400 N N . GLN A 1 185 ? 12.242 -31.047 -0.676 1 96.44 185 GLN A N 1
ATOM 1401 C CA . GLN A 1 185 ? 13.469 -30.328 -0.365 1 96.44 185 GLN A CA 1
ATOM 1402 C C . GLN A 1 185 ? 13.211 -29.172 0.605 1 96.44 185 GLN A C 1
ATOM 1404 O O . GLN A 1 185 ? 14.125 -28.422 0.937 1 96.44 185 GLN A O 1
ATOM 1409 N N . GLY A 1 186 ? 12 -29 0.993 1 97.12 186 GLY A N 1
ATOM 1410 C CA . GLY A 1 186 ? 11.672 -27.938 1.938 1 97.12 186 GLY A CA 1
ATOM 1411 C C . GLY A 1 186 ? 11.164 -26.688 1.267 1 97.12 186 GLY A C 1
ATOM 1412 O O . GLY A 1 186 ? 11.102 -26.609 0.038 1 97.12 186 GLY A O 1
ATOM 1413 N N . ALA A 1 187 ? 10.719 -25.766 2.043 1 98.44 187 ALA A N 1
ATOM 1414 C CA . ALA A 1 187 ? 10.234 -24.453 1.605 1 98.44 187 ALA A CA 1
ATOM 1415 C C . ALA A 1 187 ? 11.156 -23.344 2.09 1 98.44 187 ALA A C 1
ATOM 1417 O O . ALA A 1 187 ? 11.648 -23.375 3.223 1 98.44 187 ALA A O 1
ATOM 1418 N N . TYR A 1 188 ? 11.391 -22.359 1.212 1 98.06 188 TYR A N 1
ATOM 1419 C CA . TYR A 1 188 ? 12.344 -21.297 1.525 1 98.06 188 TYR A CA 1
ATOM 1420 C C . TYR A 1 188 ? 11.797 -19.938 1.137 1 98.06 188 TYR A C 1
ATOM 1422 O O . TYR A 1 188 ? 10.938 -19.828 0.253 1 98.06 188 TYR A O 1
ATOM 1430 N N . GLN A 1 189 ? 12.281 -18.938 1.858 1 97.5 189 GLN A N 1
ATOM 1431 C CA . GLN A 1 189 ? 12 -17.531 1.54 1 97.5 189 GLN A CA 1
ATOM 1432 C C . GLN A 1 189 ? 13.297 -16.75 1.363 1 97.5 189 GLN A C 1
ATOM 1434 O O . GLN A 1 189 ? 14.305 -17.031 2.018 1 97.5 189 GLN A O 1
ATOM 1439 N N . ARG A 1 190 ? 13.266 -15.805 0.477 1 93.06 190 ARG A N 1
ATOM 1440 C CA . ARG A 1 190 ? 14.312 -14.805 0.357 1 93.06 190 ARG A CA 1
ATOM 1441 C C . ARG A 1 190 ? 13.75 -13.461 -0.093 1 93.06 190 ARG A C 1
ATOM 1443 O O . ARG A 1 190 ? 12.578 -13.375 -0.484 1 93.06 190 ARG A O 1
ATOM 1450 N N . SER A 1 191 ? 14.555 -12.438 0.039 1 90.81 191 SER A N 1
ATOM 1451 C CA . SER A 1 191 ? 14.148 -11.125 -0.462 1 90.81 191 SER A CA 1
ATOM 1452 C C . SER A 1 191 ? 14.414 -11 -1.958 1 90.81 191 SER A C 1
ATOM 1454 O O . SER A 1 191 ? 15.18 -11.781 -2.525 1 90.81 191 SER A O 1
ATOM 1456 N N . PHE A 1 192 ? 13.727 -10.102 -2.643 1 87.44 192 PHE A N 1
ATOM 1457 C CA . PHE A 1 192 ? 13.984 -9.805 -4.047 1 87.44 192 PHE A CA 1
ATOM 1458 C C . PHE A 1 192 ? 15.414 -9.312 -4.238 1 87.44 192 PHE A C 1
ATOM 1460 O O . PHE A 1 192 ? 16.031 -9.562 -5.273 1 87.44 192 PHE A O 1
ATOM 1467 N N . SER A 1 193 ? 15.969 -8.734 -3.191 1 80.19 193 SER A N 1
ATOM 1468 C CA . SER A 1 193 ? 17.234 -8 -3.32 1 80.19 193 SER A CA 1
ATOM 1469 C C . SER A 1 193 ? 18.406 -8.836 -2.842 1 80.19 193 SER A C 1
ATOM 1471 O O . SER A 1 193 ? 19.562 -8.492 -3.096 1 80.19 193 SER A O 1
ATOM 1473 N N . ASN A 1 194 ? 18.094 -9.945 -2.105 1 82 194 ASN A N 1
ATOM 1474 C CA . ASN A 1 194 ? 19.141 -10.789 -1.539 1 82 194 ASN A CA 1
ATOM 1475 C C . ASN A 1 194 ? 18.891 -12.266 -1.817 1 82 194 ASN A C 1
ATOM 1477 O O . ASN A 1 194 ? 17.75 -12.719 -1.798 1 82 194 ASN A O 1
ATOM 1481 N N . ASP A 1 195 ? 20.047 -13 -1.993 1 87.5 195 ASP A N 1
ATOM 1482 C CA . ASP A 1 195 ? 19.922 -14.406 -2.377 1 87.5 195 ASP A CA 1
ATOM 1483 C C . ASP A 1 195 ? 19.984 -15.32 -1.155 1 87.5 195 ASP A C 1
ATOM 1485 O O . ASP A 1 195 ? 19.984 -16.547 -1.288 1 87.5 195 ASP A O 1
ATOM 1489 N N . ASN A 1 196 ? 20 -14.719 0.013 1 87.69 196 ASN A N 1
ATOM 1490 C CA . ASN A 1 196 ? 20 -15.539 1.218 1 87.69 196 ASN A CA 1
ATOM 1491 C C . ASN A 1 196 ? 18.625 -16.172 1.458 1 87.69 196 ASN A C 1
ATOM 1493 O O . ASN A 1 196 ? 17.641 -15.469 1.657 1 87.69 196 ASN A O 1
ATOM 1497 N N . GLU A 1 197 ? 18.672 -17.469 1.418 1 94.69 197 GLU A N 1
ATOM 1498 C CA . GLU A 1 197 ? 17.422 -18.203 1.606 1 94.69 197 GLU A CA 1
ATOM 1499 C C . GLU A 1 197 ? 17.281 -18.688 3.047 1 94.69 197 GLU A C 1
ATOM 1501 O O . GLU A 1 197 ? 18.25 -19.125 3.664 1 94.69 197 GLU A O 1
ATOM 1506 N N . THR A 1 198 ? 16.125 -18.516 3.58 1 96 198 THR A N 1
ATOM 1507 C CA . THR A 1 198 ? 15.797 -19.031 4.902 1 96 198 THR A CA 1
ATOM 1508 C C . THR A 1 198 ? 14.68 -20.062 4.805 1 96 198 THR A C 1
ATOM 1510 O O . THR A 1 198 ? 13.672 -19.844 4.133 1 96 198 THR A O 1
ATOM 1513 N N . ARG A 1 199 ? 14.906 -21.172 5.461 1 97.44 199 ARG A N 1
ATOM 1514 C CA . ARG A 1 199 ? 13.852 -22.188 5.504 1 97.44 199 ARG A CA 1
ATOM 1515 C C . ARG A 1 199 ? 12.641 -21.688 6.281 1 97.44 199 ARG A C 1
ATOM 1517 O O . ARG A 1 199 ? 12.789 -21.031 7.316 1 97.44 199 ARG A O 1
ATOM 1524 N N . ILE A 1 200 ? 11.477 -21.953 5.758 1 97.75 200 ILE A N 1
ATOM 1525 C CA . ILE A 1 200 ? 10.258 -21.531 6.43 1 97.75 200 ILE A CA 1
ATOM 1526 C C . ILE A 1 200 ? 9.398 -22.734 6.766 1 97.75 200 ILE A C 1
ATOM 1528 O O . ILE A 1 200 ? 9.57 -23.812 6.18 1 97.75 200 ILE A O 1
ATOM 1532 N N . GLN A 1 201 ? 8.531 -22.547 7.711 1 97.56 201 GLN A N 1
ATOM 1533 C CA . GLN A 1 201 ? 7.59 -23.578 8.133 1 97.56 201 GLN A CA 1
ATOM 1534 C C . GLN A 1 201 ? 6.352 -22.969 8.781 1 97.56 201 GLN A C 1
ATOM 1536 O O . GLN A 1 201 ? 6.375 -21.812 9.195 1 97.56 201 GLN A O 1
ATOM 1541 N N . PHE A 1 202 ? 5.348 -23.75 8.82 1 97.06 202 PHE A N 1
ATOM 1542 C CA . PHE A 1 202 ? 4.133 -23.344 9.516 1 97.06 202 PHE A CA 1
ATOM 1543 C C . PHE A 1 202 ? 4.422 -23.047 10.984 1 97.06 202 PHE A C 1
ATOM 1545 O O . PHE A 1 202 ? 5.348 -23.625 11.562 1 97.06 202 PHE A O 1
ATOM 1552 N N . ALA A 1 203 ? 3.609 -22.141 11.547 1 93.38 203 ALA A N 1
ATOM 1553 C CA . ALA A 1 203 ? 3.701 -21.891 12.977 1 93.38 203 ALA A CA 1
ATOM 1554 C C . ALA A 1 203 ? 3.461 -23.156 13.781 1 93.38 203 ALA A C 1
ATOM 1556 O O . ALA A 1 203 ? 2.758 -24.062 13.328 1 93.38 203 ALA A O 1
ATOM 1557 N N . ASP A 1 204 ? 4.027 -23.156 14.961 1 92.75 204 ASP A N 1
ATOM 1558 C CA . ASP A 1 204 ? 3.898 -24.344 15.805 1 92.75 204 ASP A CA 1
ATOM 1559 C C . ASP A 1 204 ? 2.645 -24.266 16.672 1 92.75 204 ASP A C 1
ATOM 1561 O O . ASP A 1 204 ? 2.717 -23.875 17.844 1 92.75 204 ASP A O 1
ATOM 1565 N N . ILE A 1 205 ? 1.562 -24.594 16.078 1 91.38 205 ILE A N 1
ATOM 1566 C CA . ILE A 1 205 ? 0.31 -24.625 16.828 1 91.38 205 ILE A CA 1
ATOM 1567 C C . ILE A 1 205 ? -0.13 -26.062 17.062 1 91.38 205 ILE A C 1
ATOM 1569 O O . ILE A 1 205 ? 0.171 -26.953 16.25 1 91.38 205 ILE A O 1
ATOM 1573 N N . SER A 1 206 ? -0.91 -26.234 18.156 1 87.94 206 SER A N 1
ATOM 1574 C CA . SER A 1 206 ? -1.296 -27.594 18.531 1 87.94 206 SER A CA 1
ATOM 1575 C C . SER A 1 206 ? -2.803 -27.797 18.406 1 87.94 206 SER A C 1
ATOM 1577 O O . SER A 1 206 ? -3.297 -28.922 18.516 1 87.94 206 SER A O 1
ATOM 1579 N N . SER A 1 207 ? -3.498 -26.672 18.203 1 92.69 207 SER A N 1
ATOM 1580 C CA . SER A 1 207 ? -4.953 -26.766 18.109 1 92.69 207 SER A CA 1
ATOM 1581 C C . SER A 1 207 ? -5.516 -25.656 17.219 1 92.69 207 SER A C 1
ATOM 1583 O O . SER A 1 207 ? -4.848 -24.656 16.969 1 92.69 207 SER A O 1
ATOM 1585 N N . THR A 1 208 ? -6.73 -25.875 16.797 1 94.62 208 THR A N 1
ATOM 1586 C CA . THR A 1 208 ? -7.391 -24.922 15.914 1 94.62 208 THR A CA 1
ATOM 1587 C C . THR A 1 208 ? -7.699 -23.625 16.656 1 94.62 208 THR A C 1
ATOM 1589 O O . THR A 1 208 ? -7.754 -22.547 16.062 1 94.62 208 THR A O 1
ATOM 1592 N N . GLU A 1 209 ? -7.828 -23.719 17.922 1 93.75 209 GLU A N 1
ATOM 1593 C CA . GLU A 1 209 ? -8.133 -22.547 18.719 1 93.75 209 GLU A CA 1
ATOM 1594 C C . GLU A 1 209 ? -7.004 -21.516 18.641 1 93.75 209 GLU A C 1
ATOM 1596 O O . GLU A 1 209 ? -7.234 -20.312 18.812 1 93.75 209 GLU A O 1
ATOM 1601 N N . GLN A 1 210 ? -5.871 -22.031 18.328 1 92.69 210 GLN A N 1
ATOM 1602 C CA . GLN A 1 210 ? -4.695 -21.172 18.266 1 92.69 210 GLN A CA 1
ATOM 1603 C C . GLN A 1 210 ? -4.488 -20.625 16.859 1 92.69 210 GLN A C 1
ATOM 1605 O O . GLN A 1 210 ? -3.58 -19.828 16.625 1 92.69 210 GLN A O 1
ATOM 1610 N N . SER A 1 211 ? -5.324 -21.016 16 1 94.5 211 SER A N 1
ATOM 1611 C CA . SER A 1 211 ? -5.074 -20.75 14.586 1 94.5 211 SER A CA 1
ATOM 1612 C C . SER A 1 211 ? -5.582 -19.375 14.172 1 94.5 211 SER A C 1
ATOM 1614 O O . SER A 1 211 ? -6.438 -18.797 14.852 1 94.5 211 SER A O 1
ATOM 1616 N N . THR A 1 212 ? -5 -18.953 13.148 1 92.62 212 THR A N 1
ATOM 1617 C CA . THR A 1 212 ? -5.406 -17.734 12.469 1 92.62 212 THR A CA 1
ATOM 1618 C C . THR A 1 212 ? -5.75 -18.016 11.008 1 92.62 212 THR A C 1
ATOM 1620 O O . THR A 1 212 ? -5.016 -18.719 10.312 1 92.62 212 THR A O 1
ATOM 1623 N N . PHE A 1 213 ? -6.879 -17.422 10.555 1 92.62 213 PHE A N 1
ATOM 1624 C CA . PHE A 1 213 ? -7.262 -17.531 9.148 1 92.62 213 PHE A CA 1
ATOM 1625 C C . PHE A 1 213 ? -6.492 -16.531 8.297 1 92.62 213 PHE A C 1
ATOM 1627 O O . PHE A 1 213 ? -6.188 -15.43 8.742 1 92.62 213 PHE A O 1
ATOM 1634 N N . CYS A 1 214 ? -6.133 -16.938 7.113 1 91.12 214 CYS A N 1
ATOM 1635 C CA . CYS A 1 214 ? -5.73 -16.047 6.035 1 91.12 214 CYS A CA 1
ATOM 1636 C C . CYS A 1 214 ? -6.801 -15.984 4.949 1 91.12 214 CYS A C 1
ATOM 1638 O O . CYS A 1 214 ? -7.055 -16.984 4.266 1 91.12 214 CYS A O 1
ATOM 1640 N N . GLU A 1 215 ? -7.398 -14.828 4.777 1 86.44 215 GLU A N 1
ATOM 1641 C CA . GLU A 1 215 ? -8.547 -14.719 3.887 1 86.44 215 GLU A CA 1
ATOM 1642 C C . GLU A 1 215 ? -8.344 -13.609 2.854 1 86.44 215 GLU A C 1
ATOM 1644 O O . GLU A 1 215 ? -7.504 -12.727 3.039 1 86.44 215 GLU A O 1
ATOM 1649 N N . SER A 1 216 ? -9.117 -13.734 1.818 1 82.19 216 SER A N 1
ATOM 1650 C CA . SER A 1 216 ? -9.062 -12.711 0.775 1 82.19 216 SER A CA 1
ATOM 1651 C C . SER A 1 216 ? -9.656 -11.391 1.26 1 82.19 216 SER A C 1
ATOM 1653 O O . SER A 1 216 ? -10.648 -11.383 1.993 1 82.19 216 SER A O 1
ATOM 1655 N N . VAL A 1 217 ? -9 -10.305 0.845 1 68.69 217 VAL A N 1
ATOM 1656 C CA . VAL A 1 217 ? -9.625 -8.992 1.031 1 68.69 217 VAL A CA 1
ATOM 1657 C C . VAL A 1 217 ? -10.914 -8.914 0.217 1 68.69 217 VAL A C 1
ATOM 1659 O O . VAL A 1 217 ? -11.945 -8.484 0.726 1 68.69 217 VAL A O 1
ATOM 1662 N N . GLU A 1 218 ? -10.781 -9.492 -1.021 1 65.31 218 GLU A N 1
ATOM 1663 C CA . GLU A 1 218 ? -11.914 -9.5 -1.945 1 65.31 218 GLU A CA 1
ATOM 1664 C C . GLU A 1 218 ? -12.922 -10.578 -1.575 1 65.31 218 GLU A C 1
ATOM 1666 O O . GLU A 1 218 ? -12.609 -11.766 -1.615 1 65.31 218 GLU A O 1
ATOM 1671 N N . ALA A 1 219 ? -14.195 -10.211 -1.313 1 67.44 219 ALA A N 1
ATOM 1672 C CA . ALA A 1 219 ? -15.227 -11.125 -0.839 1 67.44 219 ALA A CA 1
ATOM 1673 C C . ALA A 1 219 ? -15.711 -12.031 -1.963 1 67.44 219 ALA A C 1
ATOM 1675 O O . ALA A 1 219 ? -16.281 -13.102 -1.707 1 67.44 219 ALA A O 1
ATOM 1676 N N . GLY A 1 220 ? -15.5 -11.633 -3.238 1 70.12 220 GLY A N 1
ATOM 1677 C CA . GLY A 1 220 ? -15.984 -12.414 -4.367 1 70.12 220 GLY A CA 1
ATOM 1678 C C . GLY A 1 220 ? -15.195 -13.695 -4.59 1 70.12 220 GLY A C 1
ATOM 1679 O O . GLY A 1 220 ? -15.641 -14.586 -5.305 1 70.12 220 GLY A O 1
ATOM 1680 N N . HIS A 1 221 ? -14.141 -13.852 -3.91 1 72.38 221 HIS A N 1
ATOM 1681 C CA . HIS A 1 221 ? -13.258 -14.977 -4.199 1 72.38 221 HIS A CA 1
ATOM 1682 C C . HIS A 1 221 ? -13.492 -16.125 -3.23 1 72.38 221 HIS A C 1
ATOM 1684 O O . HIS A 1 221 ? -13.117 -17.266 -3.512 1 72.38 221 HIS A O 1
ATOM 1690 N N . SER A 1 222 ? -14.07 -15.875 -2.109 1 78.38 222 SER A N 1
ATOM 1691 C CA . SER A 1 222 ? -14.359 -16.906 -1.115 1 78.38 222 SER A CA 1
ATOM 1692 C C . SER A 1 222 ? -15.492 -16.469 -0.19 1 78.38 222 SER A C 1
ATOM 1694 O O . SER A 1 222 ? -15.609 -15.281 0.139 1 78.38 222 SER A O 1
ATOM 1696 N N . SER A 1 223 ? -16.328 -17.375 0.248 1 73.62 223 SER A N 1
ATOM 1697 C CA . SER A 1 223 ? -17.469 -17.062 1.111 1 73.62 223 SER A CA 1
ATOM 1698 C C . SER A 1 223 ? -17 -16.672 2.512 1 73.62 223 SER A C 1
ATOM 1700 O O . SER A 1 223 ? -16.578 -17.531 3.293 1 73.62 223 SER A O 1
ATOM 1702 N N . HIS A 1 224 ? -17.125 -15.406 2.869 1 75 224 HIS A N 1
ATOM 1703 C CA . HIS A 1 224 ? -16.734 -14.953 4.199 1 75 224 HIS A CA 1
ATOM 1704 C C . HIS A 1 224 ? -17.688 -15.477 5.262 1 75 224 HIS A C 1
ATOM 1706 O O . HIS A 1 224 ? -17.281 -15.773 6.387 1 75 224 HIS A O 1
ATOM 1712 N N . GLY A 1 225 ? -18.938 -15.578 4.887 1 79.06 225 GLY A N 1
ATOM 1713 C CA . GLY A 1 225 ? -19.922 -16.125 5.809 1 79.06 225 GLY A CA 1
ATOM 1714 C C . GLY A 1 225 ? -19.609 -17.547 6.223 1 79.06 225 GLY A C 1
ATOM 1715 O O . GLY A 1 225 ? -19.609 -17.875 7.414 1 79.06 225 GLY A O 1
ATOM 1716 N N . ASP A 1 226 ? -19.375 -18.375 5.266 1 86.75 226 ASP A N 1
ATOM 1717 C CA . ASP A 1 226 ? -19.016 -19.75 5.562 1 86.75 226 ASP A CA 1
ATOM 1718 C C . ASP A 1 226 ? -17.75 -19.828 6.402 1 86.75 226 ASP A C 1
ATOM 1720 O O . ASP A 1 226 ? -17.656 -20.609 7.344 1 86.75 226 ASP A O 1
ATOM 1724 N N . ALA A 1 227 ? -16.781 -18.953 6.062 1 86.38 227 ALA A N 1
ATOM 1725 C CA . ALA A 1 227 ? -15.523 -18.938 6.793 1 86.38 227 ALA A CA 1
ATOM 1726 C C . ALA A 1 227 ? -15.742 -18.578 8.258 1 86.38 227 ALA A C 1
ATOM 1728 O O . ALA A 1 227 ? -15.094 -19.141 9.148 1 86.38 227 ALA A O 1
ATOM 1729 N N . GLU A 1 228 ? -16.625 -17.672 8.469 1 84.94 228 GLU A N 1
ATOM 1730 C CA . GLU A 1 228 ? -16.938 -17.266 9.836 1 84.94 228 GLU A CA 1
ATOM 1731 C C . GLU A 1 228 ? -17.578 -18.422 10.617 1 84.94 228 GLU A C 1
ATOM 1733 O O . GLU A 1 228 ? -17.266 -18.625 11.789 1 84.94 228 GLU A O 1
ATOM 1738 N N . GLU A 1 229 ? -18.453 -19.078 10.023 1 91.5 229 GLU A N 1
ATOM 1739 C CA . GLU A 1 229 ? -19.094 -20.234 10.664 1 91.5 229 GLU A CA 1
ATOM 1740 C C . GLU A 1 229 ? -18.062 -21.328 10.953 1 91.5 229 GLU A C 1
ATOM 1742 O O . GLU A 1 229 ? -18.109 -21.969 12 1 91.5 229 GLU A O 1
ATOM 1747 N N . ILE A 1 230 ? -17.234 -21.516 10.078 1 94.12 230 ILE A N 1
ATOM 1748 C CA . ILE A 1 230 ? -16.172 -22.516 10.234 1 94.12 230 ILE A CA 1
ATOM 1749 C C . ILE A 1 230 ? -15.266 -22.109 11.398 1 94.12 230 ILE A C 1
ATOM 1751 O O . ILE A 1 230 ? -14.875 -22.953 12.211 1 94.12 230 ILE A O 1
ATOM 1755 N N . ALA A 1 231 ? -14.93 -20.844 11.445 1 92.25 231 ALA A N 1
ATOM 1756 C CA . ALA A 1 231 ? -14.109 -20.344 12.547 1 92.25 231 ALA A CA 1
ATOM 1757 C C . ALA A 1 231 ? -14.75 -20.641 13.898 1 92.25 231 ALA A C 1
ATOM 1759 O O . ALA A 1 231 ? -14.07 -21.078 14.828 1 92.25 231 ALA A O 1
ATOM 1760 N N . LYS A 1 232 ? -15.992 -20.438 13.984 1 92.31 232 LYS A N 1
ATOM 1761 C CA . LYS A 1 232 ? -16.734 -20.703 15.219 1 92.31 232 LYS A CA 1
ATOM 1762 C C . LYS A 1 232 ? -16.641 -22.172 15.602 1 92.31 232 LYS A C 1
ATOM 1764 O O . LYS A 1 232 ? -16.406 -22.516 16.766 1 92.31 232 LYS A O 1
ATOM 1769 N N . LEU A 1 233 ? -16.875 -22.969 14.641 1 94.69 233 LEU A N 1
ATOM 1770 C CA . LEU A 1 233 ? -16.844 -24.406 14.875 1 94.69 233 LEU A CA 1
ATOM 1771 C C . LEU A 1 233 ? -15.453 -24.844 15.336 1 94.69 233 LEU A C 1
ATOM 1773 O O . LEU A 1 233 ? -15.328 -25.781 16.125 1 94.69 233 LEU A O 1
ATOM 1777 N N . LEU A 1 234 ? -14.445 -24.172 14.867 1 95.94 234 LEU A N 1
ATOM 1778 C CA . LEU A 1 234 ? -13.062 -24.547 15.156 1 95.94 234 LEU A CA 1
ATOM 1779 C C . LEU A 1 234 ? -12.562 -23.844 16.406 1 95.94 234 LEU A C 1
ATOM 1781 O O . LEU A 1 234 ? -11.438 -24.094 16.859 1 95.94 234 LEU A O 1
ATOM 1785 N N . GLY A 1 235 ? -13.297 -22.906 16.953 1 94.94 235 GLY A N 1
ATOM 1786 C CA . GLY A 1 235 ? -12.922 -22.172 18.141 1 94.94 235 GLY A CA 1
ATOM 1787 C C . GLY A 1 235 ? -11.914 -21.078 17.875 1 94.94 235 GLY A C 1
ATOM 1788 O O . GLY A 1 235 ? -11.148 -20.688 18.781 1 94.94 235 GLY A O 1
ATOM 1789 N N . ILE A 1 236 ? -11.836 -20.641 16.656 1 92.38 236 ILE A N 1
ATOM 1790 C CA . ILE A 1 236 ? -10.875 -19.609 16.297 1 92.38 236 ILE A CA 1
ATOM 1791 C C . ILE A 1 236 ? -11.43 -18.234 16.672 1 92.38 236 ILE A C 1
ATOM 1793 O O . ILE A 1 236 ? -12.531 -17.859 16.25 1 92.38 236 ILE A O 1
ATOM 1797 N N . THR A 1 237 ? -10.586 -17.484 17.406 1 88.19 237 THR A N 1
ATOM 1798 C CA . THR A 1 237 ? -11.047 -16.172 17.859 1 88.19 237 THR A CA 1
ATOM 1799 C C . THR A 1 237 ? -10.117 -15.07 17.359 1 88.19 237 THR A C 1
ATOM 1801 O O . THR A 1 237 ? -10.453 -13.891 17.438 1 88.19 237 THR A O 1
ATOM 1804 N N . ARG A 1 238 ? -9.047 -15.516 16.844 1 84.06 238 ARG A N 1
ATOM 1805 C CA . ARG A 1 238 ? -8.078 -14.531 16.359 1 84.06 238 ARG A CA 1
ATOM 1806 C C . ARG A 1 238 ? -8.586 -13.844 15.102 1 84.06 238 ARG A C 1
ATOM 1808 O O . ARG A 1 238 ? -9.234 -14.469 14.266 1 84.06 238 ARG A O 1
ATOM 1815 N N . THR A 1 239 ? -8.227 -12.656 14.945 1 79.19 239 THR A N 1
ATOM 1816 C CA . THR A 1 239 ? -8.602 -11.898 13.758 1 79.19 239 THR A CA 1
ATOM 1817 C C . THR A 1 239 ? -7.891 -12.445 12.516 1 79.19 239 THR A C 1
ATOM 1819 O O . THR A 1 239 ? -6.68 -12.664 12.539 1 79.19 239 THR A O 1
ATOM 1822 N N . PRO A 1 240 ? -8.617 -12.625 11.461 1 83.94 240 PRO A N 1
ATOM 1823 C CA . PRO A 1 240 ? -7.996 -13.156 10.242 1 83.94 240 PRO A CA 1
ATOM 1824 C C . PRO A 1 240 ? -7.008 -12.172 9.617 1 83.94 240 PRO A C 1
ATOM 1826 O O . PRO A 1 240 ? -7.18 -10.961 9.734 1 83.94 240 PRO A O 1
ATOM 1829 N N . VAL A 1 241 ? -5.984 -12.727 9.047 1 81.56 241 VAL A N 1
ATOM 1830 C CA . VAL A 1 241 ? -5.105 -11.977 8.164 1 81.56 241 VAL A CA 1
ATOM 1831 C C . VAL A 1 241 ? -5.715 -11.906 6.766 1 81.56 241 VAL A C 1
ATOM 1833 O O . VAL A 1 241 ? -6.078 -12.93 6.188 1 81.56 241 VAL A O 1
ATOM 1836 N N . ARG A 1 242 ? -5.848 -10.641 6.234 1 81.94 242 ARG A N 1
ATOM 1837 C CA . ARG A 1 242 ? -6.492 -10.523 4.93 1 81.94 242 ARG A CA 1
ATOM 1838 C C . ARG A 1 242 ? -5.496 -10.062 3.865 1 81.94 242 ARG A C 1
ATOM 1840 O O . ARG A 1 242 ? -4.75 -9.109 4.082 1 81.94 242 ARG A O 1
ATOM 1847 N N . MET A 1 243 ? -5.441 -10.758 2.809 1 86.38 243 MET A N 1
ATOM 1848 C CA . MET A 1 243 ? -4.629 -10.398 1.649 1 86.38 243 MET A CA 1
ATOM 1849 C C . MET A 1 243 ? -5.145 -11.086 0.39 1 86.38 243 MET A C 1
ATOM 1851 O O . MET A 1 243 ? -5.922 -12.039 0.471 1 86.38 243 MET A O 1
ATOM 1855 N N . ASP A 1 244 ? -4.73 -10.562 -0.737 1 87.62 244 ASP A N 1
ATOM 1856 C CA . ASP A 1 244 ? -5.121 -11.164 -2.006 1 87.62 244 ASP A CA 1
ATOM 1857 C C . ASP A 1 244 ? -3.988 -12.016 -2.584 1 87.62 244 ASP A C 1
ATOM 1859 O O . ASP A 1 244 ? -2.854 -11.953 -2.104 1 87.62 244 ASP A O 1
ATOM 1863 N N . SER A 1 245 ? -4.398 -12.836 -3.543 1 93.38 245 SER A N 1
ATOM 1864 C CA . SER A 1 245 ? -3.467 -13.562 -4.398 1 93.38 245 SER A CA 1
ATOM 1865 C C . SER A 1 245 ? -2.891 -14.781 -3.682 1 93.38 245 SER A C 1
ATOM 1867 O O . SER A 1 245 ? -3.324 -15.117 -2.58 1 93.38 245 SER A O 1
ATOM 1869 N N . GLN A 1 246 ? -1.983 -15.43 -4.32 1 96.5 246 GLN A N 1
ATOM 1870 C CA . GLN A 1 246 ? -1.275 -16.594 -3.777 1 96.5 246 GLN A CA 1
ATOM 1871 C C . GLN A 1 246 ? -0.313 -16.172 -2.67 1 96.5 246 GLN A C 1
ATOM 1873 O O . GLN A 1 246 ? 0.324 -17.016 -2.041 1 96.5 246 GLN A O 1
ATOM 1878 N N . ALA A 1 247 ? -0.222 -14.906 -2.439 1 96.19 247 ALA A N 1
ATOM 1879 C CA . ALA A 1 247 ? 0.485 -14.461 -1.242 1 96.19 247 ALA A CA 1
ATOM 1880 C C . ALA A 1 247 ? -0.086 -15.117 0.009 1 96.19 247 ALA A C 1
ATOM 1882 O O . ALA A 1 247 ? 0.618 -15.281 1.008 1 96.19 247 ALA A O 1
ATOM 1883 N N . LYS A 1 248 ? -1.317 -15.531 -0.034 1 96.38 248 LYS A N 1
ATOM 1884 C CA . LYS A 1 248 ? -1.937 -16.234 1.085 1 96.38 248 LYS A CA 1
ATOM 1885 C C . LYS A 1 248 ? -1.217 -17.547 1.374 1 96.38 248 LYS A C 1
ATOM 1887 O O . LYS A 1 248 ? -0.951 -17.875 2.533 1 96.38 248 LYS A O 1
ATOM 1892 N N . TYR A 1 249 ? -0.878 -18.266 0.294 1 98.31 249 TYR A N 1
ATOM 1893 C CA . TYR A 1 249 ? -0.107 -19.484 0.464 1 98.31 249 TYR A CA 1
ATOM 1894 C C . TYR A 1 249 ? 1.229 -19.203 1.139 1 98.31 249 TYR A C 1
ATOM 1896 O O . TYR A 1 249 ? 1.685 -19.984 1.982 1 98.31 249 TYR A O 1
ATOM 1904 N N . CYS A 1 250 ? 1.833 -18.141 0.709 1 98.12 250 CYS A N 1
ATOM 1905 C CA . CYS A 1 250 ? 3.127 -17.75 1.261 1 98.12 250 CYS A CA 1
ATOM 1906 C C . CYS A 1 250 ? 3.01 -17.406 2.74 1 98.12 250 CYS A C 1
ATOM 1908 O O . CYS A 1 250 ? 3.82 -17.844 3.553 1 98.12 250 CYS A O 1
ATOM 1910 N N . SER A 1 251 ? 2.023 -16.672 3.1 1 96.19 251 SER A N 1
ATOM 1911 C CA . SER A 1 251 ? 1.8 -16.219 4.469 1 96.19 251 SER A CA 1
ATOM 1912 C C . SER A 1 251 ? 1.608 -17.391 5.418 1 96.19 251 SER A C 1
ATOM 1914 O O . SER A 1 251 ? 2.217 -17.438 6.488 1 96.19 251 SER A O 1
ATOM 1916 N N . ILE A 1 252 ? 0.836 -18.359 5.059 1 97.56 252 ILE A N 1
ATOM 1917 C CA . ILE A 1 252 ? 0.606 -19.484 5.965 1 97.56 252 ILE A CA 1
ATOM 1918 C C . ILE A 1 252 ? 1.843 -20.375 6.004 1 97.56 252 ILE A C 1
ATOM 1920 O O . ILE A 1 252 ? 2.162 -20.969 7.043 1 97.56 252 ILE A O 1
ATOM 1924 N N . SER A 1 253 ? 2.537 -20.453 4.91 1 98.38 253 SER A N 1
ATOM 1925 C CA . SER A 1 253 ? 3.697 -21.344 4.824 1 98.38 253 SER A CA 1
ATOM 1926 C C . SER A 1 253 ? 4.84 -20.828 5.699 1 98.38 253 SER A C 1
ATOM 1928 O O . SER A 1 253 ? 5.695 -21.609 6.129 1 98.38 253 SER A O 1
ATOM 1930 N N . ARG A 1 254 ? 4.871 -19.531 5.918 1 96.69 254 ARG A N 1
ATOM 1931 C CA . ARG A 1 254 ? 5.938 -19 6.762 1 96.69 254 ARG A CA 1
ATOM 1932 C C . ARG A 1 254 ? 5.441 -18.75 8.18 1 96.69 254 ARG A C 1
ATOM 1934 O O . ARG A 1 254 ? 6.164 -18.203 9.008 1 96.69 254 ARG A O 1
ATOM 1941 N N . GLY A 1 255 ? 4.168 -19 8.438 1 94.88 255 GLY A N 1
ATOM 1942 C CA . GLY A 1 255 ? 3.678 -19 9.805 1 94.88 255 GLY A CA 1
ATOM 1943 C C . GLY A 1 255 ? 2.969 -17.719 10.188 1 94.88 255 GLY A C 1
ATOM 1944 O O . GLY A 1 255 ? 2.715 -17.469 11.367 1 94.88 255 GLY A O 1
ATOM 1945 N N . ASP A 1 256 ? 2.648 -16.859 9.211 1 91.81 256 ASP A N 1
ATOM 1946 C CA . ASP A 1 256 ? 1.904 -15.641 9.508 1 91.81 256 ASP A CA 1
ATOM 1947 C C . ASP A 1 256 ? 0.462 -15.961 9.898 1 91.81 256 ASP A C 1
ATOM 1949 O O . ASP A 1 256 ? -0.17 -15.203 10.633 1 91.81 256 ASP A O 1
ATOM 1953 N N . ALA A 1 257 ? -0.069 -16.938 9.32 1 93.38 257 ALA A N 1
ATOM 1954 C CA . ALA A 1 257 ? -1.396 -17.5 9.555 1 93.38 257 ALA A CA 1
ATOM 1955 C C . ALA A 1 257 ? -1.377 -19.031 9.414 1 93.38 257 ALA A C 1
ATOM 1957 O O . ALA A 1 257 ? -0.317 -19.625 9.219 1 93.38 257 ALA A O 1
ATOM 1958 N N . ASP A 1 258 ? -2.635 -19.641 9.555 1 95.69 258 ASP A N 1
ATOM 1959 C CA . ASP A 1 258 ? -2.568 -21.094 9.719 1 95.69 258 ASP A CA 1
ATOM 1960 C C . ASP A 1 258 ? -3.498 -21.797 8.734 1 95.69 258 ASP A C 1
ATOM 1962 O O . ASP A 1 258 ? -3.307 -22.984 8.43 1 95.69 258 ASP A O 1
ATOM 1966 N N . ILE A 1 259 ? -4.484 -21.109 8.391 1 96.75 259 ILE A N 1
ATOM 1967 C CA . ILE A 1 259 ? -5.508 -21.75 7.559 1 96.75 259 ILE A CA 1
ATOM 1968 C C . ILE A 1 259 ? -5.887 -20.812 6.406 1 96.75 259 ILE A C 1
ATOM 1970 O O . ILE A 1 259 ? -6.137 -19.625 6.621 1 96.75 259 ILE A O 1
ATOM 1974 N N . TYR A 1 260 ? -5.863 -21.266 5.219 1 96.62 260 TYR A N 1
ATOM 1975 C CA . TYR A 1 260 ? -6.371 -20.609 4.02 1 96.62 260 TYR A CA 1
ATOM 1976 C C . TYR A 1 260 ? -7.496 -21.422 3.389 1 96.62 260 TYR A C 1
ATOM 1978 O O . TYR A 1 260 ? -7.32 -22.609 3.078 1 96.62 260 TYR A O 1
ATOM 1986 N N . LEU A 1 261 ? -8.68 -20.766 3.213 1 93.88 261 LEU A N 1
ATOM 1987 C CA . LEU A 1 261 ? -9.844 -21.391 2.602 1 93.88 261 LEU A CA 1
ATOM 1988 C C . LEU A 1 261 ? -10.242 -20.672 1.317 1 93.88 261 LEU A C 1
ATOM 1990 O O . LEU A 1 261 ? -10.328 -19.438 1.293 1 93.88 261 LEU A O 1
ATOM 1994 N N . ARG A 1 262 ? -10.328 -21.328 0.287 1 93.69 262 ARG A N 1
ATOM 1995 C CA . ARG A 1 262 ? -10.992 -20.891 -0.935 1 93.69 262 ARG A CA 1
ATOM 1996 C C . ARG A 1 262 ? -12.234 -21.719 -1.217 1 93.69 262 ARG A C 1
ATOM 1998 O O . ARG A 1 262 ? -12.195 -22.656 -2.016 1 93.69 262 ARG A O 1
ATOM 2005 N N . LEU A 1 263 ? -13.32 -21.328 -0.619 1 90.31 263 LEU A N 1
ATOM 2006 C CA . LEU A 1 263 ? -14.555 -22.094 -0.692 1 90.31 263 LEU A CA 1
ATOM 2007 C C . LEU A 1 263 ? -15.344 -21.75 -1.952 1 90.31 263 LEU A C 1
ATOM 2009 O O . LEU A 1 263 ? -15.281 -20.609 -2.432 1 90.31 263 LEU A O 1
ATOM 2013 N N . PRO A 1 264 ? -16.016 -22.734 -2.461 1 83.25 264 PRO A N 1
ATOM 2014 C CA . PRO A 1 264 ? -16.766 -22.484 -3.691 1 83.25 264 PRO A CA 1
ATOM 2015 C C . PRO A 1 264 ? -17.828 -21.406 -3.521 1 83.25 264 PRO A C 1
ATOM 2017 O O . PRO A 1 264 ? -18.578 -21.422 -2.543 1 83.25 264 PRO A O 1
ATOM 2020 N N . THR A 1 265 ? -17.828 -20.438 -4.344 1 76.81 265 THR A N 1
ATOM 2021 C CA . THR A 1 265 ? -18.828 -19.375 -4.32 1 76.81 265 THR A CA 1
ATOM 2022 C C . THR A 1 265 ? -19.922 -19.641 -5.348 1 76.81 265 THR A C 1
ATOM 2024 O O . THR A 1 265 ? -21 -19.047 -5.285 1 76.81 265 THR A O 1
ATOM 2027 N N . SER A 1 266 ? -19.656 -20.5 -6.309 1 76.56 266 SER A N 1
ATOM 2028 C CA . SER A 1 266 ? -20.609 -20.938 -7.328 1 76.56 266 SER A CA 1
ATOM 2029 C C . SER A 1 266 ? -20.375 -22.391 -7.715 1 76.56 266 SER A C 1
ATOM 2031 O O . SER A 1 266 ? -19.281 -22.922 -7.562 1 76.56 266 SER A O 1
ATOM 2033 N N . LYS A 1 267 ? -21.484 -23.078 -8.18 1 75.94 267 LYS A N 1
ATOM 2034 C CA . LYS A 1 267 ? -21.406 -24.484 -8.594 1 75.94 267 LYS A CA 1
ATOM 2035 C C . LYS A 1 267 ? -20.625 -24.625 -9.891 1 75.94 267 LYS A C 1
ATOM 2037 O O . LYS A 1 267 ? -20.031 -25.672 -10.156 1 75.94 267 LYS A O 1
ATOM 2042 N N . THR A 1 268 ? -20.5 -23.562 -10.539 1 79.44 268 THR A N 1
ATOM 2043 C CA . THR A 1 268 ? -19.984 -23.688 -11.898 1 79.44 268 THR A CA 1
ATOM 2044 C C . THR A 1 268 ? -18.547 -23.172 -11.977 1 79.44 268 THR A C 1
ATOM 2046 O O . THR A 1 268 ? -17.859 -23.391 -12.977 1 79.44 268 THR A O 1
ATOM 2049 N N . TYR A 1 269 ? -18.109 -22.562 -10.945 1 84 269 TYR A N 1
ATOM 2050 C CA . TYR A 1 269 ? -16.766 -22 -11.008 1 84 269 TYR A CA 1
ATOM 2051 C C . TYR A 1 269 ? -15.711 -23.094 -10.922 1 84 269 TYR A C 1
ATOM 2053 O O . TYR A 1 269 ? -15.789 -23.969 -10.062 1 84 269 TYR A O 1
ATOM 2061 N N . VAL A 1 270 ? -14.773 -23.094 -11.867 1 91.06 270 VAL A N 1
ATOM 2062 C CA . VAL A 1 270 ? -13.672 -24.047 -11.883 1 91.06 270 VAL A CA 1
ATOM 2063 C C . VAL A 1 270 ? -12.344 -23.312 -11.734 1 91.06 270 VAL A C 1
ATOM 2065 O O . VAL A 1 270 ? -12.047 -22.391 -12.492 1 91.06 270 VAL A O 1
ATOM 2068 N N . GLU A 1 271 ? -11.555 -23.75 -10.766 1 93.06 271 GLU A N 1
ATOM 2069 C CA . GLU A 1 271 ? -10.258 -23.141 -10.508 1 93.06 271 GLU A CA 1
ATOM 2070 C C . GLU A 1 271 ? -9.273 -23.453 -11.633 1 93.06 271 GLU A C 1
ATOM 2072 O O . GLU A 1 271 ? -9.383 -24.484 -12.297 1 93.06 271 GLU A O 1
ATOM 2077 N N . LYS A 1 272 ? -8.367 -22.531 -11.93 1 95.38 272 LYS A N 1
ATOM 2078 C CA . LYS A 1 272 ? -7.27 -22.766 -12.852 1 95.38 272 LYS A CA 1
ATOM 2079 C C . LYS A 1 272 ? -6.059 -23.359 -12.125 1 95.38 272 LYS A C 1
ATOM 2081 O O . LYS A 1 272 ? -5.812 -23.031 -10.961 1 95.38 272 LYS A O 1
ATOM 2086 N N . ILE A 1 273 ? -5.254 -24.125 -12.773 1 97.19 273 ILE A N 1
ATOM 2087 C CA . ILE A 1 273 ? -4.156 -24.812 -12.102 1 97.19 273 ILE A CA 1
ATOM 2088 C C . ILE A 1 273 ? -3.09 -23.812 -11.688 1 97.19 273 ILE A C 1
ATOM 2090 O O . ILE A 1 273 ? -2.441 -23.969 -10.648 1 97.19 273 ILE A O 1
ATOM 2094 N N . TRP A 1 274 ? -2.895 -22.734 -12.477 1 97 274 TRP A N 1
ATOM 2095 C CA . TRP A 1 274 ? -1.835 -21.781 -12.18 1 97 274 TRP A CA 1
ATOM 2096 C C . TRP A 1 274 ? -2.188 -20.938 -10.953 1 97 274 TRP A C 1
ATOM 2098 O O . TRP A 1 274 ? -1.323 -20.266 -10.383 1 97 274 TRP A O 1
ATOM 2108 N N . ASP A 1 275 ? -3.4 -21.031 -10.508 1 96.25 275 ASP A N 1
ATOM 2109 C CA . ASP A 1 275 ? -3.826 -20.297 -9.328 1 96.25 275 ASP A CA 1
ATOM 2110 C C . ASP A 1 275 ? -3.402 -21.016 -8.047 1 96.25 275 ASP A C 1
ATOM 2112 O O . ASP A 1 275 ? -3.469 -20.453 -6.957 1 96.25 275 ASP A O 1
ATOM 2116 N N . HIS A 1 276 ? -2.883 -22.25 -8.164 1 97.88 276 HIS A N 1
ATOM 2117 C CA . HIS A 1 276 ? -2.707 -23.031 -6.945 1 97.88 276 HIS A CA 1
ATOM 2118 C C . HIS A 1 276 ? -1.434 -23.859 -7.008 1 97.88 276 HIS A C 1
ATOM 2120 O O . HIS A 1 276 ? -0.947 -24.344 -5.98 1 97.88 276 HIS A O 1
ATOM 2126 N N . ALA A 1 277 ? -0.885 -24.141 -8.18 1 98.44 277 ALA A N 1
ATOM 2127 C CA . ALA A 1 277 ? 0.192 -25.109 -8.328 1 98.44 277 ALA A CA 1
ATOM 2128 C C . ALA A 1 277 ? 1.398 -24.734 -7.477 1 98.44 277 ALA A C 1
ATOM 2130 O O . ALA A 1 277 ? 1.878 -25.547 -6.672 1 98.44 277 ALA A O 1
ATOM 2131 N N . SER A 1 278 ? 1.875 -23.516 -7.645 1 98.44 278 SER A N 1
ATOM 2132 C CA . SER A 1 278 ? 3.043 -23.094 -6.879 1 98.44 278 SER A CA 1
ATOM 2133 C C . SER A 1 278 ? 2.746 -23.078 -5.383 1 98.44 278 SER A C 1
ATOM 2135 O O . SER A 1 278 ? 3.561 -23.531 -4.578 1 98.44 278 SER A O 1
ATOM 2137 N N . GLY A 1 279 ? 1.584 -22.578 -5.008 1 98.56 279 GLY A N 1
ATOM 2138 C CA . GLY A 1 279 ? 1.186 -22.578 -3.609 1 98.56 279 GLY A CA 1
ATOM 2139 C C . GLY A 1 279 ? 1.06 -23.969 -3.021 1 98.56 279 GLY A C 1
ATOM 2140 O O . GLY A 1 279 ? 1.404 -24.188 -1.858 1 98.56 279 GLY A O 1
ATOM 2141 N N . ASN A 1 280 ? 0.597 -24.875 -3.832 1 98.56 280 ASN A N 1
ATOM 2142 C CA . ASN A 1 280 ? 0.392 -26.25 -3.396 1 98.56 280 ASN A CA 1
ATOM 2143 C C . ASN A 1 280 ? 1.693 -26.891 -2.912 1 98.56 280 ASN A C 1
ATOM 2145 O O . ASN A 1 280 ? 1.737 -27.469 -1.828 1 98.56 280 ASN A O 1
ATOM 2149 N N . VAL A 1 281 ? 2.719 -26.797 -3.678 1 98.62 281 VAL A N 1
ATOM 2150 C CA . VAL A 1 281 ? 3.982 -27.422 -3.311 1 98.62 281 VAL A CA 1
ATOM 2151 C C . VAL A 1 281 ? 4.637 -26.641 -2.172 1 98.62 281 VAL A C 1
ATOM 2153 O O . VAL A 1 281 ? 5.285 -27.234 -1.302 1 98.62 281 VAL A O 1
ATOM 2156 N N . LEU A 1 282 ? 4.457 -25.359 -2.164 1 98.75 282 LEU A N 1
ATOM 2157 C CA . LEU A 1 282 ? 5.012 -24.547 -1.086 1 98.75 282 LEU A CA 1
ATOM 2158 C C . LEU A 1 282 ? 4.441 -24.969 0.263 1 98.75 282 LEU A C 1
ATOM 2160 O O . LEU A 1 282 ? 5.191 -25.219 1.208 1 98.75 282 LEU A O 1
ATOM 2164 N N . VAL A 1 283 ? 3.139 -25.031 0.338 1 98.75 283 VAL A N 1
ATOM 2165 C CA . VAL A 1 283 ? 2.455 -25.406 1.574 1 98.75 283 VAL A CA 1
ATOM 2166 C C . VAL A 1 283 ? 2.9 -26.797 2.018 1 98.75 283 VAL A C 1
ATOM 2168 O O . VAL A 1 283 ? 3.236 -27 3.188 1 98.75 283 VAL A O 1
ATOM 2171 N N . THR A 1 284 ? 2.939 -27.719 1.118 1 98.44 284 THR A N 1
ATOM 2172 C CA . THR A 1 284 ? 3.301 -29.094 1.441 1 98.44 284 THR A CA 1
ATOM 2173 C C . THR A 1 284 ? 4.727 -29.172 1.979 1 98.44 284 THR A C 1
ATOM 2175 O O . THR A 1 284 ? 4.98 -29.812 2.998 1 98.44 284 THR A O 1
ATOM 2178 N N . GLU A 1 285 ? 5.629 -28.484 1.354 1 98.44 285 GLU A N 1
ATOM 2179 C CA . GLU A 1 285 ? 7.039 -28.516 1.738 1 98.44 285 GLU A CA 1
ATOM 2180 C C . GLU A 1 285 ? 7.277 -27.75 3.029 1 98.44 285 GLU A C 1
ATOM 2182 O O . GLU A 1 285 ? 8.305 -27.922 3.686 1 98.44 285 GLU A O 1
ATOM 2187 N N . ALA A 1 286 ? 6.348 -26.906 3.398 1 98.5 286 ALA A N 1
ATOM 2188 C CA . ALA A 1 286 ? 6.453 -26.125 4.633 1 98.5 286 ALA A CA 1
ATOM 2189 C C . ALA A 1 286 ? 5.816 -26.875 5.805 1 98.5 286 ALA A C 1
ATOM 2191 O O . ALA A 1 286 ? 5.793 -26.375 6.93 1 98.5 286 ALA A O 1
ATOM 2192 N N . GLY A 1 287 ? 5.266 -28.016 5.562 1 97.38 287 GLY A N 1
ATOM 2193 C CA . GLY A 1 287 ? 4.695 -28.812 6.641 1 97.38 287 GLY A CA 1
ATOM 2194 C C . GLY A 1 287 ? 3.182 -28.75 6.695 1 97.38 287 GLY A C 1
ATOM 2195 O O . GLY A 1 287 ? 2.574 -29.141 7.691 1 97.38 287 GLY A O 1
ATOM 2196 N N . GLY A 1 288 ? 2.592 -28.25 5.625 1 98.31 288 GLY A N 1
ATOM 2197 C CA . GLY A 1 288 ? 1.142 -28.172 5.543 1 98.31 288 GLY A CA 1
ATOM 2198 C C . GLY A 1 288 ? 0.537 -29.234 4.645 1 98.31 288 GLY A C 1
ATOM 2199 O O . GLY A 1 288 ? 1.23 -30.156 4.211 1 98.31 288 GLY A O 1
ATOM 2200 N N . LYS A 1 289 ? -0.742 -29.125 4.527 1 98.25 289 LYS A N 1
ATOM 2201 C CA . LYS A 1 289 ? -1.534 -29.984 3.662 1 98.25 289 LYS A CA 1
ATOM 2202 C C . LYS A 1 289 ? -2.553 -29.188 2.857 1 98.25 289 LYS A C 1
ATOM 2204 O O . LYS A 1 289 ? -3.102 -28.203 3.352 1 98.25 289 LYS A O 1
ATOM 2209 N N . VAL A 1 290 ? -2.734 -29.562 1.616 1 98.69 290 VAL A N 1
ATOM 2210 C CA . VAL A 1 290 ? -3.715 -28.922 0.747 1 98.69 290 VAL A CA 1
ATOM 2211 C C . 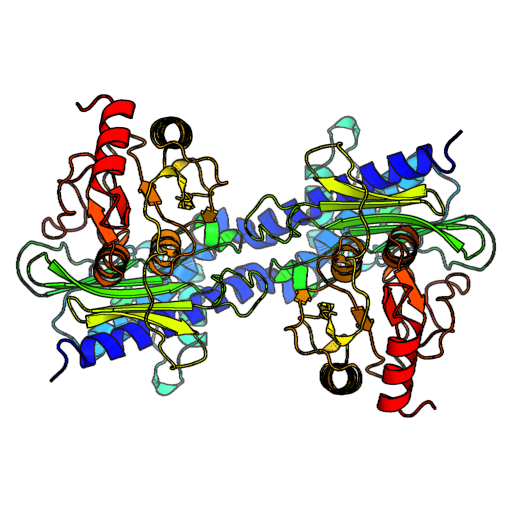VAL A 1 290 ? -4.676 -29.969 0.189 1 98.69 290 VAL A C 1
ATOM 2213 O O . VAL A 1 290 ? -4.246 -31 -0.354 1 98.69 290 VAL A O 1
ATOM 2216 N N . THR A 1 291 ? -5.949 -29.734 0.337 1 98.44 291 THR A N 1
ATOM 2217 C CA . THR A 1 291 ? -6.98 -30.578 -0.263 1 98.44 291 THR A CA 1
ATOM 2218 C C . THR A 1 291 ? -8.141 -29.719 -0.775 1 98.44 291 THR A C 1
ATOM 2220 O O . THR A 1 291 ? -8.188 -28.516 -0.527 1 98.44 291 THR A O 1
ATOM 2223 N N . ASP A 1 292 ? -8.977 -30.391 -1.548 1 97.62 292 ASP A N 1
ATOM 2224 C CA . ASP A 1 292 ? -10.266 -29.75 -1.813 1 97.62 292 ASP A CA 1
ATOM 2225 C C . ASP A 1 292 ? -11.25 -30 -0.677 1 97.62 292 ASP A C 1
ATOM 2227 O O . ASP A 1 292 ? -10.867 -30.516 0.377 1 97.62 292 ASP A O 1
ATOM 2231 N N . ILE A 1 293 ? -12.5 -29.594 -0.853 1 95.44 293 ILE A N 1
ATOM 2232 C CA . ILE A 1 293 ? -13.477 -29.641 0.227 1 95.44 293 ILE A CA 1
ATOM 2233 C C . ILE A 1 293 ? -13.914 -31.094 0.46 1 95.44 293 ILE A C 1
ATOM 2235 O O . ILE A 1 293 ? -14.578 -31.391 1.454 1 95.44 293 ILE A O 1
ATOM 2239 N N . TYR A 1 294 ? -13.5 -32.031 -0.387 1 96.62 294 TYR A N 1
ATOM 2240 C CA . TYR A 1 294 ? -13.812 -33.438 -0.227 1 96.62 294 TYR A CA 1
ATOM 2241 C C . TYR A 1 294 ? -12.648 -34.188 0.397 1 96.62 294 TYR A C 1
ATOM 2243 O O . TYR A 1 294 ? -12.742 -35.406 0.658 1 96.62 294 TYR A O 1
ATOM 2251 N N . GLY A 1 295 ? -11.562 -33.531 0.603 1 97.44 295 GLY A N 1
ATOM 2252 C CA . GLY A 1 295 ? -10.398 -34.125 1.219 1 97.44 295 GLY A CA 1
ATOM 2253 C C . GLY A 1 295 ? -9.438 -34.719 0.211 1 97.44 295 GLY A C 1
ATOM 2254 O O . GLY A 1 295 ? -8.477 -35.406 0.587 1 97.44 295 GLY A O 1
ATOM 2255 N N . GLN A 1 296 ? -9.641 -34.5 -1.001 1 97.81 296 GLN A N 1
ATOM 2256 C CA . GLN A 1 296 ? -8.789 -35.031 -2.057 1 97.81 296 GLN A CA 1
ATOM 2257 C C . GLN A 1 296 ? -7.66 -34.062 -2.4 1 97.81 296 GLN A C 1
ATOM 2259 O O . GLN A 1 296 ? -7.859 -32.844 -2.404 1 97.81 296 GLN A O 1
ATOM 2264 N N . PRO A 1 297 ? -6.527 -34.656 -2.689 1 97.94 297 PRO A N 1
ATOM 2265 C CA . PRO A 1 297 ? -5.477 -33.781 -3.191 1 97.94 297 PRO A CA 1
ATOM 2266 C C . PRO A 1 297 ? -5.875 -33.031 -4.473 1 97.94 297 PRO A C 1
ATOM 2268 O O . PRO A 1 297 ? -6.703 -33.531 -5.238 1 97.94 297 PRO A O 1
ATOM 2271 N N . LEU A 1 298 ? -5.348 -31.844 -4.68 1 98.25 298 LEU A N 1
ATOM 2272 C CA . LEU A 1 298 ? -5.598 -31.156 -5.934 1 98.25 298 LEU A CA 1
ATOM 2273 C C . LEU A 1 298 ? -5.004 -31.906 -7.113 1 98.25 298 LEU A C 1
ATOM 2275 O O . LEU A 1 298 ? -3.889 -32.438 -7.023 1 98.25 298 LEU A O 1
ATOM 2279 N N . ASP A 1 299 ? -5.777 -32 -8.172 1 98.06 299 ASP A N 1
ATOM 2280 C CA . ASP A 1 299 ? -5.371 -32.781 -9.336 1 98.06 299 ASP A CA 1
ATOM 2281 C C . ASP A 1 299 ? -4.859 -31.875 -10.453 1 98.06 299 ASP A C 1
ATOM 2283 O O . ASP A 1 299 ? -5.648 -31.266 -11.18 1 98.06 299 ASP A O 1
ATOM 2287 N N . PHE A 1 300 ? -3.574 -31.891 -10.672 1 98 300 PHE A N 1
ATOM 2288 C CA . PHE A 1 300 ? -2.967 -31.031 -11.68 1 98 300 PHE A CA 1
ATOM 2289 C C . PHE A 1 300 ? -2.727 -31.797 -12.977 1 98 300 PHE A C 1
ATOM 2291 O O . PHE A 1 300 ? -1.929 -31.375 -13.812 1 98 300 PHE A O 1
ATOM 2298 N N . SER A 1 301 ? -3.457 -32.906 -13.141 1 96.56 301 SER A N 1
ATOM 2299 C CA . SER A 1 301 ? -3.205 -33.781 -14.289 1 96.56 301 SER A CA 1
ATOM 2300 C C . SER A 1 301 ? -4.277 -33.625 -15.359 1 96.56 301 SER A C 1
ATOM 2302 O O . SER A 1 301 ? -4.266 -34.312 -16.375 1 96.56 301 SER A O 1
ATOM 2304 N N . ILE A 1 302 ? -5.234 -32.781 -15.094 1 92.38 302 ILE A N 1
ATOM 2305 C CA . ILE A 1 302 ? -6.387 -32.719 -15.992 1 92.38 302 ILE A CA 1
ATOM 2306 C C . ILE A 1 302 ? -6.402 -31.359 -16.719 1 92.38 302 ILE A C 1
ATOM 2308 O O . ILE A 1 302 ? -7.305 -30.547 -16.516 1 92.38 302 ILE A O 1
ATOM 2312 N N . GLY A 1 303 ? -5.379 -31.078 -17.516 1 94.44 303 GLY A N 1
ATOM 2313 C CA . GLY A 1 303 ? -5.355 -29.906 -18.375 1 94.44 303 GLY A CA 1
ATOM 2314 C C . GLY A 1 303 ? -5.105 -28.609 -17.625 1 94.44 303 GLY A C 1
ATOM 2315 O O . GLY A 1 303 ? -4.234 -28.562 -16.75 1 94.44 303 GLY A O 1
ATOM 2316 N N . ARG A 1 304 ? -5.918 -27.516 -17.938 1 96.5 304 ARG A N 1
ATOM 2317 C CA . ARG A 1 304 ? -5.633 -26.156 -17.484 1 96.5 304 ARG A CA 1
ATOM 2318 C C . ARG A 1 304 ? -6.418 -25.828 -16.234 1 96.5 304 ARG A C 1
ATOM 2320 O O . ARG A 1 304 ? -6.262 -24.734 -15.664 1 96.5 304 ARG A O 1
ATOM 2327 N N . THR A 1 305 ? -7.262 -26.766 -15.805 1 96.06 305 THR A N 1
ATOM 2328 C CA . THR A 1 305 ? -8.172 -26.453 -14.703 1 96.06 305 THR A CA 1
ATOM 2329 C C . THR A 1 305 ? -8.109 -27.531 -13.625 1 96.06 305 THR A C 1
ATOM 2331 O O . THR A 1 305 ? -7.48 -28.578 -13.812 1 96.06 305 THR A O 1
ATOM 2334 N N . LEU A 1 306 ? -8.68 -27.219 -12.508 1 96.56 306 LEU A N 1
ATOM 2335 C CA . LEU A 1 306 ? -8.891 -28.172 -11.43 1 96.56 306 LEU A CA 1
ATOM 2336 C C . LEU A 1 306 ? -10.328 -28.703 -11.438 1 96.56 306 LEU A C 1
ATOM 2338 O O . LEU A 1 306 ? -11.008 -28.688 -10.406 1 96.56 306 LEU A O 1
ATOM 2342 N N . GLU A 1 307 ? -10.711 -29.188 -12.547 1 94.5 307 GLU A N 1
ATOM 2343 C CA . GLU A 1 307 ? -12.109 -29.547 -12.758 1 94.5 307 GLU A CA 1
ATOM 2344 C C . GLU A 1 307 ? -12.531 -30.719 -11.875 1 94.5 307 GLU A C 1
ATOM 2346 O O . GLU A 1 307 ? -13.711 -30.891 -11.57 1 94.5 307 GLU A O 1
ATOM 2351 N N . LYS A 1 308 ? -11.609 -31.484 -11.43 1 95.06 308 LYS A N 1
ATOM 2352 C CA . LYS A 1 308 ? -11.93 -32.625 -10.586 1 95.06 308 LYS A CA 1
ATOM 2353 C C . LYS A 1 308 ? -11.969 -32.25 -9.109 1 95.06 308 LYS A C 1
ATOM 2355 O O . LYS A 1 308 ? -12.297 -33.062 -8.258 1 95.06 308 LYS A O 1
ATOM 2360 N N . ASN A 1 309 ? -11.641 -31.062 -8.828 1 95.75 309 ASN A N 1
ATOM 2361 C CA . ASN A 1 309 ? -11.641 -30.562 -7.453 1 95.75 309 ASN A CA 1
ATOM 2362 C C . ASN A 1 309 ? -12.688 -29.469 -7.254 1 95.75 309 ASN A C 1
ATOM 2364 O O . ASN A 1 309 ? -13.094 -28.812 -8.211 1 95.75 309 ASN A O 1
ATOM 2368 N N . LYS A 1 310 ? -13.125 -29.344 -6.039 1 94.25 310 LYS A N 1
ATOM 2369 C CA . LYS A 1 310 ? -14 -28.234 -5.633 1 94.25 310 LYS A CA 1
ATOM 2370 C C . LYS A 1 310 ? -13.484 -27.578 -4.359 1 94.25 310 LYS A C 1
ATOM 2372 O O . LYS A 1 310 ? -13.266 -28.234 -3.348 1 94.25 310 LYS A O 1
ATOM 2377 N N . GLY A 1 311 ? -13.281 -26.25 -4.516 1 94.06 311 GLY A N 1
ATOM 2378 C CA . GLY A 1 311 ? -12.734 -25.531 -3.375 1 94.06 311 GLY A CA 1
ATOM 2379 C C . GLY A 1 311 ? -11.328 -25.969 -3.018 1 94.06 311 GLY A C 1
ATOM 2380 O O . GLY A 1 311 ? -10.812 -26.953 -3.561 1 94.06 311 GLY A O 1
ATOM 2381 N N . VAL A 1 312 ? -10.688 -25.188 -2.154 1 96.56 312 VAL A N 1
ATOM 2382 C CA . VAL A 1 312 ? -9.32 -25.469 -1.711 1 96.56 312 VAL A CA 1
ATOM 2383 C C . VAL A 1 312 ? -9.203 -25.203 -0.213 1 96.56 312 VAL A C 1
ATOM 2385 O O . VAL A 1 312 ? -9.695 -24.188 0.282 1 96.56 312 VAL A O 1
ATOM 2388 N N . ILE A 1 313 ? -8.625 -26.109 0.514 1 97.56 313 ILE A N 1
ATOM 2389 C CA . ILE A 1 313 ? -8.281 -26 1.927 1 97.56 313 ILE A CA 1
ATOM 2390 C C . ILE A 1 313 ? -6.781 -26.188 2.109 1 97.56 313 ILE A C 1
ATOM 2392 O O . ILE A 1 313 ? -6.227 -27.219 1.712 1 97.56 313 ILE A O 1
ATOM 2396 N N . ALA A 1 314 ? -6.137 -25.203 2.578 1 98.38 314 ALA A N 1
ATOM 2397 C CA . ALA A 1 314 ? -4.723 -25.297 2.934 1 98.38 314 ALA A CA 1
ATOM 2398 C C . ALA A 1 314 ? -4.508 -24.969 4.406 1 98.38 314 ALA A C 1
ATOM 2400 O O . ALA A 1 314 ? -5 -23.953 4.898 1 98.38 314 ALA A O 1
ATOM 2401 N N . SER A 1 315 ? -3.809 -25.812 5.156 1 98.12 315 SER A N 1
ATOM 2402 C CA . SER A 1 315 ? -3.557 -25.594 6.574 1 98.12 315 SER A CA 1
ATOM 2403 C C . SER A 1 315 ? -2.369 -26.422 7.059 1 98.12 315 SER A C 1
ATOM 2405 O O . SER A 1 315 ? -1.807 -27.203 6.297 1 98.12 315 SER A O 1
ATOM 2407 N N . LYS A 1 316 ? -2.008 -26.094 8.266 1 9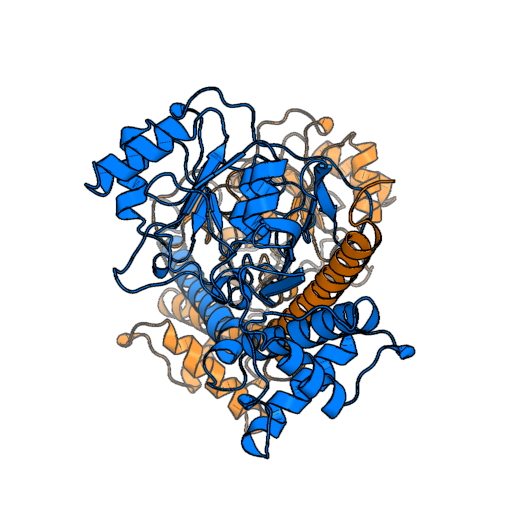6.5 316 LYS A N 1
ATOM 2408 C CA . LYS A 1 316 ? -1.026 -26.984 8.891 1 96.5 316 LYS A CA 1
ATOM 2409 C C . LYS A 1 316 ? -1.506 -28.438 8.875 1 96.5 316 LYS A C 1
ATOM 2411 O O . LYS A 1 316 ? -2.686 -28.703 9.109 1 96.5 316 LYS A O 1
ATOM 2416 N N . ALA A 1 317 ? -0.55 -29.359 8.688 1 96.25 317 ALA A N 1
ATOM 2417 C CA . ALA A 1 317 ? -0.908 -30.766 8.5 1 96.25 317 ALA A CA 1
ATOM 2418 C C . ALA A 1 317 ? -1.582 -31.328 9.75 1 96.25 317 ALA A C 1
ATOM 2420 O O . ALA A 1 317 ? -2.547 -32.094 9.656 1 96.25 317 ALA A O 1
ATOM 2421 N N . SER A 1 318 ? -1.161 -30.938 10.891 1 95.12 318 SER A N 1
ATOM 2422 C CA . SER A 1 318 ? -1.604 -31.547 12.148 1 95.12 318 SER A CA 1
ATOM 2423 C C . SER A 1 318 ? -3.055 -31.188 12.445 1 95.12 318 SER A C 1
ATOM 2425 O O . SER A 1 318 ? -3.729 -31.875 13.203 1 95.12 318 SER A O 1
ATOM 2427 N N . ILE A 1 319 ? -3.516 -30.125 11.883 1 96.81 319 ILE A N 1
ATOM 2428 C CA . ILE A 1 319 ? -4.879 -29.703 12.211 1 96.81 319 ILE A CA 1
ATOM 2429 C C . ILE A 1 319 ? -5.77 -29.859 10.977 1 96.81 319 ILE A C 1
ATOM 2431 O O . ILE A 1 319 ? -6.949 -29.5 11.016 1 96.81 319 ILE A O 1
ATOM 2435 N N . HIS A 1 320 ? -5.293 -30.359 9.906 1 97.81 320 HIS A N 1
ATOM 2436 C CA . HIS A 1 320 ? -5.977 -30.328 8.617 1 97.81 320 HIS A CA 1
ATOM 2437 C C . HIS A 1 320 ? -7.273 -31.141 8.672 1 97.81 320 HIS A C 1
ATOM 2439 O O . HIS A 1 320 ? -8.305 -30.688 8.156 1 97.81 320 HIS A O 1
ATOM 2445 N N . ASP A 1 321 ? -7.23 -32.281 9.297 1 97.44 321 ASP A N 1
ATOM 2446 C CA . ASP A 1 321 ? -8.414 -33.125 9.344 1 97.44 321 ASP A CA 1
ATOM 2447 C C . ASP A 1 321 ? -9.562 -32.438 10.078 1 97.44 321 ASP A C 1
ATOM 2449 O O . ASP A 1 321 ? -10.719 -32.531 9.664 1 97.44 321 ASP A O 1
ATOM 2453 N N . ARG A 1 322 ? -9.203 -31.75 11.109 1 97.25 322 ARG A N 1
ATOM 2454 C CA . ARG A 1 322 ? -10.211 -31.016 11.867 1 97.25 322 ARG A CA 1
ATOM 2455 C C . ARG A 1 322 ? -10.789 -29.875 11.039 1 97.25 322 ARG A C 1
ATOM 2457 O O . ARG A 1 322 ? -12 -29.625 11.078 1 97.25 322 ARG A O 1
ATOM 2464 N N . VAL A 1 323 ? -9.961 -29.188 10.328 1 97.44 323 VAL A N 1
ATOM 2465 C CA . VAL A 1 323 ? -10.406 -28.094 9.477 1 97.44 323 VAL A CA 1
ATOM 2466 C C . VAL A 1 323 ? -11.328 -28.625 8.383 1 97.44 323 VAL A C 1
ATOM 2468 O O . VAL A 1 323 ? -12.391 -28.062 8.125 1 97.44 323 VAL A O 1
ATOM 2471 N N . LEU A 1 324 ? -10.922 -29.734 7.773 1 97.5 324 LEU A N 1
ATOM 2472 C CA . LEU A 1 324 ? -11.703 -30.375 6.723 1 97.5 324 LEU A CA 1
ATOM 2473 C C . LEU A 1 324 ? -13.086 -30.766 7.234 1 97.5 324 LEU A C 1
ATOM 2475 O O . LEU A 1 324 ? -14.094 -30.516 6.57 1 97.5 32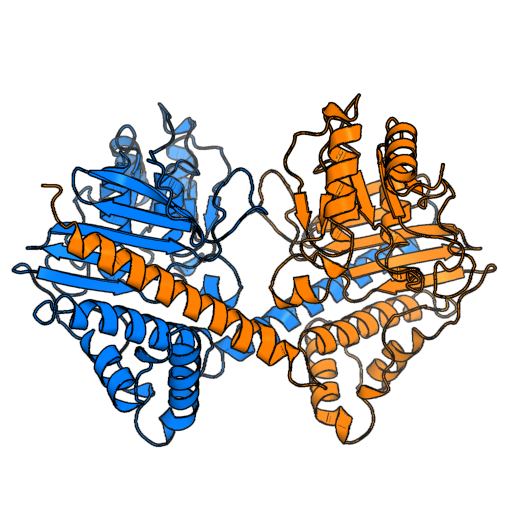4 LEU A O 1
ATOM 2479 N N . GLN A 1 325 ? -13.133 -31.328 8.383 1 97.5 325 GLN A N 1
ATOM 2480 C CA . GLN A 1 325 ? -14.406 -31.734 8.969 1 97.5 325 GLN A CA 1
ATOM 2481 C C . GLN A 1 325 ? -15.32 -30.547 9.188 1 97.5 325 GLN A C 1
ATOM 2483 O O . GLN A 1 325 ? -16.531 -30.609 8.93 1 97.5 325 GLN A O 1
ATOM 2488 N N . ALA A 1 326 ? -14.75 -29.484 9.703 1 97 326 ALA A N 1
ATOM 2489 C CA . ALA A 1 326 ? -15.531 -28.281 9.938 1 97 326 ALA A CA 1
ATOM 2490 C C . ALA A 1 326 ? -16.078 -27.719 8.633 1 97 326 ALA A C 1
ATOM 2492 O O . ALA A 1 326 ? -17.25 -27.297 8.57 1 97 326 ALA A O 1
ATOM 2493 N N . VAL A 1 327 ? -15.25 -27.688 7.602 1 96.12 327 VAL A N 1
ATOM 2494 C CA . VAL A 1 327 ? -15.664 -27.203 6.293 1 96.12 327 VAL A CA 1
ATOM 2495 C C . VAL A 1 327 ? -16.812 -28.047 5.754 1 96.12 327 VAL A C 1
ATOM 2497 O O . VAL A 1 327 ? -17.828 -27.516 5.297 1 96.12 327 VAL A O 1
ATOM 2500 N N . GLN A 1 328 ? -16.656 -29.312 5.859 1 96.38 328 GLN A N 1
ATOM 2501 C CA . GLN A 1 328 ? -17.672 -30.219 5.328 1 96.38 328 GLN A CA 1
ATOM 2502 C C . GLN A 1 328 ? -18.984 -30.078 6.082 1 96.38 328 GLN A C 1
ATOM 2504 O O . GLN A 1 328 ? -20.062 -30.188 5.492 1 96.38 328 GLN A O 1
ATOM 2509 N N . LYS A 1 329 ? -18.906 -29.875 7.348 1 95.56 329 LYS A N 1
ATOM 2510 C CA . LYS A 1 329 ? -20.109 -29.672 8.156 1 95.56 329 LYS A CA 1
ATOM 2511 C C . LYS A 1 329 ? -20.844 -28.391 7.73 1 95.56 329 LYS A C 1
ATOM 2513 O O . LYS A 1 329 ? -22.062 -28.422 7.523 1 95.56 329 LYS 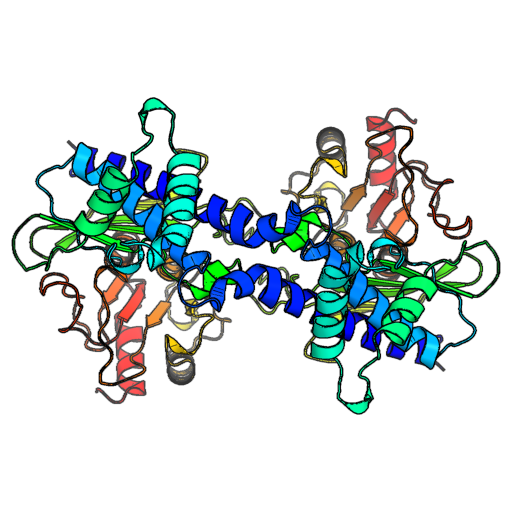A O 1
ATOM 2518 N N . VAL A 1 330 ? -20.109 -27.297 7.621 1 93.5 330 VAL A N 1
ATOM 2519 C CA . VAL A 1 330 ? -20.719 -26 7.305 1 93.5 330 VAL A CA 1
ATOM 2520 C C . VAL A 1 330 ? -21.297 -26.047 5.891 1 93.5 330 VAL A C 1
ATOM 2522 O O . VAL A 1 330 ? -22.359 -25.469 5.633 1 93.5 330 VAL A O 1
ATOM 2525 N N . LEU A 1 331 ? -20.578 -26.734 4.961 1 91.94 331 LEU A N 1
ATOM 2526 C CA . LEU A 1 331 ? -21.031 -26.781 3.57 1 91.94 331 LEU A CA 1
ATOM 2527 C C . LEU A 1 331 ? -22.062 -27.891 3.369 1 91.94 331 LEU A C 1
ATOM 2529 O O . LEU A 1 331 ? -22.547 -28.078 2.256 1 91.94 331 LEU A O 1
ATOM 2533 N N . ASN A 1 332 ? -22.406 -28.641 4.371 1 91.25 332 ASN A N 1
ATOM 2534 C CA . ASN A 1 332 ? -23.391 -29.719 4.355 1 91.25 332 ASN A CA 1
ATOM 2535 C C . ASN A 1 332 ? -22.984 -30.828 3.385 1 91.25 332 ASN A C 1
ATOM 2537 O O . ASN A 1 332 ? -23.812 -31.281 2.588 1 91.25 332 ASN A O 1
ATOM 2541 N N . ILE A 1 333 ? -21.828 -31.078 3.24 1 86.62 333 ILE A N 1
ATOM 2542 C CA . ILE A 1 333 ? -21.312 -32.188 2.436 1 86.62 333 ILE A CA 1
ATOM 2543 C C . ILE A 1 333 ? -21.297 -33.469 3.266 1 86.62 333 ILE A C 1
ATOM 2545 O O . ILE A 1 333 ? -21.484 -34.562 2.73 1 86.62 333 ILE A O 1
ATOM 2549 N N . GLN A 1 334 ? -21.094 -33.531 4.414 1 69.88 334 GLN A N 1
ATOM 2550 C CA . GLN A 1 334 ? -21.188 -34.688 5.301 1 69.88 334 GLN A CA 1
ATOM 2551 C C . GLN A 1 334 ? -21.891 -34.312 6.605 1 69.88 334 GLN A C 1
ATOM 2553 O O . GLN A 1 334 ? -21.859 -33.156 7.031 1 69.88 334 GLN A O 1
ATOM 2558 N N . MET B 1 1 ? 22.812 -35.375 -6.301 1 45.69 1 MET B N 1
ATOM 2559 C CA . MET B 1 1 ? 22.734 -34.062 -6.922 1 45.69 1 MET B CA 1
ATOM 2560 C C . MET B 1 1 ? 21.312 -33.5 -6.82 1 45.69 1 MET B C 1
ATOM 2562 O O . MET B 1 1 ? 20.344 -34.219 -7.023 1 45.69 1 MET B O 1
ATOM 2566 N N . SER B 1 2 ? 21 -32.281 -6.086 1 66.5 2 SER B N 1
ATOM 2567 C CA . SER B 1 2 ? 19.656 -31.875 -5.707 1 66.5 2 SER B CA 1
ATOM 2568 C C . SER B 1 2 ? 18.766 -31.688 -6.938 1 66.5 2 SER B C 1
ATOM 2570 O O . SER B 1 2 ? 19.219 -31.203 -7.969 1 66.5 2 SER B O 1
ATOM 2572 N N . ALA B 1 3 ? 17.703 -32.562 -7.074 1 85.69 3 ALA B N 1
ATOM 2573 C CA . ALA B 1 3 ? 16.766 -32.594 -8.195 1 85.69 3 ALA B CA 1
ATOM 2574 C C . ALA B 1 3 ? 16.266 -31.203 -8.547 1 85.69 3 ALA B C 1
ATOM 2576 O O . ALA B 1 3 ? 16.094 -30.359 -7.66 1 85.69 3 ALA B O 1
ATOM 2577 N N . TYR B 1 4 ? 16.25 -30.781 -9.836 1 92.94 4 TYR B N 1
ATOM 2578 C CA . TYR B 1 4 ? 15.602 -29.625 -10.438 1 92.94 4 TYR B CA 1
ATOM 2579 C C . TYR B 1 4 ? 16.391 -28.344 -10.148 1 92.94 4 TYR B C 1
ATOM 2581 O O . TYR B 1 4 ? 15.812 -27.281 -9.93 1 92.94 4 TYR B O 1
ATOM 2589 N N . LEU B 1 5 ? 17.766 -28.422 -10.078 1 89.38 5 LEU B N 1
ATOM 2590 C CA . LEU B 1 5 ? 18.625 -27.281 -9.758 1 89.38 5 LEU B CA 1
ATOM 2591 C C . LEU B 1 5 ? 18.516 -26.219 -10.844 1 89.38 5 LEU B C 1
ATOM 2593 O O . LEU B 1 5 ? 18.391 -25.031 -10.539 1 89.38 5 LEU B O 1
ATOM 2597 N N . GLN B 1 6 ? 18.656 -26.656 -12.117 1 91.44 6 GLN B N 1
ATOM 2598 C CA . GLN B 1 6 ? 18.578 -25.703 -13.219 1 91.44 6 GLN B CA 1
ATOM 2599 C C . GLN B 1 6 ? 17.188 -25.094 -13.312 1 91.44 6 GLN B C 1
ATOM 2601 O O . GLN B 1 6 ? 17.047 -23.891 -13.555 1 91.44 6 GLN B O 1
ATOM 2606 N N . GLU B 1 7 ? 16.172 -25.969 -13.172 1 95.5 7 GLU B N 1
ATOM 2607 C CA . GLU B 1 7 ? 14.789 -25.5 -13.195 1 95.5 7 GLU B CA 1
ATOM 2608 C C . GLU B 1 7 ? 14.547 -24.453 -12.109 1 95.5 7 GLU B C 1
ATOM 2610 O O . GLU B 1 7 ? 13.93 -23.406 -12.359 1 95.5 7 GLU B O 1
ATOM 2615 N N . ARG B 1 8 ? 15.07 -24.734 -10.953 1 94.31 8 ARG B N 1
ATOM 2616 C CA . ARG B 1 8 ? 14.938 -23.844 -9.805 1 94.31 8 ARG B CA 1
ATOM 2617 C C . ARG B 1 8 ? 15.586 -22.5 -10.086 1 94.31 8 ARG B C 1
ATOM 2619 O O . ARG B 1 8 ? 14.984 -21.453 -9.852 1 94.31 8 ARG B O 1
ATOM 2626 N N . ALA B 1 9 ? 16.75 -22.469 -10.578 1 90.81 9 ALA B N 1
ATOM 2627 C CA . ALA B 1 9 ? 17.5 -21.234 -10.859 1 90.81 9 ALA B CA 1
ATOM 2628 C C . ALA B 1 9 ? 16.781 -20.391 -11.922 1 90.81 9 ALA B C 1
ATOM 2630 O O . ALA B 1 9 ? 16.641 -19.172 -11.766 1 90.81 9 ALA B O 1
ATOM 2631 N N . THR B 1 10 ? 16.328 -21.062 -12.969 1 94.75 10 THR B N 1
ATOM 2632 C CA . THR B 1 10 ? 15.633 -20.375 -14.039 1 94.75 10 THR B CA 1
ATOM 2633 C C . THR B 1 10 ? 14.32 -19.781 -13.539 1 94.75 10 THR B C 1
ATOM 2635 O O . THR B 1 10 ? 13.992 -18.625 -13.852 1 94.75 10 THR B O 1
ATOM 2638 N N . ALA B 1 11 ? 13.57 -20.547 -12.75 1 97.56 11 ALA B N 1
ATOM 2639 C CA . ALA B 1 11 ? 12.289 -20.094 -12.219 1 97.56 11 ALA B CA 1
ATOM 2640 C C . ALA B 1 11 ? 12.477 -18.875 -11.312 1 97.56 11 ALA B C 1
ATOM 2642 O O . ALA B 1 11 ? 11.703 -17.922 -11.383 1 97.56 11 ALA B O 1
ATOM 2643 N N . ILE B 1 12 ? 13.5 -18.906 -10.492 1 94.81 12 ILE B N 1
ATOM 2644 C CA . ILE B 1 12 ? 13.781 -17.797 -9.586 1 94.81 12 ILE B CA 1
ATOM 2645 C C . ILE B 1 12 ? 14.094 -16.547 -10.391 1 94.81 12 ILE B C 1
ATOM 2647 O O . ILE B 1 12 ? 13.516 -15.477 -10.148 1 94.81 12 ILE B O 1
ATOM 2651 N N . ARG B 1 13 ? 15.016 -16.688 -11.383 1 88.12 13 ARG B N 1
ATOM 2652 C CA . ARG B 1 13 ? 15.383 -15.547 -12.219 1 88.12 13 ARG B CA 1
ATOM 2653 C C . ARG B 1 13 ? 14.164 -14.984 -12.945 1 88.12 13 ARG B C 1
ATOM 2655 O O . ARG B 1 13 ? 13.984 -13.773 -13.016 1 88.12 13 ARG B O 1
ATOM 2662 N N . ALA B 1 14 ? 13.352 -15.891 -13.492 1 95.38 14 ALA B N 1
ATOM 2663 C CA . ALA B 1 14 ? 12.172 -15.508 -14.25 1 95.38 14 ALA B CA 1
ATOM 2664 C C . ALA B 1 14 ? 11.172 -14.758 -13.367 1 95.38 14 ALA B C 1
ATOM 2666 O O . ALA B 1 14 ? 10.695 -13.688 -13.734 1 95.38 14 ALA B O 1
ATOM 2667 N N . VAL B 1 15 ? 10.844 -15.258 -12.172 1 96.88 15 VAL B N 1
ATOM 2668 C CA . VAL B 1 15 ? 9.852 -14.68 -11.273 1 96.88 15 VAL B CA 1
ATOM 2669 C C . VAL B 1 15 ? 10.359 -13.344 -10.734 1 96.88 15 VAL B C 1
ATOM 2671 O O . VAL B 1 15 ? 9.602 -12.383 -10.617 1 96.88 15 VAL B O 1
ATOM 2674 N N . LEU B 1 16 ? 11.664 -13.227 -10.438 1 90.75 16 LEU B N 1
ATOM 2675 C CA . LEU B 1 16 ? 12.234 -11.969 -9.961 1 90.75 16 LEU B CA 1
ATOM 2676 C C . LEU B 1 16 ? 12.133 -10.883 -11.023 1 90.75 16 LEU B C 1
ATOM 2678 O O . LEU B 1 16 ? 11.727 -9.758 -10.734 1 90.75 16 LEU B O 1
ATOM 2682 N N . THR B 1 17 ? 12.516 -11.266 -12.266 1 89.81 17 THR B N 1
ATOM 2683 C CA . THR B 1 17 ? 12.477 -10.297 -13.359 1 89.81 17 THR B CA 1
ATOM 2684 C C . THR B 1 17 ? 11.039 -9.891 -13.672 1 89.81 17 THR B C 1
ATOM 2686 O O . THR B 1 17 ? 10.758 -8.719 -13.906 1 89.81 17 THR B O 1
ATOM 2689 N N . ALA B 1 18 ? 10.125 -10.883 -13.656 1 93.5 18 ALA B N 1
ATOM 2690 C CA . ALA B 1 18 ? 8.711 -10.594 -13.875 1 93.5 18 ALA B CA 1
ATOM 2691 C C . ALA B 1 18 ? 8.148 -9.719 -12.758 1 93.5 18 ALA B C 1
ATOM 2693 O O . ALA B 1 18 ? 7.332 -8.828 -13.016 1 93.5 18 ALA B O 1
ATOM 2694 N N . SER B 1 19 ? 8.539 -9.977 -11.523 1 91.81 19 SER B N 1
ATOM 2695 C CA . SER B 1 19 ? 8.109 -9.148 -10.398 1 91.81 19 SER B CA 1
ATOM 2696 C C . SER B 1 19 ? 8.578 -7.703 -10.57 1 91.81 19 SER B C 1
ATOM 2698 O O . SER B 1 19 ? 7.844 -6.766 -10.25 1 91.81 19 SER B O 1
ATOM 2700 N N . LYS B 1 20 ? 9.797 -7.527 -11.07 1 81.94 20 LYS B N 1
ATOM 2701 C CA . LYS B 1 20 ? 10.352 -6.199 -11.32 1 81.94 20 LYS B CA 1
ATOM 2702 C C . LYS B 1 20 ? 9.516 -5.434 -12.336 1 81.94 20 LYS B C 1
ATOM 2704 O O . LYS B 1 20 ? 9.281 -4.234 -12.18 1 81.94 20 LYS B O 1
ATOM 2709 N N . VAL B 1 21 ? 9.109 -6.113 -13.414 1 84.44 21 VAL B N 1
ATOM 2710 C CA . VAL B 1 21 ? 8.328 -5.406 -14.422 1 84.44 21 VAL B CA 1
ATOM 2711 C C . VAL B 1 21 ? 6.965 -5.031 -13.852 1 84.44 21 VAL B C 1
ATOM 2713 O O . VAL B 1 21 ? 6.418 -3.975 -14.18 1 84.44 21 VAL B O 1
ATOM 2716 N N . CYS B 1 22 ? 6.355 -5.91 -13 1 81.25 22 CYS B N 1
ATOM 2717 C CA . CYS B 1 22 ? 5.09 -5.582 -12.352 1 81.25 22 CYS B CA 1
ATOM 2718 C C . CYS B 1 22 ? 5.23 -4.336 -11.484 1 81.25 22 CYS B C 1
ATOM 2720 O O . CYS B 1 22 ? 4.375 -3.449 -11.516 1 81.25 22 CYS B O 1
ATOM 2722 N N . GLN B 1 23 ? 6.301 -4.277 -10.75 1 77.81 23 GLN B N 1
ATOM 2723 C CA . GLN B 1 23 ? 6.578 -3.105 -9.93 1 77.81 23 GLN B CA 1
ATOM 2724 C C . GLN B 1 23 ? 6.75 -1.855 -10.781 1 77.81 23 GLN B C 1
ATOM 2726 O O . GLN B 1 23 ? 6.238 -0.788 -10.445 1 77.81 23 GLN B O 1
ATOM 2731 N N . SER B 1 24 ? 7.52 -2.006 -11.914 1 72.88 24 SER B N 1
ATOM 2732 C CA . SER B 1 24 ? 7.754 -0.896 -12.828 1 72.88 24 SER B CA 1
ATOM 2733 C C . SER B 1 24 ? 6.449 -0.395 -13.438 1 72.88 24 SER B C 1
ATOM 2735 O O . SER B 1 24 ? 6.23 0.814 -13.547 1 72.88 24 SER B O 1
ATOM 2737 N N . VAL B 1 25 ? 5.602 -1.381 -13.891 1 73.19 25 VAL B N 1
ATOM 2738 C CA . VAL B 1 25 ? 4.312 -1.023 -14.469 1 73.19 25 VAL B CA 1
ATOM 2739 C C . VAL B 1 25 ? 3.479 -0.255 -13.445 1 73.19 25 VAL B C 1
ATOM 2741 O O . VAL B 1 25 ? 2.859 0.759 -13.781 1 73.19 25 VAL B O 1
ATOM 2744 N N . PHE B 1 26 ? 3.471 -0.787 -12.227 1 73.06 26 PHE B N 1
ATOM 2745 C CA . PHE B 1 26 ? 2.715 -0.098 -11.188 1 73.06 26 PHE B CA 1
ATOM 2746 C C . PHE B 1 26 ? 3.221 1.328 -11 1 73.06 26 PHE B C 1
ATOM 2748 O O . PHE B 1 26 ? 2.428 2.271 -10.945 1 73.06 26 PHE B O 1
ATOM 2755 N N . GLN B 1 27 ? 4.512 1.48 -10.953 1 64.81 27 GLN B N 1
ATOM 2756 C CA . GLN B 1 27 ? 5.133 2.783 -10.742 1 64.81 27 GLN B CA 1
ATOM 2757 C C . GLN B 1 27 ? 4.84 3.729 -11.906 1 64.81 27 GLN B C 1
ATOM 2759 O O . GLN B 1 27 ? 4.527 4.902 -11.695 1 64.81 27 GLN B O 1
ATOM 2764 N N . HIS B 1 28 ? 5 3.236 -13.141 1 61.69 28 HIS B N 1
ATOM 2765 C CA . HIS B 1 28 ? 4.934 4.09 -14.32 1 61.69 28 HIS B CA 1
ATOM 2766 C C . HIS B 1 28 ? 3.49 4.344 -14.734 1 61.69 28 HIS B C 1
ATOM 2768 O O . HIS B 1 28 ? 3.168 5.414 -15.258 1 61.69 28 HIS B O 1
ATOM 2774 N N . LEU B 1 29 ? 2.764 3.291 -14.617 1 62.44 29 LEU B N 1
ATOM 2775 C CA . LEU B 1 29 ? 1.438 3.398 -15.219 1 62.44 29 LEU B CA 1
ATOM 2776 C C . LEU B 1 29 ? 0.374 3.623 -14.148 1 62.44 29 LEU B C 1
ATOM 2778 O O . LEU B 1 29 ? -0.716 4.117 -14.445 1 62.44 29 LEU B O 1
ATOM 2782 N N . VAL B 1 30 ? 0.724 3.129 -13.055 1 59.41 30 VAL B N 1
ATOM 2783 C CA . VAL B 1 30 ? -0.235 3.365 -11.984 1 59.41 30 VAL B CA 1
ATOM 2784 C C . VAL B 1 30 ? 0.156 4.621 -11.203 1 59.41 30 VAL B C 1
ATOM 2786 O O . VAL B 1 30 ? -0.61 5.586 -11.148 1 59.41 30 VAL B O 1
ATOM 2789 N N . ALA B 1 31 ? 1.527 4.613 -10.836 1 52.47 31 ALA B N 1
ATOM 2790 C CA . ALA B 1 31 ? 1.99 5.691 -9.969 1 52.47 31 ALA B CA 1
ATOM 2791 C C . ALA B 1 31 ? 2.355 6.93 -10.781 1 52.47 31 ALA B C 1
ATOM 2793 O O . ALA B 1 31 ? 1.997 8.055 -10.414 1 52.47 31 ALA B O 1
ATOM 2794 N N . ASN B 1 32 ? 3.455 6.84 -11.844 1 50.56 32 ASN B N 1
ATOM 2795 C CA . ASN B 1 32 ? 4 7.957 -12.609 1 50.56 32 ASN B CA 1
ATOM 2796 C C . ASN B 1 32 ? 2.947 8.578 -13.523 1 50.56 32 ASN B C 1
ATOM 2798 O O . ASN B 1 32 ? 2.939 9.789 -13.734 1 50.56 32 ASN B O 1
ATOM 2802 N N . GLU B 1 33 ? 2.545 7.617 -14.445 1 47.03 33 GLU B N 1
ATOM 2803 C CA . GLU B 1 33 ? 1.593 8.312 -15.305 1 47.03 33 GLU B CA 1
ATOM 2804 C C . GLU B 1 33 ? 0.795 9.352 -14.523 1 47.03 33 GLU B C 1
ATOM 2806 O O . GLU B 1 33 ? 0.428 10.398 -15.062 1 47.03 33 GLU B O 1
ATOM 2811 N N . THR B 1 34 ? 0.944 9.062 -13.359 1 42.78 34 THR B N 1
ATOM 2812 C CA . THR B 1 34 ? 0.32 10.047 -12.484 1 42.78 34 THR B CA 1
ATOM 2813 C C . THR B 1 34 ? 1.268 11.211 -12.219 1 42.78 34 THR B C 1
ATOM 2815 O O . THR B 1 34 ? 0.837 12.367 -12.156 1 42.78 34 THR B O 1
ATOM 2818 N N . LEU B 1 35 ? 2.791 10.844 -12 1 39.62 35 LEU B N 1
ATOM 2819 C CA . LEU B 1 35 ? 3.732 11.883 -11.617 1 39.62 35 LEU B CA 1
ATOM 2820 C C . LEU B 1 35 ? 4.051 12.797 -12.797 1 39.62 35 LEU B C 1
ATOM 2822 O O . LEU B 1 35 ? 4.332 13.984 -12.609 1 39.62 35 LEU B O 1
ATOM 2826 N N . THR B 1 36 ? 4.785 12.117 -13.859 1 37.12 36 THR B N 1
ATOM 2827 C CA . THR B 1 36 ? 5.414 12.969 -14.867 1 37.12 36 THR B CA 1
ATOM 2828 C C . THR B 1 36 ? 4.395 13.914 -15.484 1 37.12 36 THR B C 1
ATOM 2830 O O . THR B 1 36 ? 4.734 14.727 -16.344 1 37.12 36 THR B O 1
ATOM 2833 N N . LYS B 1 37 ? 3.42 13.469 -15.969 1 38.12 37 LYS B N 1
ATOM 2834 C CA . LYS B 1 37 ? 2.863 14.586 -16.719 1 38.12 37 LYS B CA 1
ATOM 2835 C C . LYS B 1 37 ? 2.826 15.859 -15.883 1 38.12 37 LYS B C 1
ATOM 2837 O O . LYS B 1 37 ? 2.383 15.836 -14.734 1 38.12 37 LYS B O 1
ATOM 2842 N N . ASN B 1 38 ? 3.9 16.734 -16.047 1 40.88 38 ASN B N 1
ATOM 2843 C CA . ASN B 1 38 ? 4.062 18.078 -15.5 1 40.88 38 ASN B CA 1
ATOM 2844 C C . ASN B 1 38 ? 2.83 18.516 -14.711 1 40.88 38 ASN B C 1
ATOM 2846 O O . ASN B 1 38 ? 2.953 19.125 -13.648 1 40.88 38 ASN B O 1
ATOM 2850 N N . ASP B 1 39 ? 1.752 18.891 -15.406 1 42.94 39 ASP B N 1
ATOM 2851 C CA . ASP B 1 39 ? 0.601 19.719 -15.055 1 42.94 39 ASP B CA 1
ATOM 2852 C C . ASP B 1 39 ? -0.322 18.984 -14.078 1 42.94 39 ASP B C 1
ATOM 2854 O O . ASP B 1 39 ? -1.211 19.594 -13.484 1 42.94 39 ASP B O 1
ATOM 2858 N N . LYS B 1 40 ? -0.628 17.375 -14.375 1 53.28 40 LYS B N 1
ATOM 2859 C CA . LYS B 1 40 ? -1.917 16.812 -13.992 1 53.28 40 LYS B CA 1
ATOM 2860 C C . LYS B 1 40 ? -1.734 15.555 -13.156 1 53.28 40 LYS B C 1
ATOM 2862 O O . LYS B 1 40 ? -2.303 14.5 -13.469 1 53.28 40 LYS B O 1
ATOM 2867 N N . SER B 1 41 ? -0.568 15.617 -12.148 1 68.38 41 SER B N 1
ATOM 2868 C CA . SER B 1 41 ? -0.365 14.375 -11.414 1 68.38 41 SER B CA 1
ATOM 2869 C C . SER B 1 41 ? -1.551 14.07 -10.5 1 68.38 41 SER B C 1
ATOM 2871 O O . SER B 1 41 ? -2.346 14.961 -10.195 1 68.38 41 SER B O 1
ATOM 2873 N N . PRO B 1 42 ? -1.746 12.789 -10.32 1 76.88 42 PRO B N 1
ATOM 2874 C CA . PRO B 1 42 ? -2.812 12.43 -9.383 1 76.88 42 PRO B CA 1
ATOM 2875 C C . PRO B 1 42 ? -2.684 13.148 -8.039 1 76.88 42 PRO B C 1
ATOM 2877 O O . PRO B 1 42 ? -3.691 13.562 -7.461 1 76.88 42 PRO B O 1
ATOM 2880 N N . VAL B 1 43 ? -1.422 13.344 -7.688 1 81.69 43 VAL B N 1
ATOM 2881 C CA . VAL B 1 43 ? -1.227 14.016 -6.402 1 81.69 43 VAL B CA 1
ATOM 2882 C C . VAL B 1 43 ? -1.625 15.484 -6.516 1 81.69 43 VAL B C 1
ATOM 2884 O O . VAL B 1 43 ? -2.152 16.062 -5.566 1 81.69 43 VAL B O 1
ATOM 2887 N N . THR B 1 44 ? -1.377 16.094 -7.66 1 84.12 44 THR B N 1
ATOM 2888 C CA . THR B 1 44 ? -1.778 17.469 -7.895 1 84.12 44 THR B CA 1
ATOM 2889 C C . THR B 1 44 ? -3.297 17.609 -7.832 1 84.12 44 THR B C 1
ATOM 2891 O O . THR B 1 44 ? -3.812 18.531 -7.176 1 84.12 44 THR B O 1
ATOM 2894 N N . VAL B 1 45 ? -3.947 16.719 -8.453 1 85.81 45 VAL B N 1
ATOM 2895 C CA . VAL B 1 45 ? -5.406 16.719 -8.43 1 85.81 45 VAL B CA 1
ATOM 2896 C C . VAL B 1 45 ? -5.902 16.547 -7 1 85.81 45 VAL B C 1
ATOM 2898 O O . VAL B 1 45 ? -6.82 17.234 -6.562 1 85.81 45 VAL B O 1
ATOM 2901 N N . ALA B 1 46 ? -5.301 15.625 -6.32 1 88.44 46 ALA B N 1
ATOM 2902 C CA . ALA B 1 46 ? -5.688 15.336 -4.941 1 88.44 46 ALA B CA 1
ATOM 2903 C C . ALA B 1 46 ? -5.453 16.547 -4.047 1 88.44 46 ALA B C 1
ATOM 2905 O O . ALA B 1 46 ? -6.293 16.875 -3.201 1 88.44 46 ALA B O 1
ATOM 2906 N N . ASP B 1 47 ? -4.32 17.219 -4.234 1 92.56 47 ASP B N 1
ATOM 2907 C CA . ASP B 1 47 ? -3.98 18.406 -3.453 1 92.56 47 ASP B CA 1
ATOM 2908 C C . ASP B 1 47 ? -5.023 19.5 -3.639 1 92.56 47 ASP B C 1
ATOM 2910 O O . ASP B 1 47 ? -5.52 20.062 -2.66 1 92.56 47 ASP B O 1
ATOM 2914 N N . PHE B 1 48 ? -5.324 19.781 -4.848 1 92.69 48 PHE B N 1
ATOM 2915 C CA . PHE B 1 48 ? -6.289 20.828 -5.152 1 92.69 48 PHE B CA 1
ATOM 2916 C C . PHE B 1 48 ? -7.668 20.469 -4.621 1 92.69 48 PHE B C 1
ATOM 2918 O O . PHE B 1 48 ? -8.336 21.297 -3.998 1 92.69 48 PHE B O 1
ATOM 2925 N N . SER B 1 4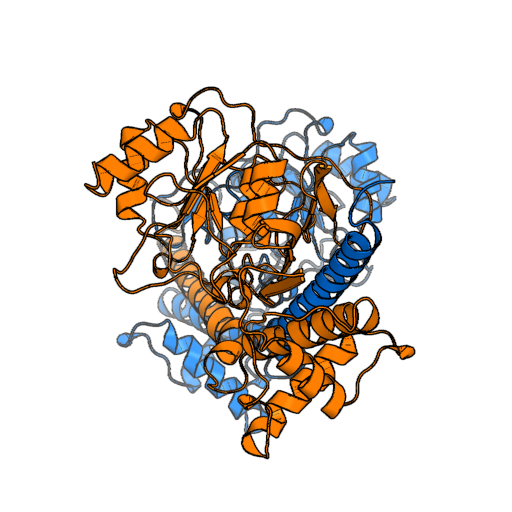9 ? -8.094 19.266 -4.859 1 91.62 49 SER B N 1
ATOM 2926 C CA . SER B 1 49 ? -9.422 18.828 -4.453 1 91.62 49 SER B CA 1
ATOM 2927 C C . SER B 1 49 ? -9.57 18.844 -2.934 1 91.62 49 SER B C 1
ATOM 2929 O O . SER B 1 49 ? -10.578 19.328 -2.408 1 91.62 49 SER B O 1
ATOM 2931 N N . ALA B 1 50 ? -8.562 18.312 -2.258 1 93.62 50 ALA B N 1
ATOM 2932 C CA . ALA B 1 50 ? -8.586 18.281 -0.797 1 93.62 50 ALA B CA 1
ATOM 2933 C C . ALA B 1 50 ? -8.625 19.688 -0.216 1 93.62 50 ALA B C 1
ATOM 2935 O O . ALA B 1 50 ? -9.398 19.969 0.705 1 93.62 50 ALA B O 1
ATOM 2936 N N . GLN B 1 51 ? -7.773 20.578 -0.747 1 95.5 51 GLN B N 1
ATOM 2937 C CA . GLN B 1 51 ? -7.758 21.953 -0.252 1 95.5 51 GLN B CA 1
ATOM 2938 C C . GLN B 1 51 ? -9.086 22.641 -0.523 1 95.5 51 GLN B C 1
ATOM 2940 O O . GLN B 1 51 ? -9.594 23.375 0.327 1 95.5 51 GLN B O 1
ATOM 2945 N N . ALA B 1 52 ? -9.672 22.438 -1.666 1 95.12 52 ALA B N 1
ATOM 2946 C CA . ALA B 1 52 ? -10.969 23.031 -1.986 1 95.12 52 ALA B CA 1
ATOM 2947 C C . ALA B 1 52 ? -12.031 22.594 -0.985 1 95.12 52 ALA B C 1
ATOM 2949 O O . ALA B 1 52 ? -12.812 23.422 -0.501 1 95.12 52 ALA B O 1
ATOM 2950 N N . ILE B 1 53 ? -12.023 21.359 -0.669 1 93.62 53 ILE B N 1
ATOM 2951 C CA . ILE B 1 53 ? -13.023 20.797 0.225 1 93.62 53 ILE B CA 1
ATOM 2952 C C . ILE B 1 53 ? -12.852 21.375 1.628 1 93.62 53 ILE B C 1
ATOM 2954 O O . ILE B 1 53 ? -13.805 21.906 2.207 1 93.62 53 ILE B O 1
ATOM 2958 N N . ILE B 1 54 ? -11.656 21.328 2.137 1 96.38 54 ILE B N 1
ATOM 2959 C CA . ILE B 1 54 ? -11.414 21.781 3.502 1 96.38 54 ILE B CA 1
ATOM 2960 C C . ILE B 1 54 ? -11.727 23.281 3.607 1 96.38 54 ILE B C 1
ATOM 2962 O O . ILE B 1 54 ? -12.438 23.703 4.523 1 96.38 54 ILE B O 1
ATOM 2966 N N . ASN B 1 55 ? -11.25 24.016 2.627 1 97.38 55 ASN B N 1
ATOM 2967 C CA . ASN B 1 55 ? -11.461 25.453 2.666 1 97.38 55 ASN B CA 1
ATOM 2968 C C . ASN B 1 55 ? -12.945 25.812 2.555 1 97.38 55 ASN B C 1
ATOM 2970 O O . ASN B 1 55 ? -13.391 26.812 3.107 1 97.38 55 ASN B O 1
ATOM 2974 N N . THR B 1 56 ? -13.68 25.016 1.832 1 94.88 56 THR B N 1
ATOM 2975 C CA . THR B 1 56 ? -15.117 25.234 1.717 1 94.88 56 THR B CA 1
ATOM 2976 C C . THR B 1 56 ? -15.797 25.062 3.068 1 94.88 56 THR B C 1
ATOM 2978 O O . THR B 1 56 ? -16.594 25.891 3.484 1 94.88 56 THR B O 1
ATOM 2981 N N . TYR B 1 57 ? -15.484 23.984 3.795 1 93.25 57 TYR B N 1
ATOM 2982 C CA . TYR B 1 57 ? -16.078 23.734 5.105 1 93.25 57 TYR B CA 1
ATOM 2983 C C . TYR B 1 57 ? -15.664 24.828 6.102 1 93.25 57 TYR B C 1
ATOM 2985 O O . TYR B 1 57 ? -16.5 25.312 6.867 1 93.25 57 TYR B O 1
ATOM 2993 N N . LEU B 1 58 ? -14.383 25.219 6.105 1 96.56 58 LEU B N 1
ATOM 2994 C CA . LEU B 1 58 ? -13.891 26.219 7.043 1 96.56 58 LEU B CA 1
ATOM 2995 C C . LEU B 1 58 ? -14.555 27.578 6.781 1 96.56 58 LEU B C 1
ATOM 2997 O O . LEU B 1 58 ? -14.961 28.266 7.719 1 96.56 58 LEU B O 1
ATOM 3001 N N . HIS B 1 59 ? -14.664 27.938 5.508 1 96.44 59 HIS B N 1
ATOM 3002 C CA . HIS B 1 59 ? -15.266 29.219 5.164 1 96.44 59 HIS B CA 1
ATOM 3003 C C . HIS B 1 59 ? -16.75 29.25 5.535 1 96.44 59 HIS B C 1
ATOM 3005 O O . HIS B 1 59 ? -17.25 30.297 5.965 1 96.44 59 HIS B O 1
ATOM 3011 N N . LYS B 1 60 ? -17.391 28.203 5.316 1 93.12 60 LYS B N 1
ATOM 3012 C CA . LYS B 1 60 ? -18.812 28.109 5.652 1 93.12 60 LYS B CA 1
ATOM 3013 C C . LYS B 1 60 ? -19.031 28.297 7.148 1 93.12 60 LYS B C 1
ATOM 3015 O O . LYS B 1 60 ? -19.906 29.062 7.562 1 93.12 60 LYS B O 1
ATOM 3020 N N . ASP B 1 61 ? -18.281 27.672 7.992 1 93.88 61 ASP B N 1
ATOM 3021 C CA . ASP B 1 61 ? -18.516 27.656 9.438 1 93.88 61 ASP B CA 1
ATOM 3022 C C . ASP B 1 61 ? -17.781 28.812 10.125 1 93.88 61 ASP B C 1
ATOM 3024 O O . ASP B 1 61 ? -18.203 29.281 11.18 1 93.88 61 ASP B O 1
ATOM 3028 N N . PHE B 1 62 ? -16.688 29.266 9.555 1 96.44 62 PHE B N 1
ATOM 3029 C CA . PHE B 1 62 ? -15.867 30.328 10.117 1 96.44 62 PHE B CA 1
ATOM 3030 C C . PHE B 1 62 ? -15.438 31.312 9.031 1 96.44 62 PHE B C 1
ATOM 3032 O O . PHE B 1 62 ? -14.25 31.453 8.75 1 96.44 62 PHE B O 1
ATOM 3039 N N . PRO B 1 63 ? -16.297 32.125 8.516 1 95.88 63 PRO B N 1
ATOM 3040 C CA . PRO B 1 63 ? -16.047 32.969 7.348 1 95.88 63 PRO B CA 1
ATOM 3041 C C . PRO B 1 63 ? -14.961 34.031 7.609 1 95.88 63 PRO B C 1
ATOM 3043 O O . PRO B 1 63 ? -14.344 34.531 6.668 1 95.88 63 PRO B O 1
ATOM 3046 N N . ASN B 1 64 ? -14.703 34.312 8.836 1 95.88 64 ASN B N 1
ATOM 3047 C CA . ASN B 1 64 ? -13.75 35.375 9.141 1 95.88 64 ASN B CA 1
ATOM 3048 C C . ASN B 1 64 ? -12.367 34.812 9.461 1 95.88 64 ASN B C 1
ATOM 3050 O O . ASN B 1 64 ? -11.422 35.562 9.68 1 95.88 64 ASN B O 1
ATOM 3054 N N . ASP B 1 65 ? -12.18 33.5 9.523 1 97.06 65 ASP B N 1
ATOM 3055 C CA . ASP B 1 65 ? -10.883 32.875 9.781 1 97.06 65 ASP B CA 1
ATOM 3056 C C . ASP B 1 65 ? -10.062 32.781 8.492 1 97.06 65 ASP B C 1
ATOM 3058 O O . ASP B 1 65 ? -10.477 32.094 7.543 1 97.06 65 ASP B O 1
ATOM 3062 N N . PRO B 1 66 ? -8.945 33.438 8.484 1 97.75 66 PRO B N 1
ATOM 3063 C CA . PRO B 1 66 ? -8.078 33.219 7.324 1 97.75 66 PRO B CA 1
ATOM 3064 C C . PRO B 1 66 ? -7.477 31.797 7.297 1 97.75 66 PRO B C 1
ATOM 3066 O O . PRO B 1 66 ? -7.465 31.109 8.32 1 97.75 66 PRO B O 1
ATOM 3069 N N . ILE B 1 67 ? -7.059 31.406 6.105 1 97.62 67 ILE B N 1
ATOM 3070 C CA . ILE B 1 67 ? -6.527 30.062 5.934 1 97.62 67 ILE B CA 1
ATOM 3071 C C . ILE B 1 67 ? -5.168 30.125 5.238 1 97.62 67 ILE B C 1
ATOM 3073 O O . ILE B 1 67 ? -4.996 30.859 4.266 1 97.62 67 ILE B O 1
ATOM 3077 N N . ILE B 1 68 ? -4.207 29.469 5.812 1 97 68 ILE B N 1
ATOM 3078 C CA . ILE B 1 68 ? -2.924 29.219 5.168 1 97 68 ILE B CA 1
ATOM 3079 C C . ILE B 1 68 ? -2.918 27.828 4.559 1 97 68 ILE B C 1
ATOM 3081 O O . ILE B 1 68 ? -2.947 26.828 5.281 1 97 68 ILE B O 1
ATOM 3085 N N . GLY B 1 69 ? -2.922 27.75 3.24 1 94.62 69 GLY B N 1
ATOM 3086 C CA . GLY B 1 69 ? -2.82 26.484 2.508 1 94.62 69 GLY B CA 1
ATOM 3087 C C . GLY B 1 69 ? -1.622 26.438 1.579 1 94.62 69 GLY B C 1
ATOM 3088 O O . GLY B 1 69 ? -0.988 27.469 1.316 1 94.62 69 GLY B O 1
ATOM 3089 N N . GLU B 1 70 ? -1.357 25.219 1.055 1 90.69 70 GLU B N 1
ATOM 3090 C CA . GLU B 1 70 ? -0.169 24.984 0.24 1 90.69 70 GLU B CA 1
ATOM 3091 C C . GLU B 1 70 ? -0.404 25.391 -1.211 1 90.69 70 GLU B C 1
ATOM 3093 O O . GLU B 1 70 ? 0.506 25.891 -1.877 1 90.69 70 GLU B O 1
ATOM 3098 N N . GLU B 1 71 ? -1.641 25.234 -1.668 1 88 71 GLU B N 1
ATOM 3099 C CA . GLU B 1 71 ? -1.913 25.328 -3.1 1 88 71 GLU B CA 1
ATOM 3100 C C . GLU B 1 71 ? -2.549 26.672 -3.453 1 88 71 GLU B C 1
ATOM 3102 O O . GLU B 1 71 ? -3.23 27.281 -2.623 1 88 71 GLU B O 1
ATOM 3107 N N . ASP B 1 72 ? -2.281 27.156 -4.641 1 90.31 72 ASP B N 1
ATOM 3108 C CA . ASP B 1 72 ? -3.057 28.219 -5.281 1 90.31 72 ASP B CA 1
ATOM 3109 C C . ASP B 1 72 ? -3.576 27.766 -6.645 1 90.31 72 ASP B C 1
ATOM 3111 O O . ASP B 1 72 ? -3.08 26.781 -7.211 1 90.31 72 ASP B O 1
ATOM 3115 N N . SER B 1 73 ? -4.59 28.422 -7.137 1 90.31 73 SER B N 1
ATOM 3116 C CA . SER B 1 73 ? -5.301 27.875 -8.289 1 90.31 73 SER B CA 1
ATOM 3117 C C . SER B 1 73 ? -4.684 28.359 -9.594 1 90.31 73 SER B C 1
ATOM 3119 O O . SER B 1 73 ? -5.301 28.234 -10.656 1 90.31 73 SER B O 1
ATOM 3121 N N . LYS B 1 74 ? -3.557 28.984 -9.586 1 89.44 74 LYS B N 1
ATOM 3122 C CA . LYS B 1 74 ? -2.951 29.547 -10.789 1 89.44 74 LYS B CA 1
ATOM 3123 C C . LYS B 1 74 ? -2.844 28.5 -11.898 1 89.44 74 LYS B C 1
ATOM 3125 O O . LYS B 1 74 ? -3.174 28.766 -13.055 1 89.44 74 LYS B O 1
ATOM 3130 N N . ASP B 1 75 ? -2.422 27.344 -11.578 1 85.44 75 ASP B N 1
ATOM 3131 C CA . ASP B 1 75 ? -2.186 26.281 -12.539 1 85.44 75 ASP B CA 1
ATOM 3132 C C . ASP B 1 75 ? -3.502 25.734 -13.102 1 85.44 75 ASP B C 1
ATOM 3134 O O . ASP B 1 75 ? -3.51 25.016 -14.102 1 85.44 75 ASP B O 1
ATOM 3138 N N . LEU B 1 76 ? -4.57 26.062 -12.492 1 90.19 76 LEU B N 1
ATOM 3139 C CA . LEU B 1 76 ? -5.879 25.594 -12.922 1 90.19 76 LEU B CA 1
ATOM 3140 C C . LEU B 1 76 ? -6.555 26.609 -13.836 1 90.19 76 LEU B C 1
ATOM 3142 O O . LEU B 1 76 ? -7.605 26.328 -14.422 1 90.19 76 LEU B O 1
ATOM 3146 N N . GLN B 1 77 ? -5.969 27.703 -13.977 1 90.75 77 GLN B N 1
ATOM 3147 C CA . GLN B 1 77 ? -6.605 28.797 -14.703 1 90.75 77 GLN B CA 1
ATOM 3148 C C . GLN B 1 77 ? -6.281 28.734 -16.188 1 90.75 77 GLN B C 1
ATOM 3150 O O . GLN B 1 77 ? -5.285 28.125 -16.594 1 90.75 77 GLN B O 1
ATOM 3155 N N . GLY B 1 78 ? -7.203 29.359 -17.078 1 89 78 GLY B N 1
ATOM 3156 C CA . GLY B 1 78 ? -6.973 29.453 -18.516 1 89 78 GLY B CA 1
ATOM 3157 C C . GLY B 1 78 ? -7.156 28.125 -19.234 1 89 78 GLY B C 1
ATOM 3158 O O . GLY B 1 78 ? -7.633 27.156 -18.641 1 89 78 GLY B O 1
ATOM 3159 N N . GLU B 1 79 ? -6.77 28.078 -20.5 1 86.88 79 GLU B N 1
ATOM 3160 C CA . GLU B 1 79 ? -6.93 26.906 -21.359 1 86.88 79 GLU B CA 1
ATOM 3161 C C . GLU B 1 79 ? -5.922 25.812 -20.984 1 86.88 79 GLU B C 1
ATOM 3163 O O . GLU B 1 79 ? -6.227 24.625 -21.078 1 86.88 79 GLU B O 1
ATOM 3168 N N . SER B 1 80 ? -4.832 26.328 -20.578 1 81.88 80 SER B N 1
ATOM 3169 C CA . SER B 1 80 ? -3.771 25.375 -20.25 1 81.88 80 SER B CA 1
ATOM 3170 C C . SER B 1 80 ? -4.133 24.547 -19.016 1 81.88 80 SER B C 1
ATOM 3172 O O . SER B 1 80 ? -3.67 23.422 -18.859 1 81.88 80 SER B O 1
ATOM 3174 N N . GLY B 1 81 ? -4.941 25.156 -18.156 1 85.25 81 GLY B N 1
ATOM 3175 C CA . GLY B 1 81 ? -5.32 24.469 -16.938 1 85.25 81 GLY B CA 1
ATOM 3176 C C . GLY B 1 81 ? -6.641 23.734 -17.047 1 85.25 81 GLY B C 1
ATOM 3177 O O . GLY B 1 81 ? -7.094 23.109 -16.078 1 85.25 81 GLY B O 1
ATOM 3178 N N . LYS B 1 82 ? -7.203 23.703 -18.203 1 85.69 82 LYS B N 1
ATOM 3179 C CA . LYS B 1 82 ? -8.578 23.234 -18.375 1 85.69 82 LYS B CA 1
ATOM 3180 C C . LYS B 1 82 ? -8.703 21.766 -18.016 1 85.69 82 LYS B C 1
ATOM 3182 O O . LYS B 1 82 ? -9.602 21.375 -17.266 1 85.69 82 LYS B O 1
ATOM 3187 N N . VAL B 1 83 ? -7.906 20.953 -18.531 1 79.62 83 VAL B N 1
ATOM 3188 C CA . VAL B 1 83 ? -7.984 19.5 -18.312 1 79.62 83 VAL B CA 1
ATOM 3189 C C . VAL B 1 83 ? -7.812 19.203 -16.828 1 79.62 83 VAL B C 1
ATOM 3191 O O . VAL B 1 83 ? -8.578 18.406 -16.266 1 79.62 83 VAL B O 1
ATOM 3194 N N . LEU B 1 84 ? -6.809 19.781 -16.266 1 83.94 84 LEU B N 1
ATOM 3195 C CA . LEU B 1 84 ? -6.562 19.594 -14.844 1 83.94 84 LEU B CA 1
ATOM 3196 C C . LEU B 1 84 ? -7.738 20.109 -14.016 1 83.94 84 LEU B C 1
ATOM 3198 O O . LEU B 1 84 ? -8.164 19.453 -13.062 1 83.94 84 LEU B O 1
ATOM 3202 N N . ARG B 1 85 ? -8.227 21.25 -14.352 1 90.62 85 ARG B N 1
ATOM 3203 C CA . ARG B 1 85 ? -9.359 21.859 -13.664 1 90.62 85 ARG B CA 1
ATOM 3204 C C . ARG B 1 85 ? -10.594 20.969 -13.727 1 90.62 85 ARG B C 1
ATOM 3206 O O . ARG B 1 85 ? -11.297 20.797 -12.727 1 90.62 85 ARG B O 1
ATOM 3213 N N . GLU B 1 86 ? -10.852 20.344 -14.844 1 85.88 86 GLU B N 1
ATOM 3214 C CA . GLU B 1 86 ? -12 19.469 -15.008 1 85.88 86 GLU B CA 1
ATOM 3215 C C . GLU B 1 86 ? -11.883 18.234 -14.109 1 85.88 86 GLU B C 1
ATOM 3217 O O . GLU B 1 86 ? -12.875 17.797 -13.531 1 85.88 86 GLU B O 1
ATOM 3222 N N . LYS B 1 87 ? -10.727 17.719 -14.039 1 83 87 LYS B N 1
ATOM 3223 C CA . LYS B 1 87 ? -10.5 16.578 -13.156 1 83 87 LYS B CA 1
ATOM 3224 C C . LYS B 1 87 ? -10.727 16.953 -11.695 1 83 87 LYS B C 1
ATOM 3226 O O . LYS B 1 87 ? -11.352 16.203 -10.945 1 83 87 LYS B O 1
ATOM 3231 N N . VAL B 1 88 ? -10.195 18.125 -11.328 1 89.75 88 VAL B N 1
ATOM 3232 C CA . VAL B 1 88 ? -10.344 18.594 -9.961 1 89.75 88 VAL B CA 1
ATOM 3233 C C . VAL B 1 88 ? -11.82 18.797 -9.633 1 89.75 88 VAL B C 1
ATOM 3235 O O . VAL B 1 88 ? -12.289 18.375 -8.57 1 89.75 88 VAL B O 1
ATOM 3238 N N . VAL B 1 89 ? -12.523 19.375 -10.57 1 90.5 89 VAL B N 1
ATOM 3239 C CA . VAL B 1 89 ? -13.938 19.625 -10.359 1 90.5 89 VAL B CA 1
ATOM 3240 C C . VAL B 1 89 ? -14.688 18.312 -10.219 1 90.5 89 VAL B C 1
ATOM 3242 O O . VAL B 1 89 ? -15.5 18.141 -9.312 1 90.5 89 VAL B O 1
ATOM 3245 N N . SER B 1 90 ? -14.398 17.375 -11.094 1 85.94 90 SER B N 1
ATOM 3246 C CA . SER B 1 90 ? -15.086 16.094 -11.102 1 85.94 90 SER B CA 1
ATOM 3247 C C . SER B 1 90 ? -14.812 15.312 -9.82 1 85.94 90 SER B C 1
ATOM 3249 O O . SER B 1 90 ? -15.734 14.805 -9.18 1 85.94 90 SER B O 1
ATOM 3251 N N . LEU B 1 91 ? -13.617 15.25 -9.375 1 81.44 91 LEU B N 1
ATOM 3252 C CA . LEU B 1 91 ? -13.234 14.422 -8.234 1 81.44 91 LEU B CA 1
ATOM 3253 C C . LEU B 1 91 ? -13.625 15.086 -6.922 1 81.44 91 LEU B C 1
ATOM 3255 O O . LEU B 1 91 ? -13.992 14.406 -5.961 1 81.44 91 LEU B O 1
ATOM 3259 N N . THR B 1 92 ? -13.516 16.422 -6.891 1 89.81 92 THR B N 1
ATOM 3260 C CA . THR B 1 92 ? -14.008 17.156 -5.723 1 89.81 92 THR B CA 1
ATOM 3261 C C . THR B 1 92 ? -15.5 16.891 -5.508 1 89.81 92 THR B C 1
ATOM 3263 O O . THR B 1 92 ? -15.914 16.484 -4.422 1 89.81 92 THR B O 1
ATOM 3266 N N . ASN B 1 93 ? -16.219 17.031 -6.543 1 88.38 93 ASN B N 1
ATOM 3267 C CA . ASN B 1 93 ? -17.672 16.875 -6.438 1 88.38 93 ASN B CA 1
ATOM 3268 C C . ASN B 1 93 ? -18.078 15.414 -6.328 1 88.38 93 ASN B C 1
ATOM 3270 O O . ASN B 1 93 ? -19.188 15.109 -5.879 1 88.38 93 ASN B O 1
ATOM 3274 N N . GLY B 1 94 ? -17.188 14.531 -6.742 1 81.75 94 GLY B N 1
ATOM 3275 C CA . GLY B 1 94 ? -17.469 13.109 -6.672 1 81.75 94 GLY B CA 1
ATOM 3276 C C . GLY B 1 94 ? -17.656 12.602 -5.254 1 81.75 94 GLY B C 1
ATOM 3277 O O . GLY B 1 94 ? -18.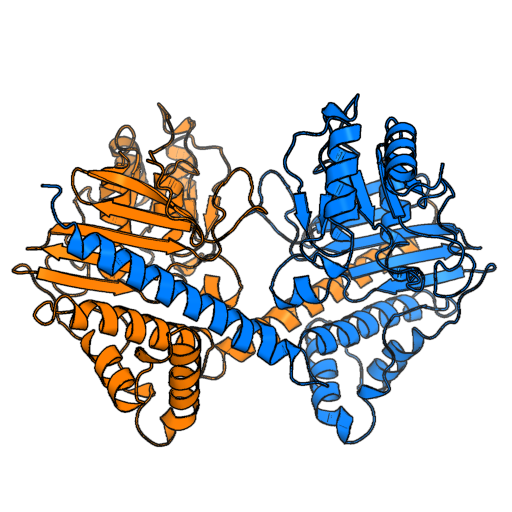297 11.578 -5.031 1 81.75 94 GLY B O 1
ATOM 3278 N N . VAL B 1 95 ? -17.078 13.312 -4.227 1 82.88 95 VAL B N 1
ATOM 3279 C CA . VAL B 1 95 ? -17.156 12.812 -2.857 1 82.88 95 VAL B CA 1
ATOM 3280 C C . VAL B 1 95 ? -18.109 13.672 -2.039 1 82.88 95 VAL B C 1
ATOM 3282 O O . VAL B 1 95 ? -18.328 13.414 -0.855 1 82.88 95 VAL B O 1
ATOM 3285 N N . LEU B 1 96 ? -18.625 14.773 -2.639 1 84.56 96 LEU B N 1
ATOM 3286 C CA . LEU B 1 96 ? -19.547 15.672 -1.952 1 84.56 96 LEU B CA 1
ATOM 3287 C C . LEU B 1 96 ? -21 15.258 -2.205 1 84.56 96 LEU B C 1
ATOM 3289 O O . LEU B 1 96 ? -21.328 14.742 -3.277 1 84.56 96 LEU B O 1
ATOM 3293 N N . SER B 1 97 ? -21.812 15.469 -1.209 1 83.06 97 SER B N 1
ATOM 3294 C CA . SER B 1 97 ? -23.25 15.25 -1.405 1 83.06 97 SER B CA 1
ATOM 3295 C C . SER B 1 97 ? -23.828 16.219 -2.432 1 83.06 97 SER B C 1
ATOM 3297 O O . SER B 1 97 ? -23.234 17.266 -2.705 1 83.06 97 SER B O 1
ATOM 3299 N N . GLU B 1 98 ? -24.969 15.922 -2.99 1 83.06 98 GLU B N 1
ATOM 3300 C CA . GLU B 1 98 ? -25.578 16.688 -4.07 1 83.06 98 GLU B CA 1
ATOM 3301 C C . GLU B 1 98 ? -25.75 18.156 -3.678 1 83.06 98 GLU B C 1
ATOM 3303 O O . GLU B 1 98 ? -25.531 19.047 -4.488 1 83.06 98 GLU B O 1
ATOM 3308 N N . ASN B 1 99 ? -26.156 18.406 -2.461 1 88.38 99 ASN B N 1
ATOM 3309 C CA . ASN B 1 99 ? -26.438 19.766 -2.012 1 88.38 99 ASN B CA 1
ATOM 3310 C C . ASN B 1 99 ? -25.141 20.5 -1.657 1 88.38 99 ASN B C 1
ATOM 3312 O O . ASN B 1 99 ? -25.172 21.703 -1.375 1 88.38 99 ASN B O 1
ATOM 3316 N N . GLU B 1 100 ? -24 19.766 -1.691 1 89.12 100 GLU B N 1
ATOM 3317 C CA . GLU B 1 100 ? -22.734 20.375 -1.312 1 89.12 100 GLU B CA 1
ATOM 3318 C C . GLU B 1 100 ? -21.828 20.562 -2.527 1 89.12 100 GLU B C 1
ATOM 3320 O O . GLU B 1 100 ? -20.719 21.094 -2.408 1 89.12 100 GLU B O 1
ATOM 3325 N N . LYS B 1 101 ? -22.281 20.156 -3.701 1 89.94 101 LYS B N 1
ATOM 3326 C CA . LYS B 1 101 ? -21.453 20.234 -4.902 1 89.94 101 LYS B CA 1
ATOM 3327 C C . LYS B 1 101 ? -21.094 21.688 -5.227 1 89.94 101 LYS B C 1
ATOM 3329 O O . LYS B 1 101 ? -21.859 22.594 -4.957 1 89.94 101 LYS B O 1
ATOM 3334 N N . LEU B 1 102 ? -20 21.922 -5.781 1 94 102 LEU B N 1
ATOM 3335 C CA . LEU B 1 102 ? -19.438 23.234 -6.039 1 94 102 LEU B CA 1
ATOM 3336 C C . LEU B 1 102 ? -19.281 23.484 -7.535 1 94 102 LEU B C 1
ATOM 3338 O O . LEU B 1 102 ? -18.984 22.547 -8.289 1 94 102 LEU B O 1
ATOM 3342 N N . SER B 1 103 ? -19.516 24.719 -7.949 1 95.31 103 SER B N 1
ATOM 3343 C CA . SER B 1 103 ? -19.188 25.125 -9.312 1 95.31 103 SER B CA 1
ATOM 3344 C C . SER B 1 103 ? -17.688 25.219 -9.508 1 95.31 103 SER B C 1
ATOM 3346 O O . SER B 1 103 ? -16.922 25.234 -8.539 1 95.31 103 SER B O 1
ATOM 3348 N N . GLU B 1 104 ? -17.297 25.25 -10.758 1 94.38 104 GLU B N 1
ATOM 3349 C CA . GLU B 1 104 ? -15.891 25.422 -11.094 1 94.38 104 GLU B CA 1
ATOM 3350 C C . GLU B 1 104 ? -15.305 26.656 -10.414 1 94.38 104 GLU B C 1
ATOM 3352 O O . GLU B 1 104 ? -14.242 26.594 -9.797 1 94.38 104 GLU B O 1
ATOM 3357 N N . GLN B 1 105 ? -16 27.781 -10.461 1 95.75 105 GLN B N 1
ATOM 3358 C CA . GLN B 1 105 ? -15.516 29.031 -9.875 1 95.75 105 GLN B CA 1
ATOM 3359 C C . GLN B 1 105 ? -15.445 28.938 -8.352 1 95.75 105 GLN B C 1
ATOM 3361 O O . GLN B 1 105 ? -14.523 29.469 -7.734 1 95.75 105 GLN B O 1
ATOM 3366 N N . GLN B 1 106 ? -16.406 28.281 -7.742 1 96.38 106 GLN B N 1
ATOM 3367 C CA . GLN B 1 106 ? -16.391 28.109 -6.297 1 96.38 106 GLN B CA 1
ATOM 3368 C C . GLN B 1 106 ? -15.172 27.297 -5.852 1 96.38 106 GLN B C 1
ATOM 3370 O O . GLN B 1 106 ? -14.594 27.578 -4.797 1 96.38 106 GLN B O 1
ATOM 3375 N N . ILE B 1 107 ? -14.836 26.266 -6.645 1 95.81 107 ILE B N 1
ATOM 3376 C CA . ILE B 1 107 ? -13.68 25.438 -6.336 1 95.81 107 ILE B CA 1
ATOM 3377 C C . ILE B 1 107 ? -12.398 26.266 -6.441 1 95.81 107 ILE B C 1
ATOM 3379 O O . ILE B 1 107 ? -11.547 26.219 -5.555 1 95.81 107 ILE B O 1
ATOM 3383 N N . LEU B 1 108 ? -12.266 27.078 -7.473 1 96 108 LEU B N 1
ATOM 3384 C CA . LEU B 1 108 ? -11.094 27.938 -7.652 1 96 108 LEU B CA 1
ATOM 3385 C C . LEU B 1 108 ? -10.977 28.953 -6.523 1 96 108 LEU B C 1
ATOM 3387 O O . LEU B 1 108 ? -9.891 29.156 -5.98 1 96 108 LEU B O 1
ATOM 3391 N N . ASP B 1 109 ? -12.086 29.516 -6.125 1 96.94 109 ASP B N 1
ATOM 3392 C CA . ASP B 1 109 ? -12.117 30.484 -5.027 1 96.94 109 ASP B CA 1
ATOM 3393 C C . ASP B 1 109 ? -11.711 29.812 -3.711 1 96.94 109 ASP B C 1
ATOM 3395 O O . ASP B 1 109 ? -10.984 30.422 -2.91 1 96.94 109 ASP B O 1
ATOM 3399 N N . ALA B 1 110 ? -12.266 28.641 -3.529 1 96.69 110 ALA B N 1
ATOM 3400 C CA . ALA B 1 110 ? -11.953 27.922 -2.301 1 96.69 110 ALA B CA 1
ATOM 3401 C C . ALA B 1 110 ? -10.461 27.641 -2.191 1 96.69 110 ALA B C 1
ATOM 3403 O O . ALA B 1 110 ? -9.867 27.812 -1.126 1 96.69 110 ALA B O 1
ATOM 3404 N N . ILE B 1 111 ? -9.891 27.141 -3.291 1 95.62 111 ILE B N 1
ATOM 3405 C CA . ILE B 1 111 ? -8.461 26.844 -3.301 1 95.62 111 ILE B CA 1
ATOM 3406 C C . ILE B 1 111 ? -7.672 28.109 -2.953 1 95.62 111 ILE B C 1
ATOM 3408 O O . ILE B 1 111 ? -6.762 28.062 -2.119 1 95.62 111 ILE B O 1
ATOM 3412 N N . ASP B 1 112 ? -8.031 29.25 -3.404 1 96.62 112 ASP B N 1
ATOM 3413 C CA . ASP B 1 112 ? -7.281 30.5 -3.264 1 96.62 112 ASP B CA 1
ATOM 3414 C C . ASP B 1 112 ? -7.523 31.141 -1.896 1 96.62 112 ASP B C 1
ATOM 3416 O O . ASP B 1 112 ? -6.848 32.094 -1.522 1 96.62 112 ASP B O 1
ATOM 3420 N N . ARG B 1 113 ? -8.461 30.641 -1.134 1 96.31 113 ARG B N 1
ATOM 3421 C CA . ARG B 1 113 ? -8.656 31.109 0.232 1 96.31 113 ARG B CA 1
ATOM 3422 C C . ARG B 1 113 ? -7.477 30.734 1.12 1 96.31 113 ARG B C 1
ATOM 3424 O O . ARG B 1 113 ? -7.34 31.25 2.23 1 96.31 113 ARG B O 1
ATOM 3431 N N . GLY B 1 114 ? -6.625 29.891 0.637 1 96.06 114 GLY B N 1
ATOM 3432 C CA . GLY B 1 114 ? -5.488 29.406 1.405 1 96.06 114 GLY B CA 1
ATOM 3433 C C . GLY B 1 114 ? -4.277 30.312 1.309 1 96.06 114 GLY B C 1
ATOM 3434 O O . GLY B 1 114 ? -3.17 29.922 1.687 1 96.06 114 GLY B O 1
ATOM 3435 N N . ASN B 1 115 ? -4.402 31.594 0.943 1 94.5 115 ASN B N 1
ATOM 3436 C CA . ASN B 1 115 ? -3.252 32.438 0.606 1 94.5 115 ASN B CA 1
ATOM 3437 C C . ASN B 1 115 ? -2.902 33.406 1.739 1 94.5 115 ASN B C 1
ATOM 3439 O O . ASN B 1 115 ? -2.129 34.344 1.547 1 94.5 115 ASN B O 1
ATOM 3443 N N . TYR B 1 116 ? -3.439 33.156 2.932 1 95.69 116 TYR B N 1
ATOM 3444 C CA . TYR B 1 116 ? -3.15 34.031 4.066 1 95.69 116 TYR B CA 1
ATOM 3445 C C . TYR B 1 116 ? -1.667 34 4.418 1 95.69 116 TYR B C 1
ATOM 3447 O O . TYR B 1 116 ? -1.038 32.938 4.375 1 95.69 116 TYR B O 1
ATOM 3455 N N . ALA B 1 117 ? -1.109 35.125 4.762 1 94.88 117 ALA B N 1
ATOM 3456 C CA . ALA B 1 117 ? 0.322 35.281 5.02 1 94.88 117 ALA B CA 1
ATOM 3457 C C . ALA B 1 117 ? 0.682 34.75 6.406 1 94.88 117 ALA B C 1
ATOM 3459 O O . ALA B 1 117 ? 1.826 34.375 6.656 1 94.88 117 ALA B O 1
ATOM 3460 N N . GLY B 1 118 ? -0.31 34.688 7.266 1 94.06 118 GLY B N 1
ATOM 3461 C CA . GLY B 1 118 ? -0.033 34.312 8.641 1 94.06 118 GLY B CA 1
ATOM 3462 C C . GLY B 1 118 ? 0.481 35.469 9.477 1 94.06 118 GLY B C 1
ATOM 3463 O O . GLY B 1 118 ? 0.49 36.625 9.023 1 94.06 118 GLY B O 1
ATOM 3464 N N . GLY B 1 119 ? 0.843 35.156 10.844 1 92.88 119 GLY B N 1
ATOM 3465 C CA . GLY B 1 119 ? 1.319 36.188 11.758 1 92.88 119 GLY B CA 1
ATOM 3466 C C . GLY B 1 119 ? 1.071 35.844 13.211 1 92.88 119 GLY B C 1
ATOM 3467 O O . GLY B 1 119 ? 0.541 34.781 13.523 1 92.88 119 GLY B O 1
ATOM 3468 N N . PRO B 1 120 ? 1.53 36.719 14.07 1 93.62 120 PRO B N 1
ATOM 3469 C CA . PRO B 1 120 ? 1.556 36.406 15.5 1 93.62 120 PRO B CA 1
ATOM 3470 C C . PRO B 1 120 ? 0.218 36.688 16.188 1 93.62 120 PRO B C 1
ATOM 3472 O O . PRO B 1 120 ? 0.005 36.25 17.328 1 93.62 120 PRO B O 1
ATOM 3475 N N . LYS B 1 121 ? -0.631 37.406 15.539 1 94.94 121 LYS B N 1
ATOM 3476 C CA . LYS B 1 121 ? -1.883 37.812 16.188 1 94.94 121 LYS B CA 1
ATOM 3477 C C . LYS B 1 121 ? -3.086 37.25 15.414 1 94.94 121 LYS B C 1
ATOM 3479 O O . LYS B 1 121 ? -3.074 37.219 14.188 1 94.94 121 LYS B O 1
ATOM 3484 N N . GLY B 1 122 ? -4.141 36.844 16.234 1 95.12 122 GLY B N 1
ATOM 3485 C CA . GLY B 1 122 ? -5.395 36.406 15.633 1 95.12 122 GLY B CA 1
ATOM 3486 C C . GLY B 1 122 ? -5.5 34.906 15.453 1 95.12 122 GLY B C 1
ATOM 3487 O O . GLY B 1 122 ? -4.652 34.156 15.938 1 95.12 122 GLY B O 1
ATOM 3488 N N . ARG B 1 123 ? -6.613 34.594 14.773 1 95.94 123 ARG B N 1
ATOM 3489 C CA . ARG B 1 123 ? -6.973 33.219 14.555 1 95.94 123 ARG B CA 1
ATOM 3490 C C . ARG B 1 123 ? -6.879 32.844 13.078 1 95.94 123 ARG B C 1
ATOM 3492 O O . ARG B 1 123 ? -7.285 33.625 12.211 1 95.94 123 ARG B O 1
ATOM 3499 N N . HIS B 1 124 ? -6.188 31.734 12.781 1 98.06 124 HIS B N 1
ATOM 3500 C CA . HIS B 1 124 ? -6.184 31.25 11.406 1 98.06 124 HIS B CA 1
ATOM 3501 C C . HIS B 1 124 ? -5.992 29.734 11.352 1 98.06 124 HIS B C 1
ATOM 3503 O O . HIS B 1 124 ? -5.566 29.125 12.336 1 98.06 124 HIS B O 1
ATOM 3509 N N . TRP B 1 125 ? -6.352 29.141 10.227 1 98.38 125 TRP B N 1
ATOM 3510 C CA . TRP B 1 125 ? -6.172 27.719 9.969 1 98.38 125 TRP B CA 1
ATOM 3511 C C . TRP B 1 125 ? -4.949 27.469 9.094 1 98.38 125 TRP B C 1
ATOM 3513 O O . TRP B 1 125 ? -4.625 28.281 8.227 1 98.38 125 TRP B O 1
ATOM 3523 N N . ALA B 1 126 ? -4.207 26.422 9.359 1 98.12 126 ALA B N 1
ATOM 3524 C CA . ALA B 1 126 ? -3.105 25.938 8.531 1 98.12 126 ALA B CA 1
ATOM 3525 C C . ALA B 1 126 ? -3.398 24.547 7.984 1 98.12 126 ALA B C 1
ATOM 3527 O O . ALA B 1 126 ? -3.697 23.625 8.75 1 98.12 126 ALA B O 1
ATOM 3528 N N . LEU B 1 127 ? -3.275 24.406 6.652 1 97.25 127 LEU B N 1
ATOM 3529 C CA . LEU B 1 127 ? -3.719 23.188 5.992 1 97.25 127 LEU B CA 1
ATOM 3530 C C . LEU B 1 127 ? -2.629 22.641 5.078 1 97.25 127 LEU B C 1
ATOM 3532 O O . LEU B 1 127 ? -2.041 23.391 4.289 1 97.25 127 LEU B O 1
ATOM 3536 N N . ASP B 1 128 ? -2.27 21.391 5.238 1 97.06 128 ASP B N 1
ATOM 3537 C CA . ASP B 1 128 ? -1.548 20.578 4.258 1 97.06 128 ASP B CA 1
ATOM 3538 C C . ASP B 1 128 ? -2.465 19.547 3.621 1 97.06 128 ASP B C 1
ATOM 3540 O O . ASP B 1 128 ? -2.77 18.516 4.234 1 97.06 128 ASP B O 1
ATOM 3544 N N . PRO B 1 129 ? -2.914 19.797 2.426 1 94.69 129 PRO B N 1
ATOM 3545 C CA . PRO B 1 129 ? -3.895 18.891 1.828 1 94.69 129 PRO B CA 1
ATOM 3546 C C . PRO B 1 129 ? -3.357 17.469 1.663 1 94.69 129 PRO B C 1
ATOM 3548 O O . PRO B 1 129 ? -4.078 16.5 1.918 1 94.69 129 PRO B O 1
ATOM 3551 N N . ILE B 1 130 ? -2.143 17.328 1.178 1 92.69 130 ILE B N 1
ATOM 3552 C CA . ILE B 1 130 ? -1.46 16.031 1.11 1 92.69 130 ILE B CA 1
ATOM 3553 C C . ILE B 1 130 ? -0.035 16.188 1.641 1 92.69 130 ILE B C 1
ATOM 3555 O O . ILE B 1 130 ? 0.858 16.641 0.923 1 92.69 130 ILE B O 1
ATOM 3559 N N . ASP B 1 131 ? 0.142 15.781 2.805 1 94.19 131 ASP B N 1
ATOM 3560 C CA . ASP B 1 131 ? 1.502 15.625 3.314 1 94.19 131 ASP B CA 1
ATOM 3561 C C . ASP B 1 131 ? 2.059 14.242 2.988 1 94.19 131 ASP B C 1
ATOM 3563 O O . ASP B 1 131 ? 1.445 13.227 3.318 1 94.19 131 ASP B O 1
ATOM 3567 N N . GLY B 1 132 ? 3.223 14.234 2.348 1 90.06 132 GLY B N 1
ATOM 3568 C CA . GLY B 1 132 ? 3.775 12.961 1.915 1 90.06 132 GLY B CA 1
ATOM 3569 C C . GLY B 1 132 ? 3.363 12.578 0.505 1 90.06 132 GLY B C 1
ATOM 3570 O O . GLY B 1 132 ? 2.799 11.508 0.285 1 90.06 132 GLY B O 1
ATOM 3571 N N . THR B 1 133 ? 3.693 13.422 -0.457 1 85.06 133 THR B N 1
ATOM 3572 C CA . THR B 1 133 ? 3.309 13.266 -1.855 1 85.06 133 THR B CA 1
ATOM 3573 C C . THR B 1 133 ? 3.871 11.969 -2.428 1 85.06 133 THR B C 1
ATOM 3575 O O . THR B 1 133 ? 3.178 11.25 -3.156 1 85.06 133 THR B O 1
ATOM 3578 N N . LYS B 1 134 ? 5.07 11.719 -2.148 1 76.81 134 LYS B N 1
ATOM 3579 C CA . LYS B 1 134 ? 5.691 10.5 -2.656 1 76.81 134 LYS B CA 1
ATOM 3580 C C . LYS B 1 134 ? 5.012 9.258 -2.082 1 76.81 134 LYS B C 1
ATOM 3582 O O . LYS B 1 134 ? 4.809 8.273 -2.791 1 76.81 134 LYS B O 1
ATOM 3587 N N . GLY B 1 135 ? 4.758 9.352 -0.751 1 82 135 GLY B N 1
ATOM 3588 C CA . GLY B 1 135 ? 4.004 8.273 -0.143 1 82 135 GLY B CA 1
ATOM 3589 C C . GLY B 1 135 ? 2.654 8.039 -0.8 1 82 135 GLY B C 1
ATOM 3590 O O . GLY B 1 135 ? 2.258 6.898 -1.033 1 82 135 GLY B O 1
ATOM 3591 N N . PHE B 1 136 ? 1.951 9.078 -1.155 1 83.5 136 PHE B N 1
ATOM 3592 C CA . PHE B 1 136 ? 0.667 9 -1.842 1 83.5 136 PHE B CA 1
ATOM 3593 C C . PHE B 1 136 ? 0.808 8.281 -3.176 1 83.5 136 PHE B C 1
ATOM 3595 O O . PHE B 1 136 ? 0.059 7.344 -3.465 1 83.5 136 PHE B O 1
ATOM 3602 N N . LEU B 1 137 ? 1.736 8.648 -3.936 1 72.69 137 LEU B N 1
ATOM 3603 C CA . LEU B 1 137 ? 1.907 8.148 -5.297 1 72.69 137 LEU B CA 1
ATOM 3604 C C . LEU B 1 137 ? 2.266 6.668 -5.289 1 72.69 137 LEU B C 1
ATOM 3606 O O . LEU B 1 137 ? 1.894 5.934 -6.207 1 72.69 137 LEU B O 1
ATOM 3610 N N . ARG B 1 138 ? 2.908 6.285 -4.266 1 71.06 138 ARG B N 1
ATOM 3611 C CA . ARG B 1 138 ? 3.338 4.891 -4.242 1 71.06 138 ARG B CA 1
ATOM 3612 C C . ARG B 1 138 ? 2.344 4.023 -3.473 1 71.06 138 ARG B C 1
ATOM 3614 O O . ARG B 1 138 ? 2.574 2.83 -3.277 1 71.06 138 ARG B O 1
ATOM 3621 N N . GLY B 1 139 ? 1.287 4.691 -3.018 1 74.81 139 GLY B N 1
ATOM 3622 C CA . GLY B 1 139 ? 0.302 3.943 -2.252 1 74.81 139 GLY B CA 1
ATOM 3623 C C . GLY B 1 139 ? 0.722 3.701 -0.814 1 74.81 139 GLY B C 1
ATOM 3624 O O . GLY B 1 139 ? 0.182 2.818 -0.145 1 74.81 139 GLY B O 1
ATOM 3625 N N . GLY B 1 140 ? 1.678 4.461 -0.408 1 81.19 140 GLY B N 1
ATOM 3626 C CA . GLY B 1 140 ? 2.146 4.406 0.967 1 81.19 140 GLY B CA 1
ATOM 3627 C C . GLY B 1 140 ? 1.412 5.367 1.886 1 81.19 140 GLY B C 1
ATOM 3628 O O . GLY B 1 140 ? 0.22 5.621 1.702 1 81.19 140 GLY B O 1
ATOM 3629 N N . GLN B 1 141 ? 2.172 5.797 2.877 1 88.69 141 GLN B N 1
ATOM 3630 C CA . GLN B 1 141 ? 1.541 6.656 3.873 1 88.69 141 GLN B CA 1
ATOM 3631 C C . GLN B 1 141 ? 1.533 8.109 3.416 1 88.69 141 GLN B C 1
ATOM 3633 O O . GLN B 1 141 ? 2.512 8.594 2.84 1 88.69 141 GLN B O 1
ATOM 3638 N N . TYR B 1 142 ? 0.46 8.727 3.574 1 92.56 142 TYR B N 1
ATOM 3639 C CA . TYR B 1 142 ? 0.267 10.164 3.434 1 92.56 142 TYR B CA 1
ATOM 3640 C C . TYR B 1 142 ? -0.78 10.672 4.418 1 92.56 142 TYR B C 1
ATOM 3642 O O . TYR B 1 142 ? -1.433 9.883 5.102 1 92.56 142 TYR B O 1
ATOM 3650 N N . ALA B 1 143 ? -0.886 12.039 4.555 1 96.19 143 ALA B N 1
ATOM 3651 C CA . ALA B 1 143 ? -1.802 12.578 5.555 1 96.19 143 ALA B CA 1
ATOM 3652 C C . ALA B 1 143 ? -2.443 13.875 5.07 1 96.19 143 ALA B C 1
ATOM 3654 O O . ALA B 1 143 ? -1.845 14.617 4.285 1 96.19 143 ALA B O 1
ATOM 3655 N N . VAL B 1 144 ? -3.678 14.062 5.438 1 95.62 144 VAL B N 1
ATOM 3656 C CA . VAL B 1 144 ? -4.355 15.352 5.367 1 95.62 144 VAL B CA 1
ATOM 3657 C C . VAL B 1 144 ? -4.281 16.047 6.727 1 95.62 144 VAL B C 1
ATOM 3659 O O . VAL B 1 144 ? -4.773 15.523 7.727 1 95.62 144 VAL B O 1
ATOM 3662 N N . CYS B 1 145 ? -3.678 17.234 6.77 1 97.94 145 CYS B N 1
ATOM 3663 C CA . CYS B 1 145 ? -3.365 17.844 8.055 1 97.94 145 CYS B CA 1
ATOM 3664 C C . CYS B 1 145 ? -4.012 19.219 8.164 1 97.94 145 CYS B C 1
ATOM 3666 O O . CYS B 1 145 ? -3.857 20.062 7.273 1 97.94 145 CYS B O 1
ATOM 3668 N N . LEU B 1 146 ? -4.723 19.438 9.266 1 98.25 146 LEU B N 1
ATOM 3669 C CA . LEU B 1 146 ? -5.41 20.703 9.531 1 98.25 146 LEU B CA 1
ATOM 3670 C C . LEU B 1 146 ? -5.199 21.141 10.977 1 98.25 146 LEU B C 1
ATOM 3672 O O . LEU B 1 146 ? -5.352 20.344 11.898 1 98.25 146 LEU B O 1
ATOM 3676 N N . ALA B 1 147 ? -4.832 22.422 11.148 1 98.69 147 ALA B N 1
ATOM 3677 C CA . ALA B 1 147 ? -4.613 22.953 12.492 1 98.69 147 ALA B CA 1
ATOM 3678 C C . ALA B 1 147 ? -5.23 24.344 12.648 1 98.69 147 ALA B C 1
ATOM 3680 O O . ALA B 1 147 ? -5.273 25.109 11.688 1 98.69 147 ALA B O 1
ATOM 3681 N N . LEU B 1 148 ? -5.711 24.609 13.836 1 98.44 148 LEU B N 1
ATOM 3682 C CA . LEU B 1 148 ? -6.117 25.953 14.227 1 98.44 148 LEU B CA 1
ATOM 3683 C C . LEU B 1 148 ? -5.051 26.609 15.094 1 98.44 148 LEU B C 1
ATOM 3685 O O . LEU B 1 148 ? -4.633 26.047 16.109 1 98.44 148 LEU B O 1
ATOM 3689 N N . ILE B 1 149 ? -4.641 27.812 14.656 1 98.12 149 ILE B N 1
ATOM 3690 C CA . ILE B 1 149 ? -3.627 28.578 15.375 1 98.12 149 ILE B CA 1
ATOM 3691 C C . ILE B 1 149 ? -4.219 29.891 15.867 1 98.12 149 ILE B C 1
ATOM 3693 O O . ILE B 1 149 ? -4.879 30.609 15.102 1 98.12 149 ILE B O 1
ATOM 3697 N N . GLU B 1 150 ? -4.074 30.156 17.125 1 97.69 150 GLU B N 1
ATOM 3698 C CA . GLU B 1 150 ? -4.488 31.406 17.719 1 97.69 150 GLU B CA 1
ATOM 3699 C C . GLU B 1 150 ? -3.322 32.094 18.422 1 97.69 150 GLU B C 1
ATOM 3701 O O . GLU B 1 150 ? -2.756 31.547 19.375 1 97.69 150 GLU B O 1
ATOM 3706 N N . ASP B 1 151 ? -3.025 33.281 17.922 1 97.25 151 ASP B N 1
ATOM 3707 C CA . ASP B 1 151 ? -1.949 34.094 18.5 1 97.25 151 ASP B CA 1
ATOM 3708 C C . ASP B 1 151 ? -0.651 33.281 18.578 1 97.25 151 ASP B C 1
ATOM 3710 O O . ASP B 1 151 ? 0.018 33.281 19.609 1 97.25 151 ASP B O 1
ATOM 3714 N N . GLY B 1 152 ? -0.417 32.531 17.516 1 96.62 152 GLY B N 1
ATOM 3715 C CA . GLY B 1 152 ? 0.842 31.828 17.375 1 96.62 152 GLY B CA 1
ATOM 3716 C C . GLY B 1 152 ? 0.87 30.5 18.109 1 96.62 152 GLY B C 1
ATOM 3717 O O . GLY B 1 152 ? 1.888 29.812 18.125 1 96.62 152 GLY B O 1
ATOM 3718 N N . VAL B 1 153 ? -0.232 30.141 18.719 1 97.06 153 VAL B N 1
ATOM 3719 C CA . VAL B 1 153 ? -0.304 28.906 19.469 1 97.06 153 VAL B CA 1
ATOM 3720 C C . VAL B 1 153 ? -1.284 27.938 18.797 1 97.06 153 VAL B C 1
ATOM 3722 O O . VAL B 1 153 ? -2.432 28.297 18.531 1 97.06 153 VAL B O 1
ATOM 3725 N N . VAL B 1 154 ? -0.82 26.719 18.547 1 98.12 154 VAL B N 1
ATOM 3726 C CA . VAL B 1 154 ? -1.696 25.734 17.938 1 98.12 154 VAL B CA 1
ATOM 3727 C C . VAL B 1 154 ? -2.711 25.234 18.953 1 98.12 154 VAL B C 1
ATOM 3729 O O . VAL B 1 154 ? -2.338 24.656 19.984 1 98.12 154 VAL B O 1
ATOM 3732 N N . GLN B 1 155 ? -3.979 25.359 18.641 1 98 155 GLN B N 1
ATOM 3733 C CA . GLN B 1 155 ? -5.039 25.047 19.594 1 98 155 GLN B CA 1
ATOM 3734 C C . GLN B 1 155 ? -5.691 23.703 19.25 1 98 155 GLN B C 1
ATOM 3736 O O . GLN B 1 155 ? -6.184 23 20.141 1 98 155 GLN B O 1
ATOM 3741 N N . LEU B 1 156 ? -5.734 23.438 18 1 98.25 156 LEU B N 1
ATOM 3742 C CA . LEU B 1 156 ? -6.422 22.25 17.5 1 98.25 156 LEU B CA 1
ATOM 3743 C C . LEU B 1 156 ? -5.668 21.656 16.312 1 98.25 156 LEU B C 1
ATOM 3745 O O . LEU B 1 156 ? -5.195 22.391 15.438 1 98.25 156 LEU B O 1
ATOM 3749 N N . GLY B 1 157 ? -5.488 20.375 16.344 1 98.5 157 GLY B N 1
ATOM 3750 C CA . GLY B 1 157 ? -4.938 19.641 15.211 1 98.5 157 GLY B CA 1
ATOM 3751 C C . GLY B 1 157 ? -5.734 18.391 14.859 1 98.5 157 GLY B C 1
ATOM 3752 O O . GLY B 1 157 ? -6.156 17.656 15.75 1 98.5 157 GLY B O 1
ATOM 3753 N N . VAL B 1 158 ? -6.059 18.25 13.57 1 98.38 158 VAL B N 1
ATOM 3754 C CA . VAL B 1 158 ? -6.699 17.062 13.031 1 98.38 158 VAL B CA 1
ATOM 3755 C C . VAL B 1 158 ? -5.871 16.5 11.875 1 98.38 158 VAL B C 1
ATOM 3757 O O . VAL B 1 158 ? -5.496 17.25 10.961 1 98.38 158 VAL B O 1
ATOM 3760 N N . ILE B 1 159 ? -5.5 15.242 11.961 1 98.19 159 ILE B N 1
ATOM 3761 C CA . ILE B 1 159 ? -4.711 14.586 10.93 1 98.19 159 ILE B CA 1
ATOM 3762 C C . ILE B 1 159 ? -5.449 13.344 10.43 1 98.19 159 ILE B C 1
ATOM 3764 O O . ILE B 1 159 ? -5.781 12.453 11.219 1 98.19 159 ILE B O 1
ATOM 3768 N N . GLY B 1 160 ? -5.781 13.32 9.133 1 97.38 160 GLY B N 1
ATOM 3769 C CA . GLY B 1 160 ? -6.305 12.117 8.5 1 97.38 160 GLY B CA 1
ATOM 3770 C C . GLY B 1 160 ? -5.242 11.312 7.777 1 97.38 160 GLY B C 1
ATOM 3771 O O . GLY B 1 160 ? -4.527 11.844 6.926 1 97.38 160 GLY B O 1
ATOM 3772 N N . CYS B 1 161 ? -5.148 10.062 8.148 1 96.12 161 CYS B N 1
ATOM 3773 C CA . CYS B 1 161 ? -4.207 9.141 7.516 1 96.12 161 CYS B CA 1
ATOM 3774 C C . CYS B 1 161 ? -4.938 8.008 6.816 1 96.12 161 CYS B C 1
ATOM 3776 O O . CYS B 1 161 ? -5.152 6.945 7.402 1 96.12 161 CYS B O 1
ATOM 3778 N N . PRO B 1 162 ? -5.195 8.125 5.527 1 90.69 162 PRO B N 1
ATOM 3779 C CA . PRO B 1 162 ? -6.039 7.168 4.812 1 90.69 162 PRO B CA 1
ATOM 3780 C C . PRO B 1 162 ? -5.457 5.758 4.809 1 90.69 162 PRO B C 1
ATOM 3782 O O . PRO B 1 162 ? -6.203 4.773 4.828 1 90.69 162 PRO B O 1
ATOM 3785 N N . ASN B 1 163 ? -4.141 5.648 4.777 1 87.81 163 ASN B N 1
ATOM 3786 C CA . ASN B 1 163 ? -3.535 4.336 4.574 1 87.81 163 ASN B CA 1
ATOM 3787 C C . ASN B 1 163 ? -2.941 3.783 5.867 1 87.81 163 ASN B C 1
ATOM 3789 O O . ASN B 1 163 ? -2.41 2.672 5.891 1 87.81 163 ASN B O 1
ATOM 3793 N N . LEU B 1 164 ? -3.037 4.496 6.941 1 91.5 164 LEU B N 1
ATOM 3794 C CA . LEU B 1 164 ? -2.479 4.059 8.219 1 91.5 164 LEU B CA 1
ATOM 3795 C C . LEU B 1 164 ? -3.42 3.086 8.914 1 91.5 164 LEU B C 1
ATOM 3797 O O . LEU B 1 164 ? -4.594 3.398 9.133 1 91.5 164 LEU B O 1
ATOM 3801 N N . PRO B 1 165 ? -2.928 1.91 9.266 1 87.62 165 PRO B N 1
ATOM 3802 C CA . PRO B 1 165 ? -3.77 0.963 10 1 87.62 165 PRO B CA 1
ATOM 3803 C C . PRO B 1 165 ? -4.219 1.502 11.359 1 87.62 165 PRO B C 1
ATOM 3805 O O . PRO B 1 165 ? -3.459 2.197 12.031 1 87.62 165 PRO B O 1
ATOM 3808 N N . LEU B 1 166 ? -5.398 1.115 11.789 1 89.31 166 LEU B N 1
ATOM 3809 C CA . LEU B 1 166 ? -5.941 1.541 13.07 1 89.31 166 LEU B CA 1
ATOM 3810 C C . LEU B 1 166 ? -5.121 0.97 14.227 1 89.31 166 LEU B C 1
ATOM 3812 O O . LEU B 1 166 ? -4.961 1.619 15.258 1 89.31 166 LEU B O 1
ATOM 3816 N N . ASN B 1 167 ? -4.727 -0.266 13.938 1 87.19 167 ASN B N 1
ATOM 3817 C CA . ASN B 1 167 ? -3.879 -0.97 14.898 1 87.19 167 ASN B CA 1
ATOM 3818 C C . ASN B 1 167 ? -2.521 -1.321 14.297 1 87.19 167 ASN B C 1
ATOM 3820 O O . ASN B 1 167 ? -2.439 -2.135 13.375 1 87.19 167 ASN B O 1
ATOM 3824 N N . HIS B 1 168 ? -1.512 -0.714 14.898 1 82.19 168 HIS B N 1
ATOM 3825 C CA . HIS B 1 168 ? -0.179 -0.894 14.336 1 82.19 168 HIS B CA 1
ATOM 3826 C C . HIS B 1 168 ? 0.276 -2.346 14.445 1 82.19 168 HIS B C 1
ATOM 3828 O O . HIS B 1 168 ? 1.15 -2.785 13.695 1 82.19 168 HIS B O 1
ATOM 3834 N N . ASN B 1 169 ? -0.331 -3.059 15.359 1 76.56 169 ASN B N 1
ATOM 3835 C CA . ASN B 1 169 ? -0.015 -4.477 15.5 1 76.56 169 ASN B CA 1
ATOM 3836 C C . ASN B 1 169 ? -0.713 -5.32 14.438 1 76.56 169 ASN B C 1
ATOM 3838 O O . ASN B 1 169 ? -0.444 -6.516 14.312 1 76.56 169 ASN B O 1
ATOM 3842 N N . GLU B 1 170 ? -1.651 -4.617 13.688 1 72.81 170 GLU B N 1
ATOM 3843 C CA . GLU B 1 170 ? -2.361 -5.258 12.578 1 72.81 170 GLU B CA 1
ATOM 3844 C C . GLU B 1 170 ? -2.146 -4.496 11.273 1 72.81 170 GLU B C 1
ATOM 3846 O O . GLU B 1 170 ? -3.086 -3.914 10.727 1 72.81 170 GLU B O 1
ATOM 3851 N N . PRO B 1 171 ? -1.017 -4.516 10.703 1 70.06 171 PRO B N 1
ATOM 3852 C CA . PRO B 1 171 ? -0.658 -3.691 9.547 1 70.06 171 PRO B CA 1
ATOM 3853 C C . PRO B 1 171 ? -1.545 -3.959 8.328 1 70.06 171 PRO B C 1
ATOM 3855 O O . PRO B 1 171 ? -1.688 -3.094 7.465 1 70.06 171 PRO B O 1
ATOM 3858 N N . GLU B 1 172 ? -2.141 -5.137 8.289 1 60.38 172 GLU B N 1
ATOM 3859 C CA . GLU B 1 172 ? -3.018 -5.445 7.168 1 60.38 172 GLU B CA 1
ATOM 3860 C C . GLU B 1 172 ? -4.484 -5.293 7.555 1 60.38 172 GLU B C 1
ATOM 3862 O O . GLU B 1 172 ? -5.379 -5.676 6.793 1 60.38 172 GLU B O 1
ATOM 3867 N N . GLY B 1 173 ? -4.629 -4.75 8.711 1 67.25 173 GLY B N 1
ATOM 3868 C CA . GLY B 1 173 ? -5.988 -4.543 9.195 1 67.25 173 GLY B CA 1
ATOM 3869 C C . GLY B 1 173 ? -6.664 -3.336 8.57 1 67.25 173 GLY B C 1
ATOM 3870 O O . GLY B 1 173 ? -6.277 -2.889 7.488 1 67.25 173 GLY B O 1
ATOM 3871 N N . GLU B 1 174 ? -7.703 -2.889 9.297 1 75 174 GLU B N 1
ATOM 3872 C CA . GLU B 1 174 ? -8.461 -1.734 8.836 1 75 174 GLU B CA 1
ATOM 3873 C C . GLU B 1 174 ? -7.574 -0.5 8.711 1 75 174 GLU B C 1
ATOM 3875 O O . GLU B 1 174 ? -6.805 -0.19 9.625 1 75 174 GLU B O 1
ATOM 3880 N N . LYS B 1 175 ? -7.637 0.09 7.52 1 83.12 175 LYS B N 1
ATOM 3881 C CA . LYS B 1 175 ? -6.906 1.332 7.289 1 83.12 175 LYS B CA 1
ATOM 3882 C C . LYS B 1 175 ? -7.832 2.541 7.383 1 83.12 175 LYS B C 1
ATOM 3884 O O . LYS B 1 175 ? -9.055 2.395 7.387 1 83.12 175 LYS B O 1
ATOM 3889 N N . GLY B 1 176 ? -7.227 3.775 7.418 1 90.81 176 GLY B N 1
ATOM 3890 C CA . GLY B 1 176 ? -7.977 5.008 7.598 1 90.81 176 GLY B CA 1
ATOM 3891 C C . GLY B 1 176 ? -8.086 5.434 9.047 1 90.81 176 GLY B C 1
ATOM 3892 O O . GLY B 1 176 ? -9.109 5.195 9.695 1 90.81 176 GLY B O 1
ATOM 3893 N N . SER B 1 177 ? -7.094 6.121 9.539 1 94.44 177 SER B N 1
ATOM 3894 C CA . SER B 1 177 ? -7.031 6.574 10.922 1 94.44 177 SER B CA 1
ATOM 3895 C C . SER B 1 177 ? -7.102 8.094 11.008 1 94.44 177 SER B C 1
ATOM 3897 O O . SER B 1 177 ? -6.484 8.797 10.203 1 94.44 177 SER B O 1
ATOM 3899 N N . LEU B 1 178 ? -7.934 8.547 11.898 1 96.31 178 LEU B N 1
ATOM 3900 C CA . LEU B 1 178 ? -8.055 9.977 12.18 1 96.31 178 LEU B CA 1
ATOM 3901 C C . LEU B 1 178 ? -7.523 10.297 13.578 1 96.31 178 LEU B C 1
ATOM 3903 O O . LEU B 1 178 ? -7.836 9.602 14.539 1 96.31 178 LEU B O 1
ATOM 3907 N N . PHE B 1 179 ? -6.746 11.344 13.656 1 98.31 179 PHE B N 1
ATOM 3908 C CA . PHE B 1 179 ? -6.18 11.797 14.922 1 98.31 179 PHE B CA 1
ATOM 3909 C C . PHE B 1 179 ? -6.633 13.211 15.242 1 98.31 179 PHE B C 1
ATOM 3911 O O . PHE B 1 179 ? -6.688 14.07 14.359 1 98.31 179 PHE B O 1
ATOM 3918 N N . ILE B 1 180 ? -6.965 13.406 16.547 1 98 180 ILE B N 1
ATOM 3919 C CA . ILE B 1 180 ? -7.52 14.68 16.984 1 98 180 ILE B CA 1
ATOM 3920 C C . ILE B 1 180 ? -6.867 15.102 18.297 1 98 180 ILE B C 1
ATOM 3922 O O . ILE B 1 180 ? -6.75 14.297 19.219 1 98 180 ILE B O 1
ATOM 3926 N N . ALA B 1 181 ? -6.492 16.359 18.328 1 98.38 181 ALA B N 1
ATOM 3927 C CA . ALA B 1 181 ? -5.988 16.906 19.578 1 98.38 181 ALA B CA 1
ATOM 3928 C C . ALA B 1 181 ? -6.395 18.375 19.734 1 98.38 181 ALA B C 1
ATOM 3930 O O . ALA B 1 181 ? -6.211 19.172 18.812 1 98.38 181 ALA B O 1
ATOM 3931 N N . VAL B 1 182 ? -6.961 18.656 20.828 1 97.69 182 VAL B N 1
ATOM 3932 C CA . VAL B 1 182 ? -7.195 20.031 21.297 1 97.69 182 VAL B CA 1
ATOM 3933 C C . VAL B 1 182 ? -6.309 20.328 22.5 1 97.69 182 VAL B C 1
ATOM 3935 O O . VAL B 1 182 ? -6.176 19.5 23.406 1 97.69 182 VAL B O 1
ATOM 3938 N N . ARG B 1 183 ? -5.723 21.5 22.422 1 97.12 183 ARG B N 1
ATOM 3939 C CA . ARG B 1 183 ? -4.805 21.859 23.5 1 97.12 183 ARG B CA 1
ATOM 3940 C C . ARG B 1 183 ? -5.457 21.672 24.859 1 97.12 183 ARG B C 1
ATOM 3942 O O . ARG B 1 183 ? -6.57 22.141 25.094 1 97.12 183 ARG B O 1
ATOM 3949 N N . ASN B 1 184 ? -4.801 20.906 25.703 1 96.5 184 ASN B N 1
ATOM 3950 C CA . ASN B 1 184 ? -5.16 20.641 27.094 1 96.5 184 ASN B CA 1
ATOM 3951 C C . ASN B 1 184 ? -6.355 19.703 27.203 1 96.5 184 ASN B C 1
ATOM 3953 O O . ASN B 1 184 ? -7.031 19.656 28.234 1 96.5 184 ASN B O 1
ATOM 3957 N N . GLN B 1 185 ? -6.66 18.953 26.141 1 96.56 185 GLN B N 1
ATOM 3958 C CA . GLN B 1 185 ? -7.816 18.078 26.203 1 96.56 185 GLN B CA 1
ATOM 3959 C C . GLN B 1 185 ? -7.434 16.641 25.859 1 96.56 185 GLN B C 1
ATOM 3961 O O . GLN B 1 185 ? -8.289 15.758 25.797 1 96.56 185 GLN B O 1
ATOM 3966 N N . GLY B 1 186 ? -6.203 16.391 25.562 1 97.25 186 GLY B N 1
ATOM 3967 C CA . GLY B 1 186 ? -5.754 15.047 25.25 1 97.25 186 GLY B CA 1
ATOM 3968 C C . GLY B 1 186 ? -5.684 14.773 23.766 1 97.25 186 GLY B C 1
ATOM 3969 O O . GLY B 1 186 ? -6.039 15.633 22.953 1 97.25 186 GLY B O 1
ATOM 3970 N N . ALA B 1 187 ? -5.148 13.656 23.406 1 98.44 187 ALA B N 1
ATOM 3971 C CA . ALA B 1 187 ? -5.039 13.18 22.031 1 98.44 187 ALA B CA 1
ATOM 3972 C C . ALA B 1 187 ? -5.91 11.953 21.797 1 98.44 187 ALA B C 1
ATOM 3974 O O . ALA B 1 187 ? -5.996 11.078 22.656 1 98.44 187 ALA B O 1
ATOM 3975 N N . TYR B 1 188 ? -6.562 11.914 20.625 1 98.12 188 TYR B N 1
ATOM 3976 C CA . TYR B 1 188 ? -7.508 10.844 20.344 1 98.12 188 TYR B CA 1
ATOM 3977 C C . TYR B 1 188 ? -7.32 10.305 18.938 1 98.12 188 TYR B C 1
ATOM 3979 O O . TYR B 1 188 ? -6.82 11.008 18.062 1 98.12 188 TYR B O 1
ATOM 3987 N N . GLN B 1 189 ? -7.691 9.039 18.797 1 97.5 189 GLN B N 1
ATOM 3988 C CA . GLN B 1 189 ? -7.746 8.383 17.5 1 97.5 189 GLN B CA 1
ATOM 3989 C C . GLN B 1 189 ? -9.133 7.797 17.234 1 97.5 189 GLN B C 1
ATOM 3991 O O . GLN B 1 189 ? -9.812 7.363 18.156 1 97.5 189 GLN B O 1
ATOM 3996 N N . ARG B 1 190 ? -9.516 7.82 15.992 1 93.19 190 ARG B N 1
ATOM 3997 C CA . ARG B 1 190 ? -10.688 7.09 15.531 1 93.19 190 ARG B CA 1
ATOM 3998 C C . ARG B 1 190 ? -10.508 6.609 14.102 1 93.19 190 ARG B C 1
ATOM 4000 O O . ARG B 1 190 ? -9.562 7.012 13.422 1 93.19 190 ARG B O 1
ATOM 4007 N N . SER B 1 191 ? -11.367 5.707 13.688 1 90.94 191 SER B N 1
ATOM 4008 C CA . SER B 1 191 ? -11.352 5.262 12.305 1 90.94 191 SER B CA 1
ATOM 4009 C C . SER B 1 191 ? -12.109 6.23 11.398 1 90.94 191 SER B C 1
ATOM 4011 O O . SER B 1 191 ? -12.906 7.039 11.883 1 90.94 191 SER B O 1
ATOM 4013 N N . PHE B 1 192 ? -11.812 6.238 10.102 1 87.31 192 PHE B N 1
ATOM 4014 C CA . PHE B 1 192 ? -12.555 7.031 9.133 1 87.31 192 PHE B CA 1
ATOM 4015 C C . PHE B 1 192 ? -14.023 6.629 9.125 1 87.31 192 PHE B C 1
ATOM 4017 O O . PHE B 1 192 ? -14.906 7.465 8.898 1 87.31 192 PHE B O 1
ATOM 4024 N N . SER B 1 193 ? -14.297 5.398 9.492 1 80.12 193 SER B N 1
ATOM 4025 C CA . SER B 1 193 ? -15.617 4.816 9.297 1 80.12 193 SER B CA 1
ATOM 4026 C C . SER B 1 193 ? -16.438 4.855 10.578 1 80.12 193 SER B C 1
ATOM 4028 O O . SER B 1 193 ? -17.656 4.648 10.547 1 80.12 193 SER B O 1
ATOM 4030 N N . ASN B 1 194 ? -15.75 5.102 11.719 1 82 194 ASN B N 1
ATOM 4031 C CA . ASN B 1 194 ? -16.422 5.094 13.016 1 82 194 ASN B CA 1
ATOM 4032 C C . ASN B 1 194 ? -16.047 6.32 13.844 1 82 194 ASN B C 1
ATOM 4034 O O . ASN B 1 194 ? -14.906 6.777 13.82 1 82 194 ASN B O 1
ATOM 4038 N N . ASP B 1 195 ? -17.062 6.762 14.664 1 87.5 195 ASP B N 1
ATOM 4039 C CA . ASP B 1 195 ? -16.859 7.996 15.414 1 87.5 195 ASP B CA 1
ATOM 4040 C C . ASP B 1 195 ? -16.406 7.699 16.844 1 87.5 195 ASP B C 1
ATOM 4042 O O . ASP B 1 195 ? -16.281 8.609 17.656 1 87.5 195 ASP B O 1
ATOM 4046 N N . ASN B 1 196 ? -16.125 6.441 17.109 1 87.69 196 ASN B N 1
ATOM 4047 C CA . ASN B 1 196 ? -15.609 6.109 18.438 1 87.69 196 ASN B CA 1
ATOM 4048 C C . ASN B 1 196 ? -14.164 6.559 18.609 1 87.69 196 ASN B C 1
ATOM 4050 O O . ASN B 1 196 ? -13.273 6.082 17.906 1 87.69 196 ASN B O 1
ATOM 4054 N N . GLU B 1 197 ? -14.023 7.441 19.531 1 94.69 197 GLU B N 1
ATOM 4055 C CA . GLU B 1 197 ? -12.688 7.98 19.781 1 94.69 197 GLU B CA 1
ATOM 4056 C C . GLU B 1 197 ? -12.016 7.266 20.953 1 94.69 197 GLU B C 1
ATOM 4058 O O . GLU B 1 197 ? -12.664 6.945 21.953 1 94.69 197 GLU B O 1
ATOM 4063 N N . THR B 1 198 ? -10.805 6.938 20.766 1 96.06 198 THR B N 1
ATOM 4064 C CA . THR B 1 198 ? -9.984 6.359 21.828 1 96.06 198 THR B CA 1
ATOM 4065 C C . THR B 1 198 ? -8.82 7.281 22.172 1 96.06 198 THR B C 1
ATOM 4067 O O . THR B 1 198 ? -8.117 7.766 21.281 1 96.06 198 THR B O 1
ATOM 4070 N N . ARG B 1 199 ? -8.656 7.5 23.438 1 97.44 199 ARG B N 1
ATOM 4071 C CA . ARG B 1 199 ? -7.508 8.297 23.859 1 97.44 199 ARG B CA 1
ATOM 4072 C C . ARG B 1 199 ? -6.199 7.57 23.578 1 97.44 199 ARG B C 1
ATOM 4074 O O . ARG B 1 199 ? -6.098 6.359 23.766 1 97.44 199 ARG B O 1
ATOM 4081 N N . ILE B 1 200 ? -5.234 8.297 23.078 1 97.81 200 ILE B N 1
ATOM 4082 C CA . ILE B 1 200 ? -3.943 7.699 22.781 1 97.81 200 ILE B CA 1
ATOM 4083 C C . ILE B 1 200 ? -2.848 8.383 23.594 1 97.81 200 ILE B C 1
ATOM 4085 O O . ILE B 1 200 ? -3.037 9.5 24.078 1 97.81 200 ILE B O 1
ATOM 4089 N N . GLN B 1 201 ? -1.752 7.695 23.734 1 97.62 201 GLN B N 1
ATOM 4090 C CA . GLN B 1 201 ? -0.583 8.219 24.438 1 97.62 201 GLN B CA 1
ATOM 4091 C C . GLN B 1 201 ? 0.692 7.516 23.969 1 97.62 201 GLN B C 1
ATOM 4093 O O . GLN B 1 201 ? 0.633 6.438 23.375 1 97.62 201 GLN B O 1
ATOM 4098 N N . PHE B 1 202 ? 1.756 8.141 24.234 1 97.06 202 PHE B N 1
ATOM 4099 C CA . PHE B 1 202 ? 3.055 7.539 23.953 1 97.06 202 PHE B CA 1
ATOM 4100 C C . PHE B 1 202 ? 3.215 6.23 24.719 1 97.06 202 PHE B C 1
ATOM 4102 O O . PHE B 1 202 ? 2.621 6.043 25.781 1 97.06 202 PHE B O 1
ATOM 4109 N N . ALA B 1 203 ? 4.016 5.332 24.125 1 93.38 203 ALA B N 1
ATOM 4110 C CA . ALA B 1 203 ? 4.355 4.094 24.828 1 93.38 203 ALA B CA 1
ATOM 4111 C C . ALA B 1 203 ? 5.027 4.387 26.172 1 93.38 203 ALA B C 1
ATOM 4113 O O . ALA B 1 203 ? 5.676 5.426 26.328 1 93.38 203 ALA B O 1
ATOM 4114 N N . ASP B 1 204 ? 4.883 3.436 27.031 1 92.75 204 ASP B N 1
ATOM 4115 C CA . ASP B 1 204 ? 5.457 3.617 28.375 1 92.75 204 ASP B CA 1
ATOM 4116 C C . ASP B 1 204 ? 6.895 3.113 28.422 1 92.75 204 ASP B C 1
ATOM 4118 O O . ASP B 1 204 ? 7.148 1.986 28.859 1 92.75 204 ASP B O 1
ATOM 4122 N N . ILE B 1 205 ? 7.762 3.936 27.984 1 91.38 205 ILE B N 1
ATOM 4123 C CA . ILE B 1 205 ? 9.18 3.592 28.031 1 91.38 205 ILE B CA 1
ATOM 4124 C C . ILE B 1 205 ? 9.875 4.453 29.094 1 91.38 205 ILE B C 1
ATOM 4126 O O . ILE B 1 205 ? 9.461 5.586 29.344 1 91.38 205 ILE B O 1
ATOM 4130 N N . SER B 1 206 ? 10.984 3.895 29.625 1 87.88 206 SER B N 1
ATOM 4131 C CA . SER B 1 206 ? 11.664 4.59 30.703 1 87.88 206 SER B CA 1
ATOM 4132 C C . SER B 1 206 ? 13.062 5.031 30.297 1 87.88 206 SER B C 1
ATOM 4134 O O . SER B 1 206 ? 13.727 5.773 31.016 1 87.88 206 SER B O 1
ATOM 4136 N N . SER B 1 207 ? 13.5 4.52 29.125 1 92.75 207 SER B N 1
ATOM 4137 C CA . SER B 1 207 ? 14.836 4.855 28.656 1 92.75 207 SER B CA 1
ATOM 4138 C C . SER B 1 207 ? 14.906 4.859 27.141 1 92.75 207 SER B C 1
ATOM 4140 O O . SER B 1 207 ? 14.055 4.273 26.469 1 92.75 207 SER B O 1
ATOM 4142 N N . THR B 1 208 ? 15.938 5.5 26.656 1 94.62 208 THR B N 1
ATOM 4143 C CA . THR B 1 208 ? 16.125 5.605 25.203 1 94.62 208 THR B CA 1
ATOM 4144 C C . THR B 1 208 ? 16.469 4.242 24.609 1 94.62 208 THR B C 1
ATOM 4146 O O . THR B 1 208 ? 16.172 3.979 23.438 1 94.62 208 THR B O 1
ATOM 4149 N N . GLU B 1 209 ? 17.016 3.402 25.391 1 93.81 209 GLU B N 1
ATOM 4150 C CA . GLU B 1 209 ? 17.375 2.074 24.906 1 93.81 209 GLU B CA 1
ATOM 4151 C C . GLU B 1 209 ? 16.141 1.282 24.469 1 93.81 209 GLU B C 1
ATOM 4153 O O . GLU B 1 209 ? 16.234 0.397 23.625 1 93.81 209 GLU B O 1
ATOM 4158 N N . GLN B 1 210 ? 15.062 1.69 25.031 1 92.81 210 GLN B N 1
ATOM 4159 C CA . GLN B 1 210 ? 13.812 0.992 24.75 1 92.81 210 GLN B CA 1
ATOM 4160 C C . GLN B 1 210 ? 13.086 1.636 23.578 1 92.81 210 GLN B C 1
ATOM 4162 O O . GLN B 1 210 ? 12.047 1.139 23.141 1 92.81 210 GLN B O 1
ATOM 4167 N N . SER B 1 211 ? 13.641 2.65 23.078 1 94.5 211 SER B N 1
ATOM 4168 C CA . SER B 1 211 ? 12.906 3.482 22.125 1 94.5 211 SER B CA 1
ATOM 4169 C C . SER B 1 211 ? 13.047 2.947 20.703 1 94.5 211 SER B C 1
ATOM 4171 O O . SER B 1 211 ? 13.977 2.188 20.406 1 94.5 211 SER B O 1
ATOM 4173 N N . THR B 1 212 ? 12.117 3.334 19.969 1 92.62 212 THR B N 1
ATOM 4174 C CA . THR B 1 212 ? 12.094 3.074 18.531 1 92.62 212 THR B CA 1
ATOM 4175 C C . THR B 1 212 ? 11.984 4.379 17.75 1 92.62 212 THR B C 1
ATOM 4177 O O . THR B 1 212 ? 11.18 5.246 18.094 1 92.62 212 THR B O 1
ATOM 4180 N N . PHE B 1 213 ? 12.805 4.492 16.672 1 92.5 213 PHE B N 1
ATOM 4181 C CA . PHE B 1 213 ? 12.719 5.652 15.789 1 92.5 213 PHE B CA 1
ATOM 4182 C C . PHE B 1 213 ? 11.57 5.496 14.797 1 92.5 213 PHE B C 1
ATOM 4184 O O . PHE B 1 213 ? 11.266 4.387 14.359 1 92.5 213 PHE B O 1
ATOM 4191 N N . CYS B 1 214 ? 10.914 6.578 14.516 1 91.06 214 CYS B N 1
ATOM 4192 C CA . CYS B 1 214 ? 10.055 6.715 13.344 1 91.06 214 CYS B CA 1
ATOM 4193 C C . CYS B 1 214 ? 10.695 7.625 12.305 1 91.06 214 CYS B C 1
ATOM 4195 O O . CYS B 1 214 ? 10.859 8.82 12.539 1 91.06 214 CYS B O 1
ATOM 4197 N N . GLU B 1 215 ? 11.023 7.07 11.141 1 86.31 215 GLU B N 1
ATOM 4198 C CA . GLU B 1 215 ? 11.797 7.82 10.148 1 86.31 215 GLU B CA 1
ATOM 4199 C C . GLU B 1 215 ? 11.109 7.812 8.789 1 86.31 215 GLU B C 1
ATOM 4201 O O . GLU B 1 215 ? 10.25 6.965 8.531 1 86.31 215 GLU B O 1
ATOM 4206 N N . SER B 1 216 ? 11.508 8.766 8.016 1 81.94 216 SER B N 1
ATOM 4207 C CA . SER B 1 216 ? 10.969 8.844 6.66 1 81.94 216 SER B CA 1
ATOM 4208 C C . SER B 1 216 ? 11.477 7.703 5.793 1 81.94 216 SER B C 1
ATOM 4210 O O . SER B 1 216 ? 12.641 7.305 5.906 1 81.94 216 SER B O 1
ATOM 4212 N N . VAL B 1 217 ? 10.562 7.191 4.965 1 68.5 217 VAL B N 1
ATOM 4213 C CA . VAL B 1 217 ? 11.008 6.277 3.916 1 68.5 217 VAL B CA 1
ATOM 4214 C C . VAL B 1 217 ? 11.938 7.012 2.953 1 68.5 217 VAL B C 1
ATOM 4216 O O . VAL B 1 217 ? 13 6.5 2.598 1 68.5 217 VAL B O 1
ATOM 4219 N N . GLU B 1 218 ? 11.508 8.273 2.689 1 65.62 218 GLU B N 1
ATOM 4220 C CA . GLU B 1 218 ? 12.266 9.125 1.77 1 65.62 218 GLU B CA 1
ATOM 4221 C C . GLU B 1 218 ? 13.5 9.719 2.451 1 65.62 218 GLU B C 1
ATOM 4223 O O . GLU B 1 218 ? 13.375 10.5 3.396 1 65.62 218 GLU B O 1
ATOM 4228 N N . ALA B 1 219 ? 14.703 9.492 1.938 1 67.62 219 ALA B N 1
ATOM 4229 C CA . ALA B 1 219 ? 15.961 9.914 2.553 1 67.62 219 ALA B CA 1
ATOM 4230 C C . ALA B 1 219 ? 16.188 11.414 2.387 1 67.62 219 ALA B C 1
ATOM 4232 O O . ALA B 1 219 ? 16.953 12.016 3.135 1 67.62 219 ALA B O 1
ATOM 4233 N N . GLY B 1 220 ? 15.516 12.023 1.383 1 69.94 220 GLY B N 1
ATOM 4234 C CA . GLY B 1 220 ? 15.711 13.445 1.12 1 69.94 220 GLY B CA 1
ATOM 4235 C C . GLY B 1 220 ? 15.094 14.336 2.178 1 69.94 220 GLY B C 1
ATOM 4236 O O . GLY B 1 220 ? 15.422 15.523 2.264 1 69.94 220 GLY B O 1
ATOM 4237 N N . HIS B 1 221 ? 14.352 13.805 3.049 1 72.56 221 HIS B N 1
ATOM 4238 C CA . HIS B 1 221 ? 13.602 14.633 3.986 1 72.56 221 HIS B CA 1
ATOM 4239 C C . HIS B 1 221 ? 14.312 14.719 5.332 1 72.56 221 HIS B C 1
ATOM 4241 O O . HIS B 1 221 ? 14.047 15.641 6.117 1 72.56 221 HIS B O 1
ATOM 4247 N N . SER B 1 222 ? 15.156 13.797 5.617 1 78.38 222 SER B N 1
ATOM 4248 C CA . SER B 1 222 ? 15.906 13.797 6.867 1 78.38 222 SER B CA 1
ATOM 4249 C C . SER B 1 222 ? 17.188 12.984 6.738 1 78.38 222 SER B C 1
ATOM 4251 O O . SER B 1 222 ? 17.234 11.969 6.039 1 78.38 222 SER B O 1
ATOM 4253 N N . SER B 1 223 ? 18.266 13.398 7.402 1 73.75 223 SER B N 1
ATOM 4254 C CA . SER B 1 223 ? 19.547 12.711 7.312 1 73.75 223 SER B CA 1
ATOM 4255 C C . SER B 1 223 ? 19.5 11.359 8.023 1 73.75 223 SER B C 1
ATOM 4257 O O . SER B 1 223 ? 19.5 11.297 9.25 1 73.75 223 SER B O 1
ATOM 4259 N N . HIS B 1 224 ? 19.562 10.266 7.27 1 75.5 224 HIS B N 1
ATOM 4260 C CA . HIS B 1 224 ? 19.562 8.93 7.859 1 75.5 224 HIS B CA 1
ATOM 4261 C C . HIS B 1 224 ? 20.875 8.648 8.57 1 75.5 224 HIS B C 1
ATOM 4263 O O . HIS B 1 224 ? 20.906 7.961 9.594 1 75.5 224 HIS B O 1
ATOM 4269 N N . GLY B 1 225 ? 21.938 9.172 8.023 1 79.12 225 GLY B N 1
ATOM 4270 C CA . GLY B 1 225 ? 23.234 9.008 8.656 1 79.12 225 GLY B CA 1
ATOM 4271 C C . GLY B 1 225 ? 23.297 9.609 10.047 1 79.12 225 GLY B C 1
ATOM 4272 O O . GLY B 1 225 ? 23.719 8.953 10.992 1 79.12 225 GLY B O 1
ATOM 4273 N N . ASP B 1 226 ? 22.891 10.82 10.148 1 86.75 226 ASP B N 1
ATOM 4274 C CA . ASP B 1 226 ? 22.844 11.477 11.453 1 86.75 226 ASP B CA 1
ATOM 4275 C C . ASP B 1 226 ? 21.938 10.719 12.422 1 86.75 226 ASP B C 1
ATOM 4277 O O . ASP B 1 226 ? 22.281 10.547 13.594 1 86.75 226 ASP B O 1
ATOM 4281 N N . ALA B 1 227 ? 20.812 10.242 11.891 1 86.19 227 ALA B N 1
ATOM 4282 C CA . ALA B 1 227 ? 19.875 9.516 12.734 1 86.19 227 ALA B CA 1
ATOM 4283 C C . ALA B 1 227 ? 20.5 8.234 13.273 1 86.19 227 ALA B C 1
ATOM 4285 O O . ALA B 1 227 ? 20.266 7.859 14.422 1 86.19 227 ALA B O 1
ATOM 4286 N N . GLU B 1 228 ? 21.25 7.609 12.461 1 85.12 228 GLU B N 1
ATOM 4287 C CA . GLU B 1 228 ? 21.938 6.391 12.875 1 85.12 228 GLU B CA 1
ATOM 4288 C C . GLU B 1 228 ? 22.953 6.676 13.984 1 85.12 228 GLU B C 1
ATOM 4290 O O . GLU B 1 228 ? 23.062 5.906 14.938 1 85.12 228 GLU B O 1
ATOM 4295 N N . GLU B 1 229 ? 23.672 7.676 13.812 1 91.44 229 GLU B N 1
ATOM 4296 C CA . GLU B 1 229 ? 24.641 8.07 14.836 1 91.44 229 GLU B CA 1
ATOM 4297 C C . GLU B 1 229 ? 23.938 8.438 16.141 1 91.44 229 GLU B C 1
ATOM 4299 O O . GLU B 1 229 ? 24.422 8.102 17.234 1 91.44 229 GLU B O 1
ATOM 4304 N N . ILE B 1 230 ? 22.906 9.086 16.031 1 94 230 ILE B N 1
ATOM 4305 C CA . ILE B 1 230 ? 22.125 9.469 17.203 1 94 230 ILE B CA 1
ATOM 4306 C C . ILE B 1 230 ? 21.578 8.219 17.906 1 94 230 ILE B C 1
ATOM 4308 O O . ILE B 1 230 ? 21.609 8.133 19.125 1 94 230 ILE B O 1
ATOM 4312 N N . ALA B 1 231 ? 21.109 7.297 17.109 1 92.12 231 ALA B N 1
ATOM 4313 C CA . ALA B 1 231 ? 20.609 6.039 17.672 1 92.12 231 ALA B CA 1
ATOM 4314 C C . ALA B 1 231 ? 21.703 5.344 18.484 1 92.12 231 ALA B C 1
ATOM 4316 O O . ALA B 1 231 ? 21.438 4.836 19.578 1 92.12 231 ALA B O 1
ATOM 4317 N N . LYS B 1 232 ? 22.859 5.32 17.984 1 92.38 232 LYS B N 1
ATOM 4318 C CA . LYS B 1 232 ? 23.984 4.707 18.672 1 92.38 232 LYS B CA 1
ATOM 4319 C C . LYS B 1 232 ? 24.25 5.398 20.016 1 92.38 232 LYS B C 1
ATOM 4321 O O . LYS B 1 232 ? 24.453 4.73 21.031 1 92.38 232 LYS B O 1
ATOM 4326 N N . LEU B 1 233 ? 24.281 6.652 19.938 1 94.75 233 LEU B N 1
ATOM 4327 C CA . LEU B 1 233 ? 24.531 7.43 21.156 1 94.75 233 LEU B CA 1
ATOM 4328 C C . LEU B 1 233 ? 23.453 7.184 22.203 1 94.75 233 LEU B C 1
ATOM 4330 O O . LEU B 1 233 ? 23.734 7.211 23.406 1 94.75 233 LEU B O 1
ATOM 4334 N N . LEU B 1 234 ? 22.266 6.934 21.75 1 95.94 234 LEU B N 1
ATOM 4335 C CA . LEU B 1 234 ? 21.125 6.766 22.641 1 95.94 234 LEU B CA 1
ATOM 4336 C C . LEU B 1 234 ? 20.953 5.305 23.047 1 95.94 234 LEU B C 1
ATOM 4338 O O . LEU B 1 234 ? 20.094 4.977 23.875 1 95.94 234 LEU B O 1
ATOM 4342 N N . GLY B 1 235 ? 21.672 4.391 22.438 1 94.94 235 GLY B N 1
ATOM 4343 C CA . GLY B 1 235 ? 21.609 2.971 22.734 1 94.94 235 GLY B CA 1
ATOM 4344 C C . GLY B 1 235 ? 20.406 2.285 22.109 1 94.94 235 GLY B C 1
ATOM 4345 O O . GLY B 1 235 ? 19.938 1.27 22.609 1 94.94 235 GLY B O 1
ATOM 4346 N N . ILE B 1 236 ? 19.875 2.879 21.094 1 92.31 236 ILE B N 1
ATOM 4347 C CA . ILE B 1 236 ? 18.703 2.32 20.422 1 92.31 236 ILE B CA 1
ATOM 4348 C C . ILE B 1 236 ? 19.141 1.21 19.469 1 92.31 236 ILE B C 1
ATOM 4350 O O . ILE B 1 236 ? 19.984 1.429 18.594 1 92.31 236 ILE B O 1
ATOM 4354 N N . THR B 1 237 ? 18.469 0.058 19.625 1 88.44 237 THR B N 1
ATOM 4355 C CA . THR B 1 237 ? 18.859 -1.08 18.797 1 88.44 237 THR B CA 1
ATOM 4356 C C . THR B 1 237 ? 17.656 -1.586 17.984 1 88.44 237 THR B C 1
ATOM 4358 O O . THR B 1 237 ? 17.828 -2.377 17.062 1 88.44 237 THR B O 1
ATOM 4361 N N . ARG B 1 238 ? 16.562 -1.076 18.359 1 84.12 238 ARG B N 1
ATOM 4362 C CA . ARG B 1 238 ? 15.359 -1.531 17.656 1 84.12 238 ARG B CA 1
ATOM 4363 C C . ARG B 1 238 ? 15.32 -0.992 16.234 1 84.12 238 ARG B C 1
ATOM 4365 O O . ARG B 1 238 ? 15.75 0.133 15.969 1 84.12 238 ARG B O 1
ATOM 4372 N N . THR B 1 239 ? 14.758 -1.714 15.375 1 79.69 239 THR B N 1
ATOM 4373 C CA . THR B 1 239 ? 14.609 -1.29 13.992 1 79.69 239 THR B CA 1
ATOM 4374 C C . THR B 1 239 ? 13.625 -0.128 13.883 1 79.69 239 THR B C 1
ATOM 4376 O O . THR B 1 239 ? 12.531 -0.18 14.445 1 79.69 239 THR B O 1
ATOM 4379 N N . PRO B 1 240 ? 13.992 0.884 13.141 1 83.81 240 PRO B N 1
ATOM 4380 C CA . PRO B 1 240 ? 13.094 2.031 13 1 83.81 240 PRO B CA 1
ATOM 4381 C C . PRO B 1 240 ? 11.82 1.689 12.234 1 83.81 240 PRO B C 1
ATOM 4383 O O . PRO B 1 240 ? 11.836 0.816 11.359 1 83.81 240 PRO B O 1
ATOM 4386 N N . VAL B 1 241 ? 10.766 2.33 12.633 1 81.69 241 VAL B N 1
ATOM 4387 C CA . VAL B 1 241 ? 9.539 2.346 11.836 1 81.69 241 VAL B CA 1
ATOM 4388 C C . VAL B 1 241 ? 9.648 3.414 10.75 1 81.69 241 VAL B C 1
ATOM 4390 O O . VAL B 1 241 ? 9.961 4.57 11.039 1 81.69 241 VAL B O 1
ATOM 4393 N N . ARG B 1 242 ? 9.414 2.99 9.461 1 82.25 242 ARG B N 1
ATOM 4394 C CA . ARG B 1 242 ? 9.57 3.967 8.391 1 82.25 242 ARG B CA 1
ATOM 4395 C C . ARG B 1 242 ? 8.234 4.293 7.734 1 82.25 242 ARG B C 1
ATOM 4397 O O . ARG B 1 242 ? 7.457 3.391 7.414 1 82.25 242 ARG B O 1
ATOM 4404 N N . MET B 1 243 ? 7.945 5.508 7.625 1 86.44 243 MET B N 1
ATOM 4405 C CA . MET B 1 243 ? 6.754 5.996 6.93 1 86.44 243 MET B CA 1
ATOM 4406 C C . MET B 1 243 ? 6.93 7.449 6.512 1 86.44 243 MET B C 1
ATOM 4408 O O . MET B 1 243 ? 7.82 8.141 7.008 1 86.44 243 MET B O 1
ATOM 4412 N N . ASP B 1 244 ? 6.105 7.871 5.586 1 87.75 244 ASP B N 1
ATOM 4413 C CA . ASP B 1 244 ? 6.148 9.258 5.137 1 87.75 244 ASP B CA 1
ATOM 4414 C C . ASP B 1 244 ? 5.035 10.078 5.785 1 87.75 244 ASP B C 1
ATOM 4416 O O . ASP B 1 244 ? 4.125 9.523 6.402 1 87.75 244 ASP B O 1
ATOM 4420 N N . SER B 1 245 ? 5.219 11.391 5.684 1 93.56 245 SER B N 1
ATOM 4421 C CA . SER B 1 245 ? 4.18 12.359 6.004 1 93.56 245 SER B CA 1
ATOM 4422 C C . SER B 1 245 ? 4.055 12.562 7.512 1 93.56 245 SER B C 1
ATOM 4424 O O . SER B 1 245 ? 4.871 12.047 8.281 1 93.56 245 SER B O 1
ATOM 4426 N N . GLN B 1 246 ? 3.111 13.328 7.898 1 96.69 246 GLN B N 1
ATOM 4427 C CA . GLN B 1 246 ? 2.801 13.594 9.297 1 96.69 246 GLN B CA 1
ATOM 4428 C C . GLN B 1 246 ? 2.199 12.359 9.969 1 96.69 246 GLN B C 1
ATOM 4430 O O . GLN B 1 246 ? 1.938 12.375 11.172 1 96.69 246 GLN B O 1
ATOM 4435 N N . ALA B 1 247 ? 1.995 11.336 9.219 1 96.25 247 ALA B N 1
ATOM 4436 C CA . ALA B 1 247 ? 1.657 10.062 9.836 1 96.25 247 ALA B CA 1
ATOM 4437 C C . ALA B 1 247 ? 2.695 9.664 10.883 1 96.25 247 ALA B C 1
ATOM 4439 O O . ALA B 1 247 ? 2.385 8.945 11.836 1 96.25 247 ALA B O 1
ATOM 4440 N N . LYS B 1 248 ? 3.893 10.156 10.758 1 96.44 248 LYS B N 1
ATOM 4441 C CA . LYS B 1 248 ? 4.938 9.898 11.742 1 96.44 248 LYS B CA 1
ATOM 4442 C C . LYS B 1 248 ? 4.555 10.453 13.117 1 96.44 248 LYS B C 1
ATOM 4444 O O . LYS B 1 248 ? 4.73 9.781 14.133 1 96.44 248 LYS B O 1
ATOM 4449 N N . TYR B 1 249 ? 3.998 11.68 13.102 1 98.31 249 TYR B N 1
ATOM 4450 C CA . TYR B 1 249 ? 3.516 12.258 14.352 1 98.31 249 TYR B CA 1
ATOM 4451 C C . TYR B 1 249 ? 2.441 11.375 14.977 1 98.31 249 TYR B C 1
ATOM 4453 O O . TYR B 1 249 ? 2.404 11.203 16.203 1 98.31 249 TYR B O 1
ATOM 4461 N N . CYS B 1 250 ? 1.579 10.891 14.133 1 98.12 250 CYS B N 1
ATOM 4462 C CA . CYS B 1 250 ? 0.49 10.039 14.602 1 98.12 250 CYS B CA 1
ATOM 4463 C C . CYS B 1 250 ? 1.026 8.742 15.195 1 98.12 250 CYS B C 1
ATOM 4465 O O . CYS B 1 250 ? 0.594 8.32 16.266 1 98.12 250 CYS B O 1
ATOM 4467 N N . SER B 1 251 ? 1.959 8.125 14.555 1 96.25 251 SER B N 1
ATOM 4468 C CA . SER B 1 251 ? 2.541 6.855 14.969 1 96.25 251 SER B CA 1
ATOM 4469 C C . SER B 1 251 ? 3.205 6.969 16.344 1 96.25 251 SER B C 1
ATOM 4471 O O . SER B 1 251 ? 2.996 6.121 17.203 1 96.25 251 SER B O 1
ATOM 4473 N N . ILE B 1 252 ? 3.957 7.992 16.578 1 97.56 252 ILE B N 1
ATOM 4474 C CA . ILE B 1 252 ? 4.633 8.109 17.875 1 97.56 252 ILE B CA 1
ATOM 4475 C C . ILE B 1 252 ? 3.623 8.492 18.953 1 97.56 252 ILE B C 1
ATOM 4477 O O . ILE B 1 252 ? 3.75 8.07 20.094 1 97.56 252 ILE B O 1
ATOM 4481 N N . SER B 1 253 ? 2.631 9.25 18.578 1 98.44 253 SER B N 1
ATOM 4482 C CA . SER B 1 253 ? 1.651 9.727 19.547 1 98.44 253 SER B CA 1
ATOM 4483 C C . SER B 1 253 ? 0.79 8.578 20.078 1 98.44 253 SER B C 1
ATOM 4485 O O . SER B 1 253 ? 0.25 8.664 21.172 1 98.44 253 SER B O 1
ATOM 4487 N N . ARG B 1 254 ? 0.641 7.551 19.266 1 96.62 254 ARG B N 1
ATOM 4488 C CA . ARG B 1 254 ? -0.165 6.426 19.734 1 96.62 254 ARG B CA 1
ATOM 4489 C C . ARG B 1 254 ? 0.719 5.289 20.234 1 96.62 254 ARG B C 1
ATOM 4491 O O . ARG B 1 254 ? 0.222 4.211 20.562 1 96.62 254 ARG B O 1
ATOM 4498 N N . GLY B 1 255 ? 2.021 5.445 20.141 1 94.94 255 GLY B N 1
ATOM 4499 C CA .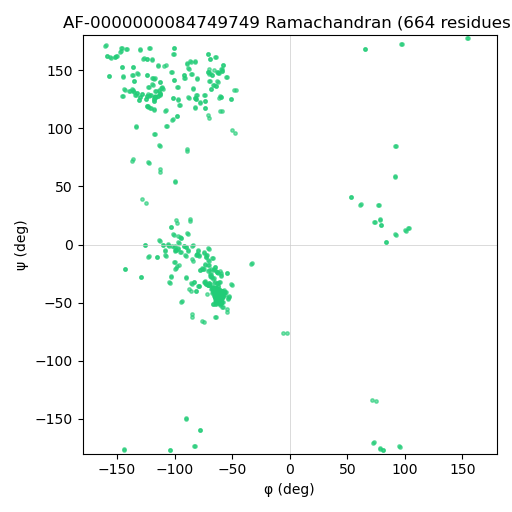 GLY B 1 255 ? 2.92 4.516 20.812 1 94.94 255 GLY B CA 1
ATOM 4500 C C . GLY B 1 255 ? 3.516 3.486 19.875 1 94.94 255 GLY B C 1
ATOM 4501 O O . GLY B 1 255 ? 4.102 2.496 20.312 1 94.94 255 GLY B O 1
ATOM 4502 N N . ASP B 1 256 ? 3.367 3.676 18.547 1 91.94 256 ASP B N 1
ATOM 4503 C CA . ASP B 1 256 ? 3.98 2.758 17.594 1 91.94 256 ASP B CA 1
ATOM 4504 C C . ASP B 1 256 ? 5.5 2.896 17.594 1 91.94 256 ASP B C 1
ATOM 4506 O O . ASP B 1 256 ? 6.219 1.944 17.281 1 91.94 256 ASP B O 1
ATOM 4510 N N . ALA B 1 257 ? 5.961 4.059 17.797 1 93.44 257 ALA B N 1
ATOM 4511 C CA . ALA B 1 257 ? 7.359 4.457 17.922 1 93.44 257 ALA B CA 1
ATOM 4512 C C . ALA B 1 257 ? 7.523 5.57 18.953 1 93.44 257 ALA B C 1
ATOM 4514 O O . ALA B 1 257 ? 6.562 5.941 19.625 1 93.44 257 ALA B O 1
ATOM 4515 N N . ASP B 1 258 ? 8.82 6.07 19.078 1 95.75 258 ASP B N 1
ATOM 4516 C CA . ASP B 1 258 ? 9.031 6.898 20.25 1 95.75 258 ASP B CA 1
ATOM 4517 C C . ASP B 1 258 ? 9.688 8.227 19.891 1 95.75 258 ASP B C 1
ATOM 4519 O O . ASP B 1 258 ? 9.586 9.203 20.625 1 95.75 258 ASP B O 1
ATOM 4523 N N . ILE B 1 259 ? 10.406 8.172 18.859 1 96.75 259 ILE B N 1
ATOM 4524 C CA . ILE B 1 259 ? 11.188 9.352 18.484 1 96.75 259 ILE B CA 1
ATOM 4525 C C . ILE B 1 259 ? 11.023 9.625 16.984 1 96.75 259 ILE B C 1
ATOM 4527 O O . ILE B 1 259 ? 11.156 8.719 16.172 1 96.75 259 ILE B O 1
ATOM 4531 N N . TYR B 1 260 ? 10.688 10.805 16.625 1 96.56 260 TYR B N 1
ATOM 4532 C CA . TYR B 1 260 ? 10.672 11.32 15.266 1 96.56 260 TYR B CA 1
ATOM 4533 C C . TYR B 1 260 ? 11.641 12.484 15.117 1 96.56 260 TYR B C 1
ATOM 4535 O O . TYR B 1 260 ? 11.555 13.469 15.852 1 96.56 260 TYR B O 1
ATOM 4543 N N . LEU B 1 261 ? 12.594 12.352 14.148 1 93.81 261 LEU B N 1
ATOM 4544 C CA . LEU B 1 261 ? 13.578 13.383 13.859 1 93.81 261 LEU B CA 1
ATOM 4545 C C . LEU B 1 261 ? 13.422 13.906 12.438 1 93.81 261 LEU B C 1
ATOM 4547 O O . LEU B 1 261 ? 13.312 13.125 11.492 1 93.81 261 LEU B O 1
ATOM 4551 N N . ARG B 1 262 ? 13.273 15.109 12.273 1 93.62 262 ARG B N 1
ATOM 4552 C CA . ARG B 1 262 ? 13.43 15.805 11.008 1 93.62 262 ARG B CA 1
ATOM 4553 C C . ARG B 1 262 ? 14.625 16.75 11.047 1 93.62 262 ARG B C 1
ATOM 4555 O O . ARG B 1 262 ? 14.461 17.953 11.266 1 93.62 262 ARG B O 1
ATOM 4562 N N . LEU B 1 263 ? 15.773 16.203 10.75 1 90.19 263 LEU B N 1
ATOM 4563 C CA . LEU B 1 263 ? 17.016 16.953 10.867 1 90.19 263 LEU B CA 1
ATOM 4564 C C . LEU B 1 263 ? 17.297 17.766 9.609 1 90.19 263 LEU B C 1
ATOM 4566 O O . LEU B 1 263 ? 16.906 17.359 8.508 1 90.19 263 LEU B O 1
ATOM 4570 N N . PRO B 1 264 ? 17.906 18.891 9.805 1 83.12 264 PRO B N 1
ATOM 4571 C CA . PRO B 1 264 ? 18.172 19.734 8.648 1 83.12 264 PRO B CA 1
ATOM 4572 C C . PRO B 1 264 ? 19.078 19.047 7.617 1 83.12 264 PRO B C 1
ATOM 4574 O O . PRO B 1 264 ? 20.094 18.469 7.977 1 83.12 264 PRO B O 1
ATOM 4577 N N . THR B 1 265 ? 18.641 18.984 6.414 1 76.75 265 THR B N 1
ATOM 4578 C CA . THR B 1 265 ? 19.438 18.406 5.332 1 76.75 265 THR B CA 1
ATOM 4579 C C . THR B 1 265 ? 20.172 19.516 4.562 1 76.75 265 THR B C 1
ATOM 4581 O O . THR B 1 265 ? 21.125 19.234 3.83 1 76.75 265 THR B O 1
ATOM 4584 N N . SER B 1 266 ? 19.75 20.766 4.688 1 76.12 266 SER B N 1
ATOM 4585 C CA . SER B 1 266 ? 20.375 21.938 4.082 1 76.12 266 SER B CA 1
ATOM 4586 C C . SER B 1 266 ? 20.25 23.156 4.988 1 76.12 266 SER B C 1
ATOM 4588 O O . SER B 1 266 ? 19.328 23.234 5.812 1 76.12 266 SER B O 1
ATOM 4590 N N . LYS B 1 267 ? 21.234 24.078 4.82 1 76.38 267 LYS B N 1
ATOM 4591 C CA . LYS B 1 267 ? 21.25 25.297 5.633 1 76.38 267 LYS B CA 1
ATOM 4592 C C . LYS B 1 267 ? 20.125 26.234 5.215 1 76.38 267 LYS B C 1
ATOM 4594 O O . LYS B 1 267 ? 19.656 27.062 6.016 1 76.38 267 LYS B O 1
ATOM 4599 N N . THR B 1 268 ? 19.625 26.031 4.113 1 80.88 268 THR B N 1
ATOM 4600 C CA . THR B 1 268 ? 18.734 27.047 3.564 1 80.88 268 THR B CA 1
ATOM 4601 C C . THR B 1 268 ? 17.281 26.547 3.602 1 80.88 268 THR B C 1
ATOM 4603 O O . THR B 1 268 ? 16.344 27.328 3.426 1 80.88 268 THR B O 1
ATOM 4606 N N . TYR B 1 269 ? 17.125 25.297 3.926 1 84 269 TYR B N 1
ATOM 4607 C CA . TYR B 1 269 ? 15.766 24.781 3.906 1 84 269 TYR B CA 1
ATOM 4608 C C . TYR B 1 269 ? 14.969 25.281 5.105 1 84 269 TYR B C 1
ATOM 4610 O O . TYR B 1 269 ? 15.461 25.266 6.238 1 84 269 TYR B O 1
ATOM 4618 N N . VAL B 1 270 ? 13.789 25.844 4.875 1 91.06 270 VAL B N 1
ATOM 4619 C CA . VAL B 1 270 ? 12.898 26.328 5.93 1 91.06 270 VAL B CA 1
ATOM 4620 C C . VAL B 1 270 ? 11.594 25.531 5.906 1 91.06 270 VAL B C 1
ATOM 4622 O O . VAL B 1 270 ? 10.93 25.453 4.871 1 91.06 270 VAL B O 1
ATOM 4625 N N . GLU B 1 271 ? 11.219 24.969 7.047 1 93 271 GLU B N 1
ATOM 4626 C CA . GLU B 1 271 ? 9.992 24.188 7.168 1 93 271 GLU B CA 1
ATOM 4627 C C . GLU B 1 271 ? 8.758 25.078 7.047 1 93 271 GLU B C 1
ATOM 4629 O O . GLU B 1 271 ? 8.805 26.266 7.363 1 93 271 GLU B O 1
ATOM 4634 N N . LYS B 1 272 ? 7.688 24.547 6.488 1 95.31 272 LYS B N 1
ATOM 4635 C CA . LYS B 1 272 ? 6.395 25.234 6.469 1 95.31 272 LYS B CA 1
ATOM 4636 C C . LYS B 1 272 ? 5.59 24.906 7.723 1 95.31 272 LYS B C 1
ATOM 4638 O O . LYS B 1 272 ? 5.691 23.812 8.273 1 95.31 272 LYS B O 1
ATOM 4643 N N . ILE B 1 273 ? 4.746 25.781 8.156 1 97.25 273 ILE B N 1
ATOM 4644 C CA . ILE B 1 273 ? 4.039 25.594 9.414 1 97.25 273 ILE B CA 1
ATOM 4645 C C . ILE B 1 273 ? 3.023 24.469 9.273 1 97.25 273 ILE B C 1
ATOM 4647 O O . ILE B 1 273 ? 2.771 23.719 10.227 1 97.25 273 ILE B O 1
ATOM 4651 N N . TRP B 1 274 ? 2.426 24.297 8.078 1 97.06 274 TRP B N 1
ATOM 4652 C CA . TRP B 1 274 ? 1.388 23.281 7.898 1 97.06 274 TRP B CA 1
ATOM 4653 C C . TRP B 1 274 ? 1.987 21.891 7.902 1 97.06 274 TRP B C 1
ATOM 4655 O O . TRP B 1 274 ? 1.263 20.891 8.023 1 97.06 274 TRP B O 1
ATOM 4665 N N . ASP B 1 275 ? 3.275 21.797 7.84 1 96.25 275 ASP B N 1
ATOM 4666 C CA . ASP B 1 275 ? 3.943 20.5 7.871 1 96.25 275 ASP B CA 1
ATOM 4667 C C . ASP B 1 275 ? 4.066 19.984 9.305 1 96.25 275 ASP B C 1
ATOM 4669 O O . ASP B 1 275 ? 4.391 18.812 9.516 1 96.25 275 ASP B O 1
ATOM 4673 N N . HIS B 1 276 ? 3.725 20.812 10.297 1 97.88 276 HIS B N 1
ATOM 4674 C CA . HIS B 1 276 ? 4.07 20.422 11.656 1 97.88 276 HIS B CA 1
ATOM 4675 C C . HIS B 1 276 ? 2.982 20.828 12.641 1 97.88 276 HIS B C 1
ATOM 4677 O O . HIS B 1 276 ? 2.93 20.312 13.766 1 97.88 276 HIS B O 1
ATOM 4683 N N . ALA B 1 277 ? 2.133 21.781 12.312 1 98.44 277 ALA B N 1
ATOM 4684 C CA . ALA B 1 277 ? 1.225 22.391 13.289 1 98.44 277 ALA B CA 1
ATOM 4685 C C . ALA B 1 277 ? 0.314 21.328 13.914 1 98.44 277 ALA B C 1
ATOM 4687 O O . ALA B 1 277 ? 0.245 21.203 15.141 1 98.44 277 ALA B O 1
ATOM 4688 N N . SER B 1 278 ? -0.365 20.578 13.078 1 98.44 278 SER B N 1
ATOM 4689 C CA . SER B 1 278 ? -1.272 19.562 13.609 1 98.44 278 SER B CA 1
ATOM 4690 C C . SER B 1 278 ? -0.515 18.5 14.391 1 98.44 278 SER B C 1
ATOM 4692 O O . SER B 1 278 ? -0.949 18.078 15.469 1 98.44 278 SER B O 1
ATOM 4694 N N . GLY B 1 279 ? 0.623 18.062 13.875 1 98.56 279 GLY B N 1
ATOM 4695 C CA . GLY B 1 279 ? 1.446 17.094 14.578 1 98.56 279 GLY B CA 1
ATOM 4696 C C . GLY B 1 279 ? 1.966 17.594 15.906 1 98.56 279 GLY B C 1
ATOM 4697 O O . GLY B 1 279 ? 2.053 16.844 16.875 1 98.56 279 GLY B O 1
ATOM 4698 N N . ASN B 1 280 ? 2.273 18.875 15.938 1 98.56 280 ASN B N 1
ATOM 4699 C CA . ASN B 1 280 ? 2.814 19.5 17.141 1 98.56 280 ASN B CA 1
ATOM 4700 C C . ASN B 1 280 ? 1.852 19.375 18.328 1 98.56 280 ASN B C 1
ATOM 4702 O O . ASN B 1 280 ? 2.25 18.953 19.406 1 98.56 280 ASN B O 1
ATOM 4706 N N . VAL B 1 281 ? 0.63 19.719 18.141 1 98.62 281 VAL B N 1
ATOM 4707 C CA . VAL B 1 281 ? -0.338 19.688 19.234 1 98.62 281 VAL B CA 1
ATOM 4708 C C . VAL B 1 281 ? -0.697 18.234 19.562 1 98.62 281 VAL B C 1
ATOM 4710 O O . VAL B 1 281 ? -0.946 17.906 20.719 1 98.62 281 VAL B O 1
ATOM 4713 N N . LEU B 1 282 ? -0.725 17.391 18.547 1 98.75 282 LEU B N 1
ATOM 4714 C CA . LEU B 1 282 ? -1.018 15.984 18.781 1 98.75 282 LEU B CA 1
ATOM 4715 C C . LEU B 1 282 ? 0.017 15.359 19.703 1 98.75 282 LEU B C 1
ATOM 4717 O O . LEU B 1 282 ? -0.34 14.719 20.703 1 98.75 282 LEU B O 1
ATOM 4721 N N . VAL B 1 283 ? 1.271 15.547 19.391 1 98.75 283 VAL B N 1
ATOM 4722 C CA . VAL B 1 283 ? 2.363 14.984 20.172 1 98.75 283 VAL B CA 1
ATOM 4723 C C . VAL B 1 283 ? 2.299 15.516 21.594 1 98.75 283 VAL B C 1
ATOM 4725 O O . VAL B 1 283 ? 2.395 14.742 22.562 1 98.75 283 VAL B O 1
ATOM 4728 N N . THR B 1 284 ? 2.117 16.781 21.75 1 98.44 284 THR B N 1
ATOM 4729 C CA . THR B 1 284 ? 2.092 17.406 23.078 1 98.44 284 THR B CA 1
ATOM 4730 C C . THR B 1 284 ? 0.941 16.859 23.906 1 98.44 284 THR B C 1
ATOM 4732 O O . THR B 1 284 ? 1.129 16.5 25.078 1 98.44 284 THR B O 1
ATOM 4735 N N . GLU B 1 285 ? -0.211 16.734 23.328 1 98.44 285 GLU B N 1
ATOM 4736 C CA . GLU B 1 285 ? -1.397 16.266 24.047 1 98.44 285 GLU B CA 1
ATOM 4737 C C . GLU B 1 285 ? -1.32 14.766 24.328 1 98.44 285 GLU B C 1
ATOM 4739 O O . GLU B 1 285 ? -2.043 14.258 25.188 1 98.44 285 GLU B O 1
ATOM 4744 N N . ALA B 1 286 ? -0.464 14.07 23.641 1 98.5 286 ALA B N 1
ATOM 4745 C CA . ALA B 1 286 ? -0.278 12.641 23.844 1 98.5 286 ALA B CA 1
ATOM 4746 C C . ALA B 1 286 ? 0.808 12.367 24.891 1 98.5 286 ALA B C 1
ATOM 4748 O O . ALA B 1 286 ? 1.119 11.219 25.188 1 98.5 286 ALA B O 1
ATOM 4749 N N . GLY B 1 287 ? 1.419 13.383 25.406 1 97.38 287 GLY B N 1
ATOM 4750 C CA . GLY B 1 287 ? 2.42 13.211 26.438 1 97.38 287 GLY B CA 1
ATOM 4751 C C . GLY B 1 287 ? 3.842 13.352 25.938 1 97.38 287 GLY B C 1
ATOM 4752 O O . GLY B 1 287 ? 4.793 12.984 26.625 1 97.38 287 GLY B O 1
ATOM 4753 N N . GLY B 1 288 ? 3.967 13.898 24.734 1 98.31 288 GLY B N 1
ATOM 4754 C CA . GLY B 1 288 ? 5.281 14.125 24.156 1 98.31 288 GLY B CA 1
ATOM 4755 C C . GLY B 1 288 ? 5.715 15.578 24.203 1 98.31 288 GLY B C 1
ATOM 4756 O O . GLY B 1 288 ? 5.066 16.406 24.859 1 98.31 288 GLY B O 1
ATOM 4757 N N . LYS B 1 289 ? 6.859 15.773 23.625 1 98.25 289 LYS B N 1
ATOM 4758 C CA . LYS B 1 289 ? 7.449 17.094 23.484 1 98.25 289 LYS B CA 1
ATOM 4759 C C . LYS B 1 289 ? 8.016 17.312 22.094 1 98.25 289 LYS B C 1
ATOM 4761 O O . LYS B 1 289 ? 8.547 16.375 21.484 1 98.25 289 LYS B O 1
ATOM 4766 N N . VAL B 1 290 ? 7.848 18.484 21.562 1 98.69 290 VAL B N 1
ATOM 4767 C CA . VAL B 1 290 ? 8.383 18.844 20.25 1 98.69 290 VAL B CA 1
ATOM 4768 C C . VAL B 1 290 ? 9.258 20.094 20.375 1 98.69 290 VAL B C 1
ATOM 4770 O O . VAL B 1 290 ? 8.828 21.094 20.922 1 98.69 290 VAL B O 1
ATOM 4773 N N . THR B 1 291 ? 10.461 20.016 19.875 1 98.38 291 THR B N 1
ATOM 4774 C CA . THR B 1 291 ? 11.352 21.172 19.797 1 98.38 291 THR B CA 1
ATOM 4775 C C . THR B 1 291 ? 12.148 21.141 18.5 1 98.38 291 THR B C 1
ATOM 4777 O O . THR B 1 291 ? 12.094 20.172 17.75 1 98.38 291 THR B O 1
ATOM 4780 N N . ASP B 1 292 ? 12.781 22.266 18.25 1 97.62 292 ASP B N 1
ATOM 4781 C CA . ASP B 1 292 ? 13.797 22.234 17.203 1 97.62 292 ASP B CA 1
ATOM 4782 C C . ASP B 1 292 ? 15.125 21.703 17.75 1 97.62 292 ASP B C 1
ATOM 4784 O O . ASP B 1 292 ? 15.188 21.219 18.875 1 97.62 292 ASP B O 1
ATOM 4788 N N . ILE B 1 293 ? 16.188 21.75 16.938 1 95.44 293 ILE B N 1
ATOM 4789 C CA . ILE B 1 293 ? 17.453 21.141 17.297 1 95.44 293 ILE B CA 1
ATOM 4790 C C . ILE B 1 293 ? 18.156 22 18.359 1 95.44 293 ILE B C 1
ATOM 4792 O O . ILE B 1 293 ? 19.141 21.562 18.969 1 95.44 293 ILE B O 1
ATOM 4796 N N . TYR B 1 294 ? 17.641 23.172 18.688 1 96.5 294 TYR B N 1
ATOM 4797 C CA . TYR B 1 294 ? 18.203 24.047 19.719 1 96.5 294 TYR B CA 1
ATOM 4798 C C . TYR B 1 294 ? 17.422 23.906 21.016 1 96.5 294 TYR B C 1
ATOM 4800 O O . TYR B 1 294 ? 17.781 24.531 22.031 1 96.5 294 TYR B O 1
ATOM 4808 N N . GLY B 1 295 ? 16.359 23.156 21 1 97.38 295 GLY B N 1
ATOM 4809 C CA . GLY B 1 295 ? 15.57 22.938 22.203 1 97.38 295 GLY B CA 1
ATOM 4810 C C . GLY B 1 295 ? 14.43 23.938 22.344 1 97.38 295 GLY B C 1
ATOM 4811 O O . GLY B 1 295 ? 13.75 23.953 23.375 1 97.38 295 GLY B O 1
ATOM 4812 N N . GLN B 1 296 ? 14.203 24.703 21.375 1 97.81 296 GLN B N 1
ATOM 4813 C CA . GLN B 1 296 ? 13.148 25.703 21.422 1 97.81 296 GLN B CA 1
ATOM 4814 C C . GLN B 1 296 ? 11.836 25.141 20.859 1 97.81 296 GLN B C 1
ATOM 4816 O O . GLN B 1 296 ? 11.844 24.375 19.906 1 97.81 296 GLN B O 1
ATOM 4821 N N . PRO B 1 297 ? 10.766 25.578 21.5 1 97.94 297 PRO B N 1
ATOM 4822 C CA . PRO B 1 297 ? 9.484 25.203 20.891 1 97.94 297 PRO B CA 1
ATOM 4823 C C . PRO B 1 297 ? 9.336 25.719 19.453 1 97.94 297 PRO B C 1
ATOM 4825 O O . PRO B 1 297 ? 9.93 26.75 19.094 1 97.94 297 PRO B O 1
ATOM 4828 N N . LEU B 1 298 ? 8.594 24.984 18.625 1 98.19 298 LEU B N 1
ATOM 4829 C CA . LEU B 1 298 ? 8.32 25.484 17.281 1 98.19 298 LEU B CA 1
ATOM 4830 C C . LEU B 1 298 ? 7.5 26.766 17.328 1 98.19 298 LEU B C 1
ATOM 4832 O O . LEU B 1 298 ? 6.562 26.875 18.125 1 98.19 298 LEU B O 1
ATOM 4836 N N . ASP B 1 299 ? 7.891 27.719 16.516 1 98 299 ASP B N 1
ATOM 4837 C CA . ASP B 1 299 ? 7.25 29.031 16.531 1 98 299 ASP B CA 1
ATOM 4838 C C . ASP B 1 299 ? 6.273 29.188 15.367 1 98 299 ASP B C 1
ATOM 4840 O O . ASP B 1 299 ? 6.688 29.438 14.234 1 98 299 ASP B O 1
ATOM 4844 N N . PHE B 1 300 ? 5.012 29.156 15.648 1 97.94 300 PHE B N 1
ATOM 4845 C CA . PHE B 1 300 ? 3.986 29.219 14.617 1 97.94 300 PHE B CA 1
ATOM 4846 C C . PHE B 1 300 ? 3.461 30.656 14.477 1 97.94 300 PHE B C 1
ATOM 4848 O O . PHE B 1 300 ? 2.381 30.875 13.93 1 97.94 300 PHE B O 1
ATOM 4855 N N . SER B 1 301 ? 4.242 31.625 14.992 1 96.44 301 SER B N 1
ATOM 4856 C CA . SER B 1 301 ? 3.771 33 15.023 1 96.44 301 SER B CA 1
ATOM 4857 C C . SER B 1 301 ? 4.398 33.844 13.898 1 96.44 301 SER B C 1
ATOM 4859 O O . SER B 1 301 ? 4.156 35.031 13.789 1 96.44 301 SER B O 1
ATOM 4861 N N . ILE B 1 302 ? 5.262 33.219 13.117 1 92.44 302 ILE B N 1
ATOM 4862 C CA . ILE B 1 302 ? 6.035 33.969 12.156 1 92.44 302 ILE B CA 1
ATOM 4863 C C . ILE B 1 302 ? 5.609 33.594 10.734 1 92.44 302 ILE B C 1
ATOM 4865 O O . ILE B 1 302 ? 6.383 33 9.984 1 92.44 302 ILE B O 1
ATOM 4869 N N . GLY B 1 303 ? 4.363 33.906 10.359 1 94.31 303 GLY B N 1
ATOM 4870 C CA . GLY B 1 303 ? 3.891 33.75 9 1 94.31 303 GLY B CA 1
ATOM 4871 C C . GLY B 1 303 ? 3.703 32.312 8.594 1 94.31 303 GLY B C 1
ATOM 4872 O O . GLY B 1 303 ? 3.15 31.516 9.359 1 94.31 303 GLY B O 1
ATOM 4873 N N . ARG B 1 304 ? 4.203 31.922 7.352 1 96.44 304 ARG B N 1
ATOM 4874 C CA . ARG B 1 304 ? 3.875 30.656 6.719 1 96.44 304 ARG B CA 1
ATOM 4875 C C . ARG B 1 304 ? 4.965 29.609 6.969 1 96.44 304 ARG B C 1
ATOM 4877 O O . ARG B 1 304 ? 4.836 28.453 6.57 1 96.44 304 ARG B O 1
ATOM 4884 N N . THR B 1 305 ? 6.039 30.047 7.641 1 96 305 THR B N 1
ATOM 4885 C CA . THR B 1 305 ? 7.188 29.172 7.77 1 96 305 THR B CA 1
ATOM 4886 C C . THR B 1 305 ? 7.645 29.078 9.219 1 96 305 THR B C 1
ATOM 4888 O O . THR B 1 305 ? 7.164 29.828 10.078 1 96 305 THR B O 1
ATOM 4891 N N . LEU B 1 306 ? 8.492 28.156 9.484 1 96.44 306 LEU B N 1
ATOM 4892 C CA . LEU B 1 306 ? 9.188 28.031 10.758 1 96.44 306 LEU B CA 1
ATOM 4893 C C . LEU B 1 306 ? 10.594 28.594 10.664 1 96.44 306 LEU B C 1
ATOM 4895 O O . LEU B 1 306 ? 11.562 27.922 11.055 1 96.44 306 LEU B O 1
ATOM 4899 N N . GLU B 1 307 ? 10.688 29.781 10.25 1 94.44 307 GLU B N 1
ATOM 4900 C CA . GLU B 1 307 ? 11.977 30.375 9.93 1 94.44 307 GLU B CA 1
ATOM 4901 C C . GLU B 1 307 ? 12.828 30.578 11.18 1 94.44 307 GLU B C 1
ATOM 4903 O O . GLU B 1 307 ? 14.055 30.641 11.102 1 94.44 307 GLU B O 1
ATOM 4908 N N . LYS B 1 308 ? 12.227 30.625 12.312 1 94.94 308 LYS B N 1
ATOM 4909 C CA . LYS B 1 308 ? 12.969 30.812 13.555 1 94.94 308 LYS B CA 1
ATOM 4910 C C . LYS B 1 308 ? 13.43 29.469 14.133 1 94.94 308 LYS B C 1
ATOM 4912 O O . LYS B 1 308 ? 14.133 29.438 15.141 1 94.94 308 LYS B O 1
ATOM 4917 N N . ASN B 1 309 ? 13.016 28.438 13.539 1 95.62 309 ASN B N 1
ATOM 4918 C CA . ASN B 1 309 ? 13.391 27.109 14 1 95.62 309 ASN B CA 1
ATOM 4919 C C . ASN B 1 309 ? 14.266 26.391 12.977 1 95.62 309 ASN B C 1
ATOM 4921 O O . ASN B 1 309 ? 14.242 26.719 11.789 1 95.62 309 ASN B O 1
ATOM 4925 N N . LYS B 1 310 ? 15.055 25.484 13.453 1 94.12 310 LYS B N 1
ATOM 4926 C CA . LYS B 1 310 ? 15.836 24.594 12.602 1 94.12 310 LYS B CA 1
ATOM 4927 C C . LYS B 1 310 ? 15.664 23.141 13.047 1 94.12 310 LYS B C 1
ATOM 4929 O O . LYS B 1 310 ? 15.891 22.797 14.211 1 94.12 310 LYS B O 1
ATOM 4934 N N . GLY B 1 311 ? 15.219 22.328 12.031 1 94 311 GLY B N 1
ATOM 4935 C CA . GLY B 1 311 ? 14.977 20.938 12.367 1 94 311 GLY B CA 1
ATOM 4936 C C . GLY B 1 311 ? 13.836 20.75 13.359 1 94 311 GLY B C 1
ATOM 4937 O O . GLY B 1 311 ? 13.336 21.734 13.922 1 94 311 GLY B O 1
ATOM 4938 N N . VAL B 1 312 ? 13.406 19.516 13.516 1 96.56 312 VAL B N 1
ATOM 4939 C CA . VAL B 1 312 ? 12.32 19.172 14.438 1 96.56 312 VAL B CA 1
ATOM 4940 C C . VAL B 1 312 ? 12.648 17.875 15.172 1 96.56 312 VAL B C 1
ATOM 4942 O O . VAL B 1 312 ? 13.125 16.922 14.562 1 96.56 312 VAL B O 1
ATOM 4945 N N . ILE B 1 313 ? 12.484 17.875 16.469 1 97.56 313 ILE B N 1
ATOM 4946 C CA . ILE B 1 313 ? 12.602 16.703 17.344 1 97.56 313 ILE B CA 1
ATOM 4947 C C . ILE B 1 313 ? 11.281 16.484 18.078 1 97.56 313 ILE B C 1
ATOM 4949 O O . ILE B 1 313 ? 10.789 17.375 18.766 1 97.56 313 ILE B O 1
ATOM 4953 N N . ALA B 1 314 ? 10.68 15.391 17.844 1 98.38 314 ALA B N 1
ATOM 4954 C CA . ALA B 1 314 ? 9.492 14.984 18.578 1 98.38 314 ALA B CA 1
ATOM 4955 C C . ALA B 1 314 ? 9.711 13.648 19.281 1 98.38 314 ALA B C 1
ATOM 4957 O O . ALA B 1 314 ? 10.18 12.688 18.672 1 98.38 314 ALA B O 1
ATOM 4958 N N . SER B 1 315 ? 9.43 13.562 20.578 1 98.12 315 SER B N 1
ATOM 4959 C CA . SER B 1 315 ? 9.617 12.336 21.359 1 98.12 315 SER B CA 1
ATOM 4960 C C . SER B 1 315 ? 8.789 12.359 22.625 1 98.12 315 SER B C 1
ATOM 4962 O O . SER B 1 315 ? 8.133 13.359 22.938 1 98.12 315 SER B O 1
ATOM 4964 N N . LYS B 1 316 ? 8.797 11.203 23.25 1 96.5 316 LYS B N 1
ATOM 4965 C CA . LYS B 1 316 ? 8.211 11.195 24.578 1 96.5 316 LYS B CA 1
ATOM 4966 C C . LYS B 1 316 ? 8.875 12.242 25.484 1 96.5 316 LYS B C 1
ATOM 4968 O O . LYS B 1 316 ? 10.086 12.43 25.438 1 96.5 316 LYS B O 1
ATOM 4973 N N . ALA B 1 317 ? 8.062 12.859 26.359 1 96.25 317 ALA B N 1
ATOM 4974 C CA . ALA B 1 317 ? 8.547 13.984 27.156 1 96.25 317 ALA B CA 1
ATOM 4975 C C . ALA B 1 317 ? 9.656 13.539 28.094 1 96.25 317 ALA B C 1
ATOM 4977 O O . ALA B 1 317 ? 10.641 14.266 28.297 1 96.25 317 ALA B O 1
ATOM 4978 N N . SER B 1 318 ? 9.57 12.383 28.641 1 95.19 318 SER B N 1
ATOM 4979 C CA . SER B 1 318 ? 10.484 11.93 29.688 1 95.19 318 SER B CA 1
ATOM 4980 C C . SER B 1 318 ? 11.883 11.68 29.125 1 95.19 318 SER B C 1
ATOM 4982 O O . SER B 1 318 ? 12.859 11.703 29.875 1 95.19 318 SER B O 1
ATOM 4984 N N . ILE B 1 319 ? 11.977 11.461 27.875 1 96.81 319 ILE B N 1
ATOM 4985 C CA . ILE B 1 319 ? 13.289 11.141 27.328 1 96.81 319 ILE B CA 1
ATOM 4986 C C . ILE B 1 319 ? 13.75 12.273 26.406 1 96.81 319 ILE B C 1
ATOM 4988 O O . ILE B 1 319 ? 14.812 12.18 25.781 1 96.81 319 ILE B O 1
ATOM 4992 N N . HIS B 1 320 ? 13.039 13.32 26.281 1 97.81 320 HIS B N 1
ATOM 4993 C CA . HIS B 1 320 ? 13.258 14.352 25.266 1 97.81 320 HIS B CA 1
ATOM 4994 C C . HIS B 1 320 ? 14.602 15.039 25.469 1 97.81 320 HIS B C 1
ATOM 4996 O O . HIS B 1 320 ? 15.336 15.273 24.5 1 97.81 320 HIS B O 1
ATOM 5002 N N . ASP B 1 321 ? 14.93 15.336 26.688 1 97.44 321 ASP B N 1
ATOM 5003 C CA . ASP B 1 321 ? 16.172 16.047 26.953 1 97.44 321 ASP B CA 1
ATOM 5004 C C . ASP B 1 321 ? 17.375 15.211 26.516 1 97.44 321 ASP B C 1
ATOM 5006 O O . ASP B 1 321 ? 18.344 15.75 25.984 1 97.44 321 ASP B O 1
ATOM 5010 N N . ARG B 1 322 ? 17.297 13.953 26.766 1 97.25 322 ARG B N 1
ATOM 5011 C CA . ARG B 1 322 ? 18.359 13.055 26.359 1 97.25 322 ARG B CA 1
ATOM 5012 C C . ARG B 1 322 ? 18.469 12.984 24.844 1 97.25 322 ARG B C 1
ATOM 5014 O O . ARG B 1 322 ? 19.578 12.969 24.281 1 97.25 322 ARG B O 1
ATOM 5021 N N . VAL B 1 323 ? 17.359 12.906 24.172 1 97.44 323 VAL B N 1
ATOM 5022 C CA . VAL B 1 323 ? 17.328 12.875 22.703 1 97.44 323 VAL B CA 1
ATOM 5023 C C . VAL B 1 323 ? 17.922 14.164 22.156 1 97.44 323 VAL B C 1
ATOM 5025 O O . VAL B 1 323 ? 18.75 14.141 21.234 1 97.44 323 VAL B O 1
ATOM 5028 N N . LEU B 1 324 ? 17.516 15.297 22.734 1 97.44 324 LEU B N 1
ATOM 5029 C CA . LEU B 1 324 ? 18 16.609 22.297 1 97.44 324 LEU B CA 1
ATOM 5030 C C . LEU B 1 324 ? 19.516 16.688 22.453 1 97.44 324 LEU B C 1
ATOM 5032 O O . LEU B 1 324 ? 20.203 17.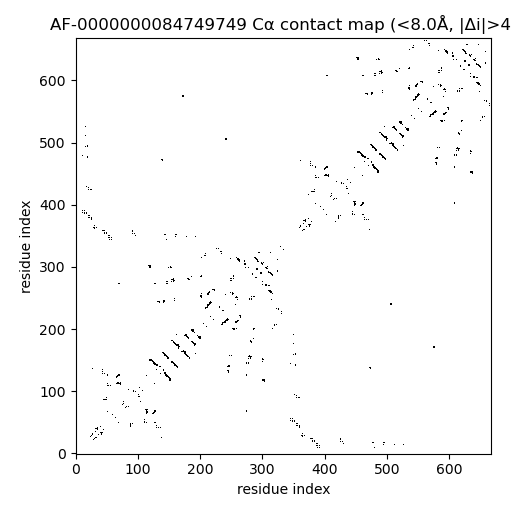172 21.547 1 97.44 324 LEU B O 1
ATOM 5036 N N . GLN B 1 325 ? 20 16.234 23.531 1 97.56 325 GLN B N 1
ATOM 5037 C CA . GLN B 1 325 ? 21.438 16.266 23.766 1 97.56 325 GLN B CA 1
ATOM 5038 C C . GLN B 1 325 ? 22.188 15.445 22.734 1 97.56 325 GLN B C 1
ATOM 5040 O O . GLN B 1 325 ? 23.234 15.867 22.234 1 97.56 325 GLN B O 1
ATOM 5045 N N . ALA B 1 326 ? 21.672 14.289 22.453 1 97 326 ALA B N 1
ATOM 5046 C CA . ALA B 1 326 ? 22.297 13.422 21.453 1 97 326 ALA B CA 1
ATOM 5047 C C . ALA B 1 326 ? 22.312 14.086 20.078 1 97 326 ALA B C 1
ATOM 5049 O O . ALA B 1 326 ? 23.297 14.023 19.359 1 97 326 ALA B O 1
ATOM 5050 N N . VAL B 1 327 ? 21.188 14.703 19.719 1 96.12 327 VAL B N 1
ATOM 5051 C CA . VAL B 1 327 ? 21.078 15.391 18.438 1 96.12 327 VAL B CA 1
ATOM 5052 C C . VAL B 1 327 ? 22.094 16.516 18.359 1 96.12 327 VAL B C 1
ATOM 5054 O O . VAL B 1 327 ? 22.812 16.656 17.375 1 96.12 327 VAL B O 1
ATOM 5057 N N . GLN B 1 328 ? 22.188 17.266 19.406 1 96.25 328 GLN B N 1
ATOM 5058 C CA . GLN B 1 328 ? 23.094 18.406 19.422 1 96.25 328 GLN B CA 1
ATOM 5059 C C . GLN B 1 328 ? 24.547 17.953 19.359 1 96.25 328 GLN B C 1
ATOM 5061 O O . GLN B 1 328 ? 25.375 18.625 18.734 1 96.25 328 GLN B O 1
ATOM 5066 N N . LYS B 1 329 ? 24.859 16.891 19.984 1 95.56 329 LYS B N 1
ATOM 5067 C CA . LYS B 1 329 ? 26.203 16.344 19.938 1 95.56 329 LYS B CA 1
ATOM 5068 C C . LYS B 1 329 ? 26.562 15.914 18.516 1 95.56 329 LYS B C 1
ATOM 5070 O O . LYS B 1 329 ? 27.641 16.25 18.016 1 95.56 329 LYS B O 1
ATOM 5075 N N . VAL B 1 330 ? 25.688 15.141 17.875 1 93.44 330 VAL B N 1
ATOM 5076 C CA . VAL B 1 330 ? 25.953 14.609 16.547 1 93.44 330 VAL B CA 1
ATOM 5077 C C . VAL B 1 330 ? 26.047 15.75 15.539 1 93.44 330 VAL B C 1
ATOM 5079 O O . VAL B 1 330 ? 26.875 15.711 14.617 1 93.44 330 VAL B O 1
ATOM 5082 N N . LEU B 1 331 ? 25.188 16.797 15.711 1 91.88 331 LEU B N 1
ATOM 5083 C CA . LEU B 1 331 ? 25.156 17.906 14.773 1 91.88 331 LEU B CA 1
ATOM 5084 C C . LEU B 1 331 ? 26.219 18.938 15.125 1 91.88 331 LEU B C 1
ATOM 5086 O O . LEU B 1 331 ? 26.359 19.953 14.438 1 91.88 331 LEU B O 1
ATOM 5090 N N . ASN B 1 332 ? 26.984 18.766 16.172 1 91.19 332 ASN B N 1
ATOM 5091 C CA . ASN B 1 332 ? 28.062 19.625 16.625 1 91.19 332 ASN B CA 1
ATOM 5092 C C . ASN B 1 332 ? 27.547 21.016 16.984 1 91.19 332 ASN B C 1
ATOM 5094 O O . ASN B 1 332 ? 28.109 22.031 16.578 1 91.19 332 ASN B O 1
ATOM 5098 N N . ILE B 1 333 ? 26.438 21.141 17.484 1 86.38 333 ILE B N 1
ATOM 5099 C CA . ILE B 1 333 ? 25.875 22.391 17.969 1 86.38 333 ILE B CA 1
ATOM 5100 C C . ILE B 1 333 ? 26.312 22.625 19.406 1 86.38 333 ILE B C 1
ATOM 5102 O O . ILE B 1 333 ? 26.484 23.781 19.828 1 86.38 333 ILE B O 1
ATOM 5106 N N . GLN B 1 334 ? 26.5 21.797 20.219 1 69.5 334 GLN B N 1
ATOM 5107 C CA . GLN B 1 334 ? 27.047 21.922 21.562 1 69.5 334 GLN B CA 1
ATOM 5108 C C . GLN B 1 334 ? 28.062 20.828 21.859 1 69.5 334 GLN B C 1
ATOM 5110 O O . GLN B 1 334 ? 28 19.75 21.266 1 69.5 334 GLN B O 1
#

pLDDT: mean 89.23, std 11.77, range [35.19, 98.75]

Nearest PDB structures (foldseek):
  4o7i-assembly1_A  TM=8.677E-01  e=2.678E-37  Entamoeba histolytica
  1ka0-assembly1_A  TM=8.387E-01  e=6.948E-36  Saccharomyces cerevisiae
  8f9y-assembly1_A  TM=8.890E-01  e=2.029E-34  Arabidopsis thaliana
  5yht-assembly1_A  TM=8.559E-01  e=4.865E-17  Mycobacterium tuberculosis H37Rv
  5yht-assembly1_B  TM=6.972E-01  e=4.349E-16  Mycobacterium tuberculosis H37Rv

InterPro domains:
  IPR000760 Inositol monophosphatase-like [PF00459] (9-330)
  IPR000760 Inositol monophosphatase-like [PR00377] (41-61)
  IPR000760 Inositol monophosphatase-like [PR00377] (63-79)
  IPR000760 Inositol monophosphatase-like [PR00377] (271-295)
  IPR006239 3(2),5 -bisphosphate nucleotidase [TIGR01330] (4-331)
  IPR020550 Inositol monophosphatase, conserved site [PS00630] (274-288)
  IPR020583 Inositol monophosphatase, metal-binding site [PS00629] (125-138)
  IPR051090 Inositol Monophosphatase Superfamily [PTHR43200] (3-332)

Secondary structure (DSSP, 8-state):
--TTHHHHHHHHHHHHHHHHHHHHHIIIIIIITTTTSTT--HHHHHHHHHHHHHHHHHHHH-TT--EE-S--GGGGSTTTTHHHHHHHHHHHHHTS-GGG---HHHHHHHHHTTB----SSSEEEEEEEEE-HHHHHTT---EEEEEEEETTEEEEEEEEEEEEESSTT-TTS-EEEEEEEETTS-EEEEESS----EE------SSGGG--EEE-SSGGGS-HHHHHHHHHHHT--SPPEE--STHHHHHHHTTS-SEEEE--SSSS---BGGGTHHHHHHHHHTTEEEE-TTSPPP-TTSTTB-TT--SEEEEEHHHHHHHHHHHHHHTT--/--TTHHHHHHHHHHHHHHHHHHHHHIIIIIIITTTTSTT--HHHHHHHHHHHHHHHHHHHH-TT--EE-S--GGGGSTTTTHHHHHHHHHHHHHTS-GGG---HHHHHHHHHTTB----SSSEEEEEEEEE-HHHHHTT---EEEEEEEETTEEEEEEEEEEEEESSTT-TTS-EEEEEEEETTS-EEEEESS----EEE-----SSGGG--EEE-SSGGGS-HHHHHHHHHHHT--SPPEE--STHHHHHHHTTS-SEEEE--SSSS---BGGGTHHHHHHHHHTTEEEE-TTSPPP-TTSTTB-TT--SEEEEEHHHHHHHHHHHHHHTT--

Solvent-accessible surface area (backbone atoms only — not comparable to full-atom values): 32714 Å² total; per-residue (Å²): 129,78,84,59,54,69,60,48,54,51,45,50,54,22,32,52,54,24,39,50,30,38,52,47,32,41,42,44,48,22,24,27,62,12,57,64,49,83,85,59,14,36,64,52,40,26,32,52,26,17,34,18,47,31,40,45,50,46,42,71,78,37,70,83,51,46,25,32,39,82,58,64,44,70,73,42,45,70,79,88,6,39,68,47,36,52,50,27,49,51,48,42,38,68,71,40,55,86,92,63,49,66,54,69,67,54,42,44,52,23,24,46,50,15,68,44,61,68,36,48,69,55,59,34,35,32,33,23,47,59,29,28,61,68,22,48,46,67,61,44,34,23,18,23,31,35,20,36,30,46,52,32,37,62,43,33,12,31,39,24,20,60,60,39,36,70,42,79,93,34,61,67,46,63,54,17,26,31,37,41,13,38,70,93,69,35,17,31,35,26,43,76,89,43,90,64,69,41,81,39,34,44,56,94,68,91,49,54,50,73,33,25,40,33,36,56,68,54,65,87,66,24,48,61,68,62,50,52,54,32,31,59,74,48,51,35,73,55,78,61,45,50,42,28,37,53,43,46,39,53,37,28,21,56,32,75,23,36,33,36,64,37,41,68,78,51,94,76,68,65,52,49,36,41,74,41,45,21,42,48,38,27,25,42,36,13,55,25,39,59,21,20,65,85,67,42,66,74,53,53,29,60,30,61,27,24,74,91,47,52,42,40,39,36,26,41,45,90,50,35,68,62,52,46,51,39,47,21,48,76,70,65,73,98,129,78,84,60,56,69,59,48,54,50,45,50,54,24,32,52,53,21,39,49,31,38,52,47,32,42,42,45,49,21,25,25,62,11,54,63,49,85,85,60,14,36,62,54,38,26,32,51,23,17,35,18,47,30,39,45,52,45,43,72,79,37,71,83,51,48,24,32,39,82,56,64,45,68,73,42,45,69,78,88,5,39,69,48,37,51,50,26,48,51,47,42,39,68,70,40,55,85,92,63,51,67,53,69,66,55,41,44,51,23,24,45,49,16,69,44,60,66,37,48,70,56,59,35,36,32,31,22,46,58,30,28,59,68,24,48,48,69,60,43,34,23,20,23,30,35,20,36,30,47,51,31,37,62,44,33,14,31,40,24,19,58,60,37,35,70,41,79,92,35,63,66,48,63,54,17,27,32,36,41,15,36,68,92,70,36,16,32,36,26,44,77,90,42,87,64,70,41,81,38,34,44,57,95,68,92,50,54,49,73,32,24,40,33,36,58,67,56,62,87,67,23,47,62,67,61,49,51,54,32,30,57,76,48,51,36,74,55,74,61,46,49,42,26,36,53,43,47,40,53,37,26,21,56,33,76,23,35,34,37,64,35,42,67,78,50,93,79,68,66,52,48,36,41,73,39,45,21,41,49,37,27,25,43,35,15,56,26,39,59,23,19,65,84,68,42,67,75,54,54,30,57,33,62,27,25,75,91,47,52,41,40,38,36,24,42,46,92,51,36,67,61,52,47,50,38,48,21,47,75,69,64,72,98